Protein AF-A0A239R318-F1 (afdb_monomer)

Secondary structure (DSSP, 8-state):
----SSEEE-TT----STTTTT-SSTTSEEEEEETTEEEEEE-TTT----SHHHHT-TTS-EEE--SHHHHHHHHHTT--EEEEE-THHHHH-TTTHHHHHHHHHHTT---EEEHHHHHHHHHHHHHHHHHHH---SEEP-S-HHHHHHHHHH-GGGGGGB--B--HHHHHHHHHHHTS---SEEEEEES-TTHHHHHT-GGGTT---EEEEHHHHHHHHHHTT---S----SS---GGGGTTSTTHHHHHHHHHH-TTS-EEEEE-TTHHHHHHHHTHHHHHTT-S--SEEEEESSTTGGGG-TTS-GGGGGSSHHHHHHHHHHHHHSBSSSSSTTBSSS-HHHHHHHHHHHTTT--GGGGB------GGGG--PPP-HHHHHHHHHHTT--SHHHHT----TTS-SSHHHHHHHHHTTSS-GGG-HHHHHHHHHHHHHHHHB-TTTSSEEHHHHHHHHHHHHHHSPTT--EEEEEEEETTHHHHHHHH-HHHHHHHHHHHHHHHHHHS-TTSEEEE-SSSEEEEEEES---HHHHHHHHHHHHHHHHH--BTTB----EEEEEEEESS----HHHHHHHHHHHHHHHHHTTSSSEEEEE-------SS-EEEEE-S-HHHHHHHHHHHGGGSEEEEE-SHHHHHHHHHHTTTTEEEEEE-TTS-TTHHHHHHHHHHT-GGGTT-EES-----

Nearest PDB structures (foldseek):
  4wxo-assembly1_A  TM=8.185E-01  e=1.012E-11  Pseudomonas aeruginosa PAO1
  7e6g-assembly1_B  TM=8.290E-01  e=2.439E-10  Pseudomonas aeruginosa
  3tvk-assembly1_A  TM=8.641E-01  e=1.736E-09  Escherichia coli K-12
  4h54-assembly1_A  TM=6.600E-01  e=1.044E-10  Escherichia coli K-12
  4h54-assembly1_B  TM=6.696E-01  e=6.337E-10  Escherichia coli K-12

Foldseek 3Di:
DPLPAQKWFDPLFQQQLQLLQLAPQFLQFFWDADPNGIGTTGDRLRDLQLQRSVVRDPSNGMDGDFCAVVVLVCLQVQAAEEEEEELLQCLLCVPASQFLVQLSVVSHHDAYAYLLALLLVQLLLLVVCCVVPVQAAAEECLASSVQSCCLAPVVLCQVRHAQFAHSRLSRLLCCVPVVVDPGAYAYAFQASSVVVVCPPVQSVNSHPTDHYPQNSVVVCVVVVGTHGGDDHDDDHALSSLLQFQCSSVVLNCLQVNPPAAEATDEEQRRQSVVCVVCVVCSSVVVDSHRYYHYAHHPGGRSNYSRDDVVSVVDCSSVVSSVVVNVVRQDCDPQALRHPPDDSNSNSVRSCVVCVVDDSVSRGHHGHNSRVSSDFDQDDPVLLCVLCVVLVQNDPCSQAVQPCSLSDRGSSSVSSCVRRNRGDSCSDPSSVVVVVVVVVQVVQADPLASAGEQVNLQVVVLVCLVPDDQQWKKKKKKKAKDPLVVVCVPQNVVSSSVLNNVLSVVVPVLDDPPWHWYDNDPRMIMIMDIDDDDPVSVQVSQVVSLVVQQPDDDRNDHRIAIQMQMEMERSQDRHPVLVVLNSVLQSVVCVLVPGRYGGYDYRDNPPPDPAAEEEEAEPDPVVVVLVCVVCPPRHDYHYDDDLSVVSNCCSNCLVRAQEYEYDPPDDDRRPVSVVCSLVVDPSNPNYHYCDDRDD

Radius of gyration: 44.25 Å; Cα contacts (8 Å, |Δi|>4): 1268; chains: 1; bounding box: 94×64×122 Å

Mean predicted aligned error: 12.52 Å

Structure (mmCIF, N/CA/C/O backbone):
data_AF-A0A239R318-F1
#
_entry.id   AF-A0A239R318-F1
#
loop_
_atom_site.group_PDB
_atom_site.id
_atom_site.type_symbol
_atom_site.label_atom_id
_atom_site.label_alt_id
_atom_site.label_comp_id
_atom_site.label_asym_id
_atom_site.label_entity_id
_atom_site.label_seq_id
_atom_site.pdbx_PDB_ins_code
_atom_site.Cartn_x
_atom_site.Cartn_y
_atom_site.Cartn_z
_atom_site.occupancy
_atom_site.B_iso_or_equiv
_atom_site.auth_seq_id
_atom_site.auth_comp_id
_atom_site.auth_asym_id
_atom_site.auth_atom_id
_atom_site.pdbx_PDB_model_num
ATOM 1 N N . MET A 1 1 ? -17.461 8.682 -10.079 1.00 38.81 1 MET A N 1
ATOM 2 C CA . MET A 1 1 ? -16.737 7.454 -9.686 1.00 38.81 1 MET A CA 1
ATOM 3 C C . MET A 1 1 ? -17.611 6.692 -8.708 1.00 38.81 1 MET A C 1
ATOM 5 O O . MET A 1 1 ? -18.191 7.340 -7.844 1.00 38.81 1 MET A O 1
ATOM 9 N N . LYS A 1 2 ? -17.781 5.375 -8.874 1.00 34.03 2 LYS A N 1
ATOM 10 C CA . LYS A 1 2 ? -18.536 4.553 -7.917 1.00 34.03 2 LYS A CA 1
ATOM 11 C C . LYS A 1 2 ? -17.847 4.635 -6.556 1.00 34.03 2 LYS A C 1
ATOM 13 O O . LYS A 1 2 ? -16.715 4.187 -6.410 1.00 34.03 2 LYS A O 1
ATOM 18 N N . LYS A 1 3 ? -18.519 5.272 -5.602 1.00 52.97 3 LYS A N 1
ATOM 19 C CA . LYS A 1 3 ? -18.106 5.459 -4.209 1.00 52.97 3 LYS A CA 1
ATOM 20 C C . LYS A 1 3 ? -18.372 4.175 -3.395 1.00 52.97 3 LYS A C 1
ATOM 22 O O . LYS A 1 3 ? -18.823 4.259 -2.266 1.00 52.97 3 LYS A O 1
ATOM 27 N N . ASP A 1 4 ? -18.126 2.999 -3.972 1.00 62.88 4 ASP A N 1
ATOM 28 C CA . ASP A 1 4 ? -18.568 1.720 -3.389 1.00 62.88 4 ASP A CA 1
ATOM 29 C C . ASP A 1 4 ? -17.587 1.186 -2.318 1.00 62.88 4 ASP A C 1
ATOM 31 O O . ASP A 1 4 ? -17.878 0.197 -1.654 1.00 62.88 4 ASP A O 1
ATOM 35 N N . SER A 1 5 ? -16.429 1.832 -2.118 1.00 82.44 5 SER A N 1
ATOM 36 C CA . SER A 1 5 ? -15.413 1.442 -1.130 1.00 82.44 5 SER A CA 1
ATOM 37 C C . SER A 1 5 ? -15.200 2.512 -0.052 1.00 82.44 5 SER A C 1
ATOM 39 O O . SER A 1 5 ? -15.153 3.708 -0.348 1.00 82.44 5 SER A O 1
ATOM 41 N N . ILE A 1 6 ? -15.010 2.077 1.205 1.00 93.38 6 ILE A N 1
ATOM 42 C CA . ILE A 1 6 ? -14.715 2.967 2.347 1.00 93.38 6 ILE A CA 1
ATOM 43 C C . ILE A 1 6 ? -13.455 3.792 2.076 1.00 93.38 6 ILE A C 1
ATOM 45 O O . ILE A 1 6 ? -13.465 4.996 2.288 1.00 93.38 6 ILE A O 1
ATOM 49 N N . VAL A 1 7 ? -12.390 3.154 1.584 1.00 95.31 7 VAL A N 1
ATOM 50 C CA . VAL A 1 7 ? -11.160 3.814 1.117 1.00 95.31 7 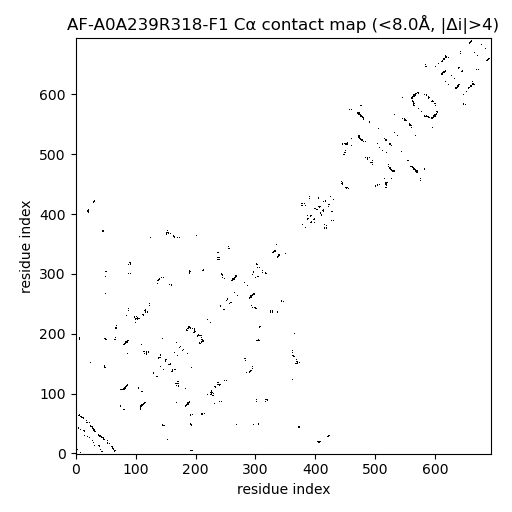VAL A CA 1
ATOM 51 C C . VAL A 1 7 ? -11.163 3.806 -0.406 1.00 95.31 7 VAL A C 1
ATOM 53 O O . VAL A 1 7 ? -11.415 2.759 -1.004 1.00 95.31 7 VAL A O 1
ATOM 56 N N . TYR A 1 8 ? -10.877 4.936 -1.048 1.00 94.94 8 TYR A N 1
ATOM 57 C CA . TYR A 1 8 ? -10.929 5.080 -2.505 1.00 94.94 8 TYR A CA 1
ATOM 58 C C . TYR A 1 8 ? -9.766 5.914 -3.061 1.00 94.94 8 TYR A C 1
ATOM 60 O O . TYR A 1 8 ? -8.950 6.473 -2.325 1.00 94.94 8 TYR A O 1
ATOM 68 N N . THR A 1 9 ? -9.668 5.958 -4.394 1.00 95.31 9 THR A N 1
ATOM 69 C CA . THR A 1 9 ? -8.623 6.690 -5.127 1.00 95.31 9 THR A CA 1
ATOM 70 C C . THR A 1 9 ? -9.187 7.914 -5.835 1.00 95.31 9 THR A C 1
ATOM 72 O O . THR A 1 9 ? -10.030 7.761 -6.723 1.00 95.31 9 THR A O 1
ATOM 75 N N . ASN A 1 10 ? -8.668 9.104 -5.540 1.00 94.06 10 ASN A N 1
ATOM 76 C CA . ASN A 1 10 ? -8.985 10.327 -6.287 1.00 94.06 10 ASN A CA 1
ATOM 77 C C . ASN A 1 10 ? -8.031 10.535 -7.492 1.00 94.06 10 ASN A C 1
ATOM 79 O O . ASN A 1 10 ? -7.139 9.722 -7.760 1.00 94.06 10 ASN A O 1
ATOM 83 N N . ASP A 1 11 ? -8.224 11.630 -8.230 1.00 93.12 11 ASP A N 1
ATOM 84 C CA . ASP A 1 11 ? -7.517 11.918 -9.487 1.00 93.12 11 ASP A CA 1
ATOM 85 C C . ASP A 1 11 ? -6.042 12.311 -9.353 1.00 93.12 11 ASP A C 1
ATOM 87 O O . ASP A 1 11 ? -5.338 12.377 -10.361 1.00 93.12 11 ASP A O 1
ATOM 91 N N . ASN A 1 12 ? -5.534 12.476 -8.130 1.00 95.69 12 ASN A N 1
ATOM 92 C CA . ASN A 1 12 ? -4.119 12.746 -7.877 1.00 95.69 12 ASN A CA 1
ATOM 93 C C . ASN A 1 12 ? -3.239 11.491 -8.012 1.00 95.69 12 ASN A C 1
ATOM 95 O O . ASN A 1 12 ? -2.015 11.563 -7.895 1.00 95.69 12 ASN A O 1
ATOM 99 N N . CYS A 1 13 ? -3.830 10.311 -8.220 1.00 96.50 13 CYS A N 1
ATOM 100 C CA . CYS A 1 13 ? -3.070 9.076 -8.367 1.00 96.50 13 CYS A CA 1
ATOM 101 C C . CYS A 1 13 ? -2.267 9.061 -9.673 1.00 96.50 13 CYS A C 1
ATOM 103 O O . CYS A 1 13 ? -2.826 9.202 -10.757 1.00 96.50 13 CYS A O 1
ATOM 105 N N . ILE A 1 14 ? -0.964 8.797 -9.558 1.00 94.81 14 ILE A N 1
ATOM 106 C CA . ILE A 1 14 ? -0.044 8.685 -10.702 1.00 94.81 14 ILE A CA 1
ATOM 107 C C . ILE A 1 14 ? 0.451 7.251 -10.959 1.00 94.81 14 ILE A C 1
ATOM 109 O O . ILE A 1 14 ? 1.389 7.051 -11.723 1.00 94.81 14 ILE A O 1
ATOM 113 N N . GLY A 1 15 ? -0.117 6.251 -10.275 1.00 95.00 15 GLY A N 1
ATOM 114 C CA . GLY A 1 15 ? 0.243 4.845 -10.495 1.00 95.00 15 GLY A CA 1
ATOM 115 C C . GLY A 1 15 ? 1.631 4.421 -9.988 1.00 95.00 15 GLY A C 1
ATOM 116 O O . GLY A 1 15 ? 2.247 3.546 -10.577 1.00 95.00 15 GLY A O 1
ATOM 117 N N . CYS A 1 16 ? 2.144 5.005 -8.896 1.00 94.81 16 CYS A N 1
ATOM 118 C CA . CYS A 1 16 ? 3.512 4.743 -8.410 1.00 94.81 16 CYS A CA 1
ATOM 119 C C . CYS A 1 16 ? 3.739 3.391 -7.693 1.00 94.81 16 CYS A C 1
ATOM 121 O O . CYS A 1 16 ? 4.818 3.173 -7.151 1.00 94.81 16 CYS A O 1
ATOM 123 N N . ASN A 1 17 ? 2.727 2.522 -7.601 1.00 95.62 17 ASN A N 1
ATOM 124 C CA . ASN A 1 17 ? 2.749 1.207 -6.927 1.00 95.62 17 ASN A CA 1
ATOM 125 C C . ASN A 1 17 ? 3.058 1.181 -5.412 1.00 95.62 17 ASN A C 1
ATOM 127 O O . ASN A 1 17 ? 2.869 0.145 -4.784 1.00 95.62 17 ASN A O 1
ATOM 131 N N . LYS A 1 18 ? 3.430 2.299 -4.772 1.00 95.62 18 LYS A N 1
ATOM 132 C CA . LYS A 1 18 ? 3.775 2.343 -3.331 1.00 95.62 18 LYS A CA 1
ATOM 133 C C . LYS A 1 18 ? 2.653 1.870 -2.394 1.00 95.62 18 LYS A C 1
ATOM 135 O O . LYS A 1 18 ? 2.900 1.350 -1.317 1.00 95.62 18 LYS A O 1
ATOM 140 N N . CYS A 1 19 ? 1.400 2.063 -2.793 1.00 96.31 19 CYS A N 1
ATOM 141 C CA . CYS A 1 19 ? 0.256 1.554 -2.039 1.00 96.31 19 CYS A CA 1
ATOM 142 C C . CYS A 1 19 ? 0.076 0.036 -2.180 1.00 96.31 19 CYS A C 1
ATOM 144 O O . CYS A 1 19 ? -0.404 -0.578 -1.237 1.00 96.31 19 CYS A O 1
ATOM 146 N N . ILE A 1 20 ? 0.473 -0.558 -3.313 1.00 96.81 20 ILE A N 1
ATOM 147 C CA . ILE A 1 20 ? 0.481 -2.015 -3.500 1.00 96.81 20 ILE A CA 1
ATOM 148 C C . ILE A 1 20 ? 1.529 -2.632 -2.563 1.00 96.81 20 ILE A C 1
ATOM 150 O O . ILE A 1 20 ? 1.195 -3.551 -1.829 1.00 96.81 20 ILE A O 1
ATOM 154 N N . SER A 1 21 ? 2.734 -2.047 -2.477 1.00 94.88 21 SER A N 1
ATOM 155 C CA . SER A 1 21 ? 3.847 -2.581 -1.661 1.00 94.88 21 SER A CA 1
ATOM 156 C C . SER A 1 21 ? 3.609 -2.653 -0.156 1.00 94.88 21 SER A C 1
ATOM 158 O O . SER A 1 21 ? 4.381 -3.295 0.550 1.00 94.88 21 SER A O 1
ATOM 160 N N . VAL A 1 22 ? 2.594 -1.958 0.356 1.00 94.75 22 VAL A N 1
ATOM 161 C CA . VAL A 1 22 ? 2.247 -1.973 1.786 1.00 94.75 22 VAL A CA 1
ATOM 162 C C . VAL A 1 22 ? 0.889 -2.605 2.063 1.00 94.75 22 VAL A C 1
ATOM 164 O O . VAL A 1 22 ? 0.446 -2.625 3.206 1.00 94.75 22 VAL A O 1
ATOM 167 N N . CYS A 1 23 ? 0.187 -3.078 1.032 1.00 95.12 23 CYS A N 1
ATOM 168 C CA . CYS A 1 23 ? -1.139 -3.642 1.201 1.00 95.12 23 CYS A CA 1
ATOM 169 C C . CYS A 1 23 ? -1.044 -5.136 1.520 1.00 95.12 23 CYS A C 1
ATOM 171 O O . CYS A 1 23 ? -0.791 -5.948 0.638 1.00 95.12 23 CYS A O 1
ATOM 173 N N . SER A 1 24 ? -1.328 -5.498 2.770 1.00 92.44 24 SER A N 1
ATOM 174 C CA . SER A 1 24 ? -1.369 -6.896 3.235 1.00 92.44 24 SER A CA 1
ATOM 175 C C . SER A 1 24 ? -2.567 -7.692 2.683 1.00 92.44 24 SER A C 1
ATOM 177 O O . SER A 1 24 ? -2.654 -8.904 2.861 1.00 92.44 24 SER A O 1
ATOM 179 N N . ALA A 1 25 ? -3.509 -7.008 2.027 1.00 93.25 25 ALA A N 1
ATOM 180 C CA . ALA A 1 25 ? -4.707 -7.567 1.411 1.00 93.25 25 ALA A CA 1
ATOM 181 C C . ALA A 1 25 ? -4.501 -7.677 -0.109 1.00 93.25 25 ALA A C 1
ATOM 183 O O . ALA A 1 25 ? -4.741 -6.726 -0.860 1.00 93.25 25 ALA A O 1
ATOM 184 N N . ILE A 1 26 ? -4.015 -8.831 -0.570 1.00 90.88 26 ILE A N 1
ATOM 185 C CA . ILE A 1 26 ? -3.696 -9.039 -1.986 1.00 90.88 26 ILE A CA 1
ATOM 186 C C . ILE A 1 26 ? -4.921 -8.809 -2.886 1.00 90.88 26 ILE A C 1
ATOM 188 O O . ILE A 1 26 ? -6.032 -9.278 -2.634 1.00 90.88 26 ILE A O 1
ATOM 192 N N . GLY A 1 27 ? -4.713 -8.025 -3.943 1.00 93.25 27 GLY A N 1
ATOM 193 C CA . GLY A 1 27 ? -5.772 -7.616 -4.865 1.00 93.25 27 GLY A CA 1
ATOM 194 C C . GLY A 1 27 ? -6.663 -6.478 -4.361 1.00 93.25 27 GLY A C 1
ATOM 195 O O . GLY A 1 27 ? -7.501 -6.008 -5.120 1.00 93.25 27 GLY A O 1
ATOM 196 N N . ALA A 1 28 ? -6.486 -5.972 -3.133 1.00 95.69 28 ALA A N 1
ATOM 197 C CA . ALA A 1 28 ? -7.221 -4.787 -2.682 1.00 95.69 28 ALA A CA 1
ATOM 198 C C . ALA A 1 28 ? -6.728 -3.499 -3.359 1.00 95.69 28 ALA A C 1
ATOM 200 O O . ALA A 1 28 ? -7.526 -2.602 -3.610 1.00 95.69 28 ALA A O 1
ATOM 201 N N . CYS A 1 29 ? -5.435 -3.393 -3.676 1.00 96.69 29 CYS A N 1
ATOM 202 C CA . CYS A 1 29 ? -4.894 -2.332 -4.528 1.00 96.69 29 CYS A CA 1
ATOM 203 C C . CYS A 1 29 ? -4.673 -2.882 -5.942 1.00 96.69 29 CYS A C 1
ATOM 205 O O . CYS A 1 29 ? -3.797 -3.721 -6.137 1.00 96.69 29 CYS A O 1
ATOM 207 N N . VAL A 1 30 ? -5.441 -2.395 -6.918 1.00 96.81 30 VAL A N 1
ATOM 208 C CA . VAL A 1 30 ? -5.433 -2.899 -8.302 1.00 96.81 30 VAL A CA 1
ATOM 209 C C . VAL A 1 30 ? -4.835 -1.859 -9.238 1.00 96.81 30 VAL A C 1
ATOM 211 O O . VAL A 1 30 ? -5.278 -0.712 -9.250 1.00 96.81 30 VAL A O 1
ATOM 214 N N . SER A 1 31 ? -3.834 -2.250 -10.025 1.00 96.88 31 SER A N 1
ATOM 215 C CA . SER A 1 31 ? -3.238 -1.404 -11.061 1.00 96.88 31 SER A CA 1
ATOM 216 C C . SER A 1 31 ? -4.035 -1.471 -12.359 1.00 96.88 31 SER A C 1
ATOM 218 O O . SER A 1 31 ? -4.278 -2.549 -12.900 1.00 96.88 31 SER A O 1
ATOM 220 N N . SER A 1 32 ? -4.405 -0.310 -12.891 1.00 94.44 32 SER A N 1
ATOM 221 C CA . SER A 1 32 ? -5.168 -0.168 -14.128 1.00 94.44 32 SER A CA 1
ATOM 222 C C . SER A 1 32 ? -4.698 1.045 -14.944 1.00 94.44 32 SER A C 1
ATOM 224 O O . SER A 1 32 ? -3.809 1.804 -14.541 1.00 94.44 32 SER A O 1
ATOM 226 N N . VAL A 1 33 ? -5.278 1.218 -16.136 1.00 93.69 33 VAL A N 1
ATOM 227 C CA . VAL A 1 33 ? -5.123 2.431 -16.950 1.00 93.69 33 VAL A CA 1
ATOM 228 C C . VAL A 1 33 ? -6.469 3.107 -17.075 1.00 93.69 33 VAL A C 1
ATOM 230 O O . VAL A 1 33 ? -7.394 2.547 -17.658 1.00 93.69 33 VAL A O 1
ATOM 233 N N . GLU A 1 34 ? -6.550 4.341 -16.602 1.00 90.19 34 GLU A N 1
ATOM 234 C CA . GLU A 1 34 ? -7.733 5.179 -16.741 1.00 90.19 34 GLU A CA 1
ATOM 235 C C . GLU A 1 34 ? -7.358 6.430 -17.531 1.00 90.19 34 GLU A C 1
ATOM 237 O O . GLU A 1 34 ? -6.396 7.124 -17.205 1.00 90.19 34 GLU A O 1
ATOM 242 N N . ASN A 1 35 ? -8.091 6.712 -18.613 1.00 88.19 35 ASN A N 1
ATOM 243 C CA . ASN A 1 35 ? -7.833 7.859 -19.495 1.00 88.19 35 ASN A CA 1
ATOM 244 C C . ASN A 1 35 ? -6.371 7.946 -19.987 1.00 88.19 35 ASN A C 1
ATOM 246 O O . ASN A 1 35 ? -5.793 9.028 -20.077 1.00 88.19 35 ASN A O 1
ATOM 250 N N . GLY A 1 36 ? -5.755 6.793 -20.273 1.00 87.88 36 GLY A N 1
ATOM 251 C CA . GLY A 1 36 ? -4.367 6.699 -20.738 1.00 87.88 36 GLY A CA 1
ATOM 252 C C . GLY A 1 36 ? -3.301 6.900 -19.654 1.00 87.88 36 GLY A C 1
ATOM 253 O O . GLY A 1 36 ? -2.117 6.869 -19.979 1.00 87.88 36 GLY A O 1
ATOM 254 N N . LYS A 1 37 ? -3.684 7.077 -18.383 1.00 89.50 37 LYS A N 1
ATOM 255 C CA . LYS A 1 37 ? -2.752 7.234 -17.259 1.00 89.50 37 LYS A CA 1
ATOM 256 C C . LYS A 1 37 ? -2.780 6.011 -16.335 1.00 89.50 37 LYS A C 1
ATOM 258 O O . LYS A 1 37 ? -3.865 5.494 -16.059 1.00 89.50 37 LYS A O 1
ATOM 263 N N . PRO A 1 38 ? -1.619 5.550 -15.836 1.00 92.44 38 PRO A N 1
ATOM 264 C CA . PRO A 1 38 ? -1.566 4.541 -14.784 1.00 92.44 38 PRO A CA 1
ATOM 265 C C . PRO A 1 38 ? -2.290 5.019 -13.522 1.00 92.44 38 PRO A C 1
ATOM 267 O O . PRO A 1 38 ? -2.069 6.141 -13.062 1.00 92.44 38 PRO A O 1
ATOM 270 N N . ARG A 1 39 ? -3.127 4.159 -12.941 1.00 95.44 39 ARG A N 1
ATOM 271 C CA . ARG A 1 39 ? -3.863 4.437 -11.703 1.00 95.44 39 ARG A CA 1
ATOM 272 C C . ARG A 1 39 ? -3.917 3.186 -10.838 1.00 95.44 39 ARG A C 1
ATOM 274 O O . ARG A 1 39 ? -4.009 2.083 -11.361 1.00 95.44 39 ARG A O 1
ATOM 281 N N . ILE A 1 40 ? -3.882 3.360 -9.515 1.00 96.94 40 ILE A N 1
ATOM 282 C CA . ILE A 1 40 ? -4.137 2.267 -8.570 1.00 96.94 40 ILE A CA 1
ATOM 283 C C . ILE A 1 40 ? -5.493 2.477 -7.900 1.00 96.94 40 ILE A C 1
ATOM 285 O O . ILE A 1 40 ? -5.648 3.371 -7.063 1.00 96.94 40 ILE A O 1
ATOM 289 N N . THR A 1 41 ? -6.478 1.651 -8.222 1.00 95.88 41 THR A N 1
ATOM 290 C CA . THR A 1 41 ? -7.804 1.663 -7.591 1.00 95.88 41 THR A CA 1
ATOM 291 C C . THR A 1 41 ? -7.832 0.805 -6.327 1.00 95.88 41 THR A C 1
ATOM 293 O O . THR A 1 41 ? -6.945 -0.022 -6.115 1.00 95.88 41 THR A O 1
ATOM 296 N N . VAL A 1 42 ? -8.819 1.035 -5.459 1.00 96.06 42 VAL A N 1
ATOM 297 C CA . VAL A 1 42 ? -9.074 0.190 -4.283 1.00 96.06 42 VAL A CA 1
ATOM 298 C C . VAL A 1 42 ? -10.300 -0.672 -4.558 1.00 96.06 42 VAL A C 1
ATOM 300 O O . VAL A 1 42 ? -11.355 -0.132 -4.883 1.00 96.06 42 VAL A O 1
ATOM 303 N N . ASP A 1 43 ? -10.176 -1.988 -4.416 1.00 95.06 43 ASP A N 1
ATOM 304 C CA . ASP A 1 43 ? -11.318 -2.901 -4.414 1.00 95.06 43 ASP A CA 1
ATOM 305 C C . ASP A 1 43 ? -11.925 -2.957 -3.003 1.00 95.06 43 ASP A C 1
ATOM 307 O O . ASP A 1 43 ? -11.320 -3.476 -2.061 1.00 95.06 43 ASP A O 1
ATOM 311 N N . GLY A 1 44 ? -13.133 -2.407 -2.848 1.00 91.75 44 GLY A N 1
ATOM 312 C CA . GLY A 1 44 ? -13.859 -2.368 -1.575 1.00 91.75 44 GLY A CA 1
ATOM 313 C C . GLY A 1 44 ? -14.249 -3.743 -1.028 1.00 91.75 44 GLY A C 1
ATOM 314 O O . GLY A 1 44 ? -14.369 -3.894 0.184 1.00 91.75 44 GLY A O 1
ATOM 315 N N . ASN A 1 45 ? -14.378 -4.759 -1.887 1.00 91.25 45 ASN A N 1
ATOM 316 C CA . ASN A 1 45 ? -14.681 -6.128 -1.463 1.00 91.25 45 ASN A CA 1
ATOM 317 C C . ASN A 1 45 ? -13.449 -6.869 -0.937 1.00 91.25 45 ASN A C 1
ATOM 319 O O . ASN A 1 45 ? -13.581 -7.930 -0.335 1.00 91.25 45 ASN A O 1
ATOM 323 N N . ARG A 1 46 ? -12.253 -6.320 -1.141 1.00 95.00 46 ARG A N 1
ATOM 324 C CA . ARG A 1 46 ? -10.986 -6.895 -0.674 1.00 95.00 46 ARG A CA 1
ATOM 325 C C . ARG A 1 46 ? -10.343 -6.047 0.419 1.00 95.00 46 ARG A C 1
ATOM 327 O O . ARG A 1 46 ? -9.652 -6.570 1.290 1.00 95.00 46 ARG A O 1
ATOM 334 N N . CYS A 1 47 ? -10.561 -4.738 0.389 1.00 95.56 47 CYS A N 1
ATOM 335 C CA . CYS A 1 47 ? -9.987 -3.798 1.338 1.00 95.56 47 CYS A CA 1
ATOM 336 C C . CYS A 1 47 ? -10.509 -4.026 2.766 1.00 95.56 47 CYS A C 1
ATOM 338 O O . CYS A 1 47 ? -11.711 -4.042 3.011 1.00 95.56 47 CYS A O 1
ATOM 340 N N . VAL A 1 48 ? -9.587 -4.106 3.728 1.00 95.44 48 VAL A N 1
ATOM 341 C CA . VAL A 1 48 ? -9.888 -4.183 5.174 1.00 95.44 48 VAL A CA 1
ATOM 342 C C . VAL A 1 48 ? -9.837 -2.813 5.860 1.00 95.44 48 VAL A C 1
ATOM 344 O O . VAL A 1 48 ? -9.852 -2.716 7.083 1.00 95.44 48 VAL A O 1
ATOM 347 N N . ALA A 1 49 ? -9.726 -1.742 5.069 1.00 95.62 49 ALA A N 1
ATOM 348 C CA . ALA A 1 49 ? -9.654 -0.354 5.517 1.00 95.62 49 ALA A CA 1
ATOM 349 C C . ALA A 1 49 ? -8.609 -0.103 6.635 1.00 95.62 49 ALA A C 1
ATOM 351 O O . ALA A 1 49 ? -8.820 0.720 7.523 1.00 95.62 49 ALA A O 1
ATOM 352 N N . CYS A 1 50 ? -7.467 -0.803 6.570 1.00 94.69 50 CYS A N 1
ATOM 353 C CA . CYS A 1 50 ? -6.354 -0.702 7.525 1.00 94.69 50 CYS A CA 1
ATOM 354 C C . CYS A 1 50 ? -5.586 0.624 7.464 1.00 94.69 50 CYS A C 1
ATOM 356 O O . CYS A 1 50 ? -4.835 0.929 8.379 1.00 94.69 50 CYS A O 1
ATOM 358 N N . GLY A 1 51 ? -5.739 1.395 6.386 1.00 93.56 51 GLY A N 1
ATOM 359 C CA . GLY A 1 51 ? -5.107 2.706 6.226 1.00 93.56 51 GLY A CA 1
ATOM 360 C C . GLY A 1 51 ? -3.673 2.718 5.700 1.00 93.56 51 GLY A C 1
ATOM 361 O O . GLY A 1 51 ? -3.269 3.759 5.199 1.00 93.56 51 GLY A O 1
ATOM 362 N N . SER A 1 52 ? -2.970 1.583 5.618 1.00 94.12 52 SER A N 1
ATOM 363 C CA . SER A 1 52 ? -1.554 1.536 5.189 1.00 94.12 52 SER A CA 1
ATOM 364 C C . SER A 1 52 ? -1.297 2.226 3.847 1.00 94.12 52 SER A C 1
ATOM 366 O O . SER A 1 52 ? -0.284 2.889 3.638 1.00 94.12 52 SER A O 1
ATOM 368 N N . CYS A 1 53 ? -2.235 2.084 2.903 1.00 95.38 53 CYS A N 1
ATOM 369 C CA . CYS A 1 53 ? -2.124 2.722 1.596 1.00 95.38 53 CYS A CA 1
ATOM 370 C C . CYS A 1 53 ? -2.260 4.254 1.654 1.00 95.38 53 CYS A C 1
ATOM 372 O O . CYS A 1 53 ? -1.703 4.928 0.785 1.00 95.38 53 CYS A O 1
ATOM 374 N N . MET A 1 54 ? -2.991 4.782 2.642 1.00 94.06 54 MET A N 1
ATOM 375 C CA . MET A 1 54 ? -3.154 6.212 2.905 1.00 94.06 54 MET A CA 1
ATOM 376 C C . MET A 1 54 ? -1.856 6.785 3.478 1.00 94.06 54 MET A C 1
ATOM 378 O O . MET A 1 54 ? -1.345 7.759 2.932 1.00 94.06 54 MET A O 1
ATOM 382 N N . ASP A 1 55 ? -1.259 6.105 4.460 1.00 91.62 55 ASP A N 1
ATOM 383 C CA . ASP A 1 55 ? -0.048 6.562 5.160 1.00 91.62 55 ASP A CA 1
ATOM 384 C C . ASP A 1 55 ? 1.154 6.741 4.225 1.00 91.62 55 ASP A C 1
ATOM 386 O O . ASP A 1 55 ? 1.969 7.652 4.378 1.00 91.62 55 ASP A O 1
ATOM 390 N N . VAL A 1 56 ? 1.264 5.894 3.198 1.00 93.62 56 VAL A N 1
ATOM 391 C CA . VAL A 1 56 ? 2.379 5.964 2.246 1.00 93.62 56 VAL A CA 1
ATOM 392 C C . VAL A 1 56 ? 2.148 6.916 1.074 1.00 93.62 56 VAL A C 1
ATOM 394 O O . VAL A 1 56 ? 3.100 7.193 0.328 1.00 93.62 56 VAL A O 1
ATOM 397 N N . CYS A 1 57 ? 0.916 7.386 0.863 1.00 95.31 57 CYS A N 1
ATOM 398 C CA . CYS A 1 57 ? 0.541 8.141 -0.325 1.00 95.31 57 CYS A CA 1
ATOM 399 C C . CYS A 1 57 ? 0.943 9.617 -0.223 1.00 95.31 57 CYS A C 1
ATOM 401 O O . CYS A 1 57 ? 0.201 10.458 0.269 1.00 95.31 57 CYS A O 1
ATOM 403 N N . VAL A 1 58 ? 2.089 9.964 -0.806 1.00 94.44 58 VAL A N 1
ATOM 404 C CA . VAL A 1 58 ? 2.586 11.354 -0.831 1.00 94.44 58 VAL A CA 1
ATOM 405 C C . VAL A 1 58 ? 1.866 12.260 -1.837 1.00 94.44 58 VAL A C 1
ATOM 407 O O . VAL A 1 58 ? 2.082 13.464 -1.846 1.00 94.44 58 VAL A O 1
ATOM 410 N N . HIS A 1 59 ? 1.023 11.687 -2.699 1.00 95.50 59 HIS A N 1
ATOM 411 C CA . HIS A 1 59 ? 0.294 12.424 -3.737 1.00 95.50 59 HIS A CA 1
ATOM 412 C C . HIS A 1 59 ? -1.067 12.943 -3.255 1.00 95.50 59 HIS A C 1
ATOM 414 O O . HIS A 1 59 ? -1.774 13.573 -4.032 1.00 95.50 59 HIS A O 1
ATOM 420 N N . GLY A 1 60 ? -1.479 12.617 -2.021 1.00 94.31 60 GLY A N 1
ATOM 421 C CA . GLY A 1 60 ? -2.841 12.891 -1.555 1.00 94.31 60 GLY A CA 1
ATOM 422 C C . GLY A 1 60 ? -3.889 12.210 -2.437 1.00 94.31 60 GLY A C 1
ATOM 423 O O . GLY A 1 60 ? -4.902 12.814 -2.772 1.00 94.31 60 GLY A O 1
ATOM 424 N N . ALA A 1 61 ? -3.592 10.987 -2.900 1.00 96.06 61 ALA A N 1
ATOM 425 C CA . ALA A 1 61 ? -4.431 10.251 -3.846 1.00 96.06 61 ALA A CA 1
ATOM 426 C C . ALA A 1 61 ? -5.385 9.241 -3.196 1.00 96.06 61 ALA A C 1
ATOM 428 O O . ALA A 1 61 ? -6.222 8.648 -3.881 1.00 96.06 61 ALA A O 1
ATOM 429 N N . ARG A 1 62 ? -5.220 8.996 -1.894 1.00 94.88 62 ARG A N 1
ATOM 430 C CA . ARG A 1 62 ? -6.066 8.110 -1.100 1.00 94.88 62 ARG A CA 1
ATOM 431 C C . ARG A 1 62 ? -6.945 8.948 -0.187 1.00 94.88 62 ARG A C 1
ATOM 433 O O . ARG A 1 62 ? -6.433 9.769 0.563 1.00 94.88 62 ARG A O 1
ATOM 440 N N . GLU A 1 63 ? -8.240 8.689 -0.250 1.00 93.75 63 GLU A N 1
ATOM 441 C CA . GLU A 1 63 ? -9.259 9.312 0.590 1.00 93.75 63 GLU A CA 1
ATOM 442 C C . GLU A 1 63 ? -10.182 8.228 1.148 1.00 93.75 63 GLU A C 1
ATOM 444 O O . GLU A 1 63 ? -10.128 7.064 0.730 1.00 93.75 63 GLU A O 1
ATOM 449 N N . TYR A 1 64 ? -11.040 8.606 2.089 1.00 95.38 64 TYR A N 1
ATOM 450 C CA . TYR A 1 64 ? -12.026 7.706 2.661 1.00 95.38 64 TYR A CA 1
ATOM 451 C C . TYR A 1 64 ? -13.376 8.390 2.852 1.00 95.38 64 TYR A C 1
ATOM 453 O O . TYR A 1 64 ? -13.486 9.613 2.849 1.00 95.38 64 TYR A O 1
ATOM 461 N N . GLN A 1 65 ? -14.415 7.576 3.001 1.00 92.75 65 GLN A N 1
ATOM 462 C CA . GLN A 1 65 ? -15.774 8.029 3.262 1.00 92.75 65 GLN A CA 1
ATOM 463 C C . GLN A 1 65 ? -16.192 7.629 4.664 1.00 92.75 65 GLN A C 1
ATOM 465 O O . GLN A 1 65 ? -16.079 6.468 5.063 1.00 92.75 65 GLN A O 1
ATOM 470 N N . ASP A 1 66 ? -16.745 8.588 5.382 1.00 95.50 66 ASP A N 1
ATOM 471 C CA . ASP A 1 66 ? -17.400 8.387 6.659 1.00 95.50 66 ASP A CA 1
ATOM 472 C C . ASP A 1 66 ? -18.807 9.001 6.608 1.00 95.50 66 ASP A C 1
ATOM 474 O O . ASP A 1 66 ? -19.333 9.269 5.526 1.00 95.50 66 ASP A O 1
ATOM 478 N N . ASP A 1 67 ? -19.456 9.151 7.758 1.00 97.31 67 ASP A N 1
ATOM 479 C CA . ASP A 1 67 ? -20.820 9.666 7.847 1.00 97.31 67 ASP A CA 1
ATOM 480 C C . ASP A 1 67 ? -20.875 11.079 8.448 1.00 97.31 67 ASP A C 1
ATOM 482 O O . ASP A 1 67 ? -21.934 11.475 8.931 1.00 97.31 67 ASP A O 1
ATOM 486 N N . THR A 1 68 ? -19.767 11.835 8.438 1.00 97.50 68 THR A N 1
ATOM 487 C CA . THR A 1 68 ? -19.687 13.163 9.075 1.00 97.50 68 THR A CA 1
ATOM 488 C C . THR A 1 68 ? -20.691 14.152 8.480 1.00 97.50 68 THR A C 1
ATOM 490 O O . THR A 1 68 ? -21.490 14.722 9.222 1.00 97.50 68 THR A O 1
ATOM 493 N N . GLU A 1 69 ? -20.730 14.300 7.153 1.00 96.44 69 GLU A N 1
ATOM 494 C CA . GLU A 1 69 ? -21.696 15.187 6.481 1.00 96.44 69 GLU A CA 1
ATOM 495 C C . GLU A 1 69 ? -23.143 14.771 6.779 1.00 96.44 69 GLU A C 1
ATOM 497 O O . GLU A 1 69 ? -23.947 15.571 7.256 1.00 96.44 69 GLU A O 1
ATOM 502 N N . ARG A 1 70 ? -23.455 13.476 6.617 1.00 97.38 70 ARG A N 1
ATOM 503 C CA . ARG A 1 70 ? -24.793 12.931 6.902 1.00 97.38 70 ARG A CA 1
ATOM 504 C C . ARG A 1 70 ? -25.200 13.148 8.361 1.00 97.38 70 ARG A C 1
ATOM 506 O O . ARG A 1 70 ? -26.365 13.408 8.644 1.00 97.38 70 ARG A O 1
ATOM 513 N N . PHE A 1 71 ? -24.261 13.012 9.296 1.00 98.12 71 PHE A N 1
ATOM 514 C CA . PHE A 1 71 ? -24.497 13.258 10.716 1.00 98.12 71 PHE A CA 1
ATOM 515 C C . PHE A 1 71 ? -24.924 14.708 10.961 1.00 98.12 71 PHE A C 1
ATOM 517 O O . PHE A 1 71 ? -25.919 14.929 11.651 1.00 98.12 71 PHE A O 1
ATOM 524 N N . PHE A 1 72 ? -24.220 15.685 10.383 1.00 98.06 72 PHE A N 1
ATOM 525 C CA . PHE A 1 72 ? -24.567 17.095 10.551 1.00 98.06 72 PHE A CA 1
ATOM 526 C C . PHE A 1 72 ? -25.869 17.472 9.839 1.00 98.06 72 PHE A C 1
ATOM 528 O O . PHE A 1 72 ? -26.674 18.198 10.424 1.00 98.06 72 PHE A O 1
ATOM 535 N N . GLU A 1 73 ? -26.122 16.945 8.639 1.00 97.25 73 GLU A N 1
ATOM 536 C CA . GLU A 1 73 ? -27.397 17.126 7.930 1.00 97.25 73 GLU A CA 1
ATOM 537 C C . GLU A 1 73 ? -28.581 16.610 8.764 1.00 97.25 73 GLU A C 1
ATOM 539 O O . GLU A 1 73 ? -29.555 17.331 8.995 1.00 97.25 73 GLU A O 1
ATOM 544 N N . ASP A 1 74 ? -28.496 15.380 9.275 1.00 97.88 74 ASP A N 1
ATOM 545 C CA . ASP A 1 74 ? -29.557 14.784 10.090 1.00 97.88 74 ASP A CA 1
ATOM 546 C C . ASP A 1 74 ? -29.748 15.519 11.425 1.00 97.88 74 ASP A C 1
ATOM 548 O O . ASP A 1 74 ? -30.883 15.682 11.887 1.00 97.88 74 ASP A O 1
ATOM 552 N N . LEU A 1 75 ? -28.657 15.995 12.034 1.00 96.19 75 LEU A N 1
ATOM 553 C CA . LEU A 1 75 ? -28.703 16.784 13.263 1.00 96.19 75 LEU A CA 1
ATOM 554 C C . LEU A 1 75 ? -29.425 18.122 13.040 1.00 96.19 75 LEU A C 1
ATOM 556 O O . LEU A 1 75 ? -30.321 18.473 13.808 1.00 96.19 75 LEU A O 1
ATOM 560 N N . GLN A 1 76 ? -29.105 18.833 11.954 1.00 95.06 76 GLN A N 1
ATOM 561 C CA . GLN A 1 76 ? -29.772 20.084 11.570 1.00 95.06 76 GLN A CA 1
ATOM 562 C C . GLN A 1 76 ? -31.254 19.877 11.226 1.00 95.06 76 GLN A C 1
ATOM 564 O O . GLN A 1 76 ? -32.086 20.734 11.524 1.00 95.06 76 GLN A O 1
ATOM 569 N N . ASN A 1 77 ? -31.602 18.714 10.670 1.00 95.69 77 ASN A N 1
ATOM 570 C CA . ASN A 1 77 ? -32.985 18.310 10.411 1.00 95.69 77 ASN A CA 1
ATOM 571 C C . ASN A 1 77 ? -33.753 17.884 11.681 1.00 95.69 77 ASN A C 1
ATOM 573 O O . ASN A 1 77 ? -34.919 17.493 11.598 1.00 95.69 77 ASN A O 1
ATOM 577 N N . GLY A 1 78 ? -33.134 17.966 12.864 1.00 94.44 78 GLY A N 1
ATOM 578 C CA . GLY A 1 78 ? -33.776 17.704 14.152 1.00 94.44 78 GLY A CA 1
ATOM 579 C C . GLY A 1 78 ? -33.882 16.222 14.515 1.00 94.44 78 GLY A C 1
ATOM 580 O O . GLY A 1 78 ? -34.665 15.861 15.401 1.00 94.44 78 GLY A O 1
ATOM 581 N N . LYS A 1 79 ? -33.117 15.343 13.855 1.00 96.94 79 LYS A N 1
ATOM 582 C CA . LYS A 1 79 ? -33.038 13.935 14.248 1.00 96.94 79 LYS A CA 1
ATOM 583 C C . LYS A 1 79 ? -32.417 13.835 15.640 1.00 96.94 79 LYS A C 1
ATOM 585 O O . LYS A 1 79 ? -31.391 14.446 15.925 1.00 96.94 79 LYS A O 1
ATOM 590 N N . LYS A 1 80 ? -33.019 13.030 16.519 1.00 97.50 80 LYS A N 1
ATOM 591 C CA . LYS A 1 80 ? -32.460 12.780 17.852 1.00 97.50 80 LYS A CA 1
ATOM 592 C C . LYS A 1 80 ? -31.242 11.873 17.745 1.00 97.50 80 LYS A C 1
ATOM 594 O O . LYS A 1 80 ? -31.378 10.692 17.411 1.00 97.50 80 LYS A O 1
ATOM 599 N N . ILE A 1 81 ? -30.069 12.432 18.034 1.00 98.38 81 ILE A N 1
ATOM 600 C CA . ILE A 1 81 ? -28.793 11.723 17.963 1.00 98.38 81 ILE A CA 1
ATOM 601 C C . ILE A 1 81 ? -28.067 11.819 19.308 1.00 98.38 81 ILE A C 1
ATOM 603 O O . ILE A 1 81 ? -27.915 12.899 19.881 1.00 98.38 81 ILE A O 1
ATOM 607 N N . SER A 1 82 ? -27.600 10.674 19.796 1.00 98.25 82 SER A N 1
ATOM 608 C CA . SER A 1 82 ? -26.726 10.534 20.958 1.00 98.25 82 SER A CA 1
ATOM 609 C C . SER A 1 82 ? -25.327 10.100 20.516 1.00 98.25 82 SER A C 1
ATOM 611 O O . SER A 1 82 ? -25.175 9.274 19.614 1.00 98.25 82 SER A O 1
ATOM 613 N N . LEU A 1 83 ? -24.289 10.658 21.140 1.00 98.00 83 LEU A N 1
ATOM 614 C CA . LEU A 1 83 ? -22.899 10.372 20.792 1.00 98.00 83 LEU A CA 1
ATOM 615 C C . LEU A 1 83 ? -22.337 9.221 21.619 1.00 98.00 83 LEU A C 1
ATOM 617 O O . LEU A 1 83 ? -22.438 9.209 22.846 1.00 98.00 83 LEU A O 1
ATOM 621 N N . LEU A 1 84 ? -21.653 8.318 20.930 1.00 98.19 84 LEU A N 1
ATOM 622 C CA . LEU A 1 84 ? -20.704 7.373 21.496 1.00 98.19 84 LEU A CA 1
ATOM 623 C C . LEU A 1 84 ? -19.306 7.947 21.233 1.00 98.19 84 LEU A C 1
ATOM 625 O O . LEU A 1 84 ? -18.921 8.165 20.087 1.00 98.19 84 LEU A O 1
ATOM 629 N N . LEU A 1 85 ? -18.553 8.258 22.283 1.00 97.12 85 LEU A N 1
ATOM 630 C CA . LEU A 1 85 ? -17.274 8.959 22.178 1.00 97.12 85 LEU A CA 1
ATOM 631 C C . LEU A 1 85 ? -16.103 7.998 22.381 1.00 97.12 85 LEU A C 1
ATOM 633 O O . LEU A 1 85 ? -15.949 7.441 23.471 1.00 97.12 85 LEU A O 1
ATOM 637 N N . ALA A 1 86 ? -15.253 7.825 21.364 1.00 96.19 86 ALA A N 1
ATOM 638 C CA . ALA A 1 86 ? -14.045 7.014 21.494 1.00 96.19 86 ALA A CA 1
ATOM 639 C C . ALA A 1 86 ? -13.090 7.580 22.568 1.00 96.19 86 ALA A C 1
ATOM 641 O O . ALA A 1 86 ? -12.869 8.797 22.605 1.00 96.19 86 ALA A O 1
ATOM 642 N N . PRO A 1 87 ? -12.428 6.732 23.383 1.00 92.31 87 PRO A N 1
ATOM 643 C CA . PRO A 1 87 ? -11.554 7.221 24.455 1.00 92.31 87 PRO A CA 1
ATOM 644 C C . PRO A 1 87 ? -10.359 8.040 23.938 1.00 92.31 87 PRO A C 1
ATOM 646 O O . PRO A 1 87 ? -9.900 8.973 24.598 1.00 92.31 87 PRO A O 1
ATOM 649 N N . ALA A 1 88 ? -9.905 7.747 22.714 1.00 94.81 88 ALA A N 1
ATOM 650 C CA . ALA A 1 88 ? -8.808 8.448 22.051 1.00 94.81 88 ALA A CA 1
ATOM 651 C C . ALA A 1 88 ? -9.100 9.935 21.777 1.00 94.81 88 ALA A C 1
ATOM 653 O O . ALA A 1 88 ? -8.158 10.702 21.588 1.00 94.81 88 ALA A O 1
ATOM 654 N N . PHE A 1 89 ? -10.368 10.367 21.764 1.00 95.56 89 PHE A N 1
ATOM 655 C CA . PHE A 1 89 ? -10.719 11.752 21.433 1.00 95.56 89 PHE A CA 1
ATOM 656 C C . PHE A 1 89 ? -10.174 12.731 22.478 1.00 95.56 89 PHE A C 1
ATOM 658 O O . PHE A 1 89 ? -9.532 13.725 22.147 1.00 95.56 89 PHE A O 1
ATOM 665 N N . LYS A 1 90 ? -10.351 12.412 23.767 1.00 93.19 90 LYS A N 1
ATOM 666 C CA . LYS A 1 90 ? -9.838 13.243 24.866 1.00 93.19 90 LYS A CA 1
ATOM 667 C C . LYS A 1 90 ? -8.308 13.307 24.860 1.00 93.19 90 LYS A C 1
ATOM 669 O O . LYS A 1 90 ? -7.752 14.362 25.146 1.00 93.19 90 LYS A O 1
ATOM 674 N N . ALA A 1 91 ? -7.654 12.202 24.503 1.00 93.88 91 ALA A N 1
ATOM 675 C CA . ALA A 1 91 ? -6.200 12.119 24.407 1.00 93.88 91 ALA A CA 1
ATOM 676 C C . ALA A 1 91 ? -5.638 12.938 23.229 1.00 93.88 91 ALA A C 1
ATOM 678 O O . ALA A 1 91 ? -4.623 13.607 23.380 1.00 93.88 91 ALA A O 1
ATOM 679 N N . ASN A 1 92 ? -6.323 12.943 22.082 1.00 94.94 92 ASN A N 1
ATOM 680 C CA . ASN A 1 92 ? -5.893 13.675 20.885 1.00 94.94 92 ASN A CA 1
ATOM 681 C C . ASN A 1 92 ? -6.211 15.177 20.917 1.00 94.94 92 ASN A C 1
ATOM 683 O O . ASN A 1 92 ? -5.541 15.966 20.242 1.00 94.94 92 ASN A O 1
ATOM 687 N N . TYR A 1 93 ? -7.233 15.591 21.672 1.00 94.94 93 TYR A N 1
ATOM 688 C CA . TYR A 1 93 ? -7.700 16.981 21.717 1.00 94.94 93 TYR A CA 1
ATOM 689 C C . TYR A 1 93 ? -7.841 17.523 23.149 1.00 94.94 93 TYR A C 1
ATOM 691 O O . TYR A 1 93 ? -8.873 18.128 23.456 1.00 94.94 93 TYR A O 1
ATOM 699 N N . PRO A 1 94 ? -6.832 17.387 24.032 1.00 93.19 94 PRO A N 1
ATOM 700 C CA . PRO A 1 94 ? -6.958 17.644 25.475 1.00 93.19 94 PRO A CA 1
ATOM 701 C C . PRO A 1 94 ? -7.424 19.065 25.825 1.00 93.19 94 PRO A C 1
ATOM 703 O O . PRO A 1 94 ? -8.076 19.267 26.848 1.00 93.19 94 PRO A O 1
ATOM 706 N N . HIS A 1 95 ? -7.142 20.050 24.968 1.00 92.69 95 HIS A N 1
ATOM 707 C CA . HIS A 1 95 ? -7.511 21.454 25.180 1.00 92.69 95 HIS A CA 1
ATOM 708 C C . HIS A 1 95 ? -8.781 21.899 24.441 1.00 92.69 95 HIS A C 1
ATOM 710 O O . HIS A 1 95 ? -9.255 23.006 24.679 1.00 92.69 95 HIS A O 1
ATOM 716 N N . LYS A 1 96 ? -9.331 21.067 23.547 1.00 93.19 96 LYS A N 1
ATOM 717 C CA . LYS A 1 96 ? -10.451 21.451 22.669 1.00 93.19 96 LYS A CA 1
ATOM 718 C C . LYS A 1 96 ? -11.681 20.559 22.826 1.00 93.19 96 LYS A C 1
ATOM 720 O O . LYS A 1 96 ? -12.789 21.046 22.624 1.00 93.19 96 LYS A O 1
ATOM 725 N N . TYR A 1 97 ? -11.514 19.292 23.224 1.00 94.00 97 TYR A N 1
ATOM 726 C CA . TYR A 1 97 ? -12.590 18.292 23.211 1.00 94.00 97 TYR A CA 1
ATOM 727 C C . TYR A 1 97 ? -13.879 18.793 23.875 1.00 94.00 97 TYR A C 1
ATOM 729 O O . TYR A 1 97 ? -14.938 18.720 23.267 1.00 94.00 97 TYR A O 1
ATOM 737 N N . GLY A 1 98 ? -13.800 19.378 25.075 1.00 94.38 98 GLY A N 1
ATOM 738 C CA . GLY A 1 98 ? -14.996 19.799 25.804 1.00 94.38 98 GLY A CA 1
ATOM 739 C C . GLY A 1 98 ? -15.746 20.964 25.155 1.00 94.38 98 GLY A C 1
ATOM 740 O O . GLY A 1 98 ? -16.967 21.015 25.254 1.00 94.38 98 GLY A O 1
ATOM 741 N N . SER A 1 99 ? -15.042 21.865 24.460 1.00 96.38 99 SER A N 1
ATOM 742 C CA . SER A 1 99 ? -15.657 22.958 23.688 1.00 96.38 99 SER A CA 1
ATOM 743 C C . SER A 1 99 ? -16.339 22.430 22.422 1.00 96.38 99 SER A C 1
ATOM 745 O O . SER A 1 99 ? -17.440 22.874 22.097 1.00 96.38 99 SER A O 1
ATOM 747 N N . VAL A 1 100 ? -15.747 21.427 21.760 1.00 96.81 100 VAL A N 1
ATOM 748 C CA . VAL A 1 100 ? -16.379 20.735 20.623 1.00 96.81 100 VAL A CA 1
ATOM 749 C C . VAL A 1 100 ? -17.648 20.015 21.070 1.00 96.81 100 VAL A C 1
ATOM 751 O O . VAL A 1 100 ? -18.704 20.214 20.479 1.00 96.81 100 VAL A O 1
ATOM 754 N N . LEU A 1 101 ? -17.573 19.224 22.144 1.00 96.56 101 LEU A N 1
ATOM 755 C CA . LEU A 1 101 ? -18.728 18.505 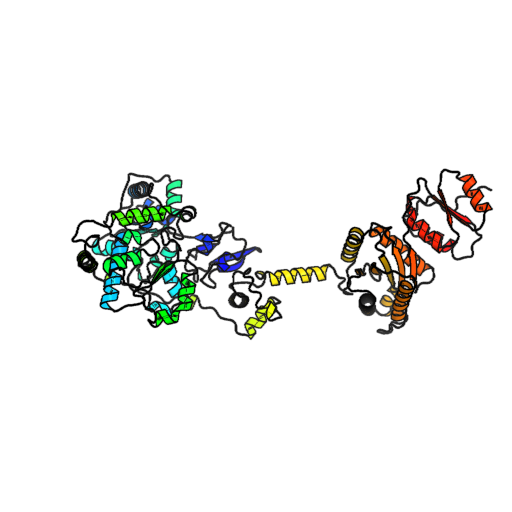22.689 1.00 96.56 101 LEU A CA 1
ATOM 756 C C . LEU A 1 101 ? -19.846 19.463 23.129 1.00 96.56 101 LEU A C 1
ATOM 758 O O . LEU A 1 101 ? -21.018 19.172 22.902 1.00 96.56 101 LEU A O 1
ATOM 762 N N . GLY A 1 102 ? -19.484 20.614 23.701 1.00 96.50 102 GLY A N 1
ATOM 763 C CA . GLY A 1 102 ? -20.416 21.697 24.012 1.00 96.50 102 GLY A CA 1
ATOM 764 C C . GLY A 1 102 ? -21.138 22.241 22.787 1.00 96.50 102 GLY A C 1
ATOM 765 O O . GLY A 1 102 ? -22.360 22.342 22.791 1.00 96.50 102 GLY A O 1
ATOM 766 N N . GLY A 1 103 ? -20.393 22.532 21.719 1.00 96.75 103 GLY A N 1
ATOM 767 C CA . GLY A 1 103 ? -20.979 23.001 20.464 1.00 96.75 103 GLY A CA 1
ATOM 768 C C . GLY A 1 103 ? -21.922 21.964 19.849 1.00 96.75 103 GLY A C 1
ATOM 769 O O . GLY A 1 103 ? -23.026 22.300 19.435 1.00 96.75 103 GLY A O 1
ATOM 770 N N . LEU A 1 104 ? -21.550 20.681 19.877 1.00 96.81 104 LEU A N 1
ATOM 771 C CA . LEU A 1 104 ? -22.418 19.598 19.400 1.00 96.81 104 LEU A CA 1
ATOM 772 C C . LEU A 1 104 ? -23.705 19.462 20.236 1.00 96.81 104 LEU A C 1
ATOM 774 O O . LEU A 1 104 ? -24.771 19.212 19.673 1.00 96.81 104 LEU A O 1
ATOM 778 N N . LYS A 1 105 ? -23.641 19.663 21.562 1.00 95.88 105 LYS A N 1
ATOM 779 C CA . LYS A 1 105 ? -24.840 19.737 22.420 1.00 95.88 105 LYS A CA 1
ATOM 780 C C . LYS A 1 105 ? -25.749 20.897 22.020 1.00 95.88 105 LYS A C 1
ATOM 782 O O . LYS A 1 105 ? -26.952 20.693 21.895 1.00 95.88 105 LYS A O 1
ATOM 787 N N . GLU A 1 106 ? -25.192 22.088 21.796 1.00 95.56 106 GLU A N 1
ATOM 788 C CA . GLU A 1 106 ? -25.964 23.263 21.363 1.00 95.56 106 GLU A CA 1
ATOM 789 C C . GLU A 1 106 ? -26.620 23.060 19.989 1.00 95.56 106 GLU A C 1
ATOM 791 O O . GLU A 1 106 ? -27.703 23.586 19.743 1.00 95.56 106 GLU A O 1
ATOM 796 N N . MET A 1 107 ? -26.018 22.236 19.127 1.00 94.50 107 MET A N 1
ATOM 797 C CA . MET A 1 107 ? -26.583 21.842 17.832 1.00 94.50 107 MET A CA 1
ATOM 798 C C . MET A 1 107 ? -27.683 20.772 17.917 1.00 94.50 107 MET A C 1
ATOM 800 O O . MET A 1 107 ? -28.303 20.475 16.901 1.00 94.50 107 MET A O 1
ATOM 804 N N . GLY A 1 108 ? -27.952 20.201 19.096 1.00 94.44 108 GLY A N 1
ATOM 805 C CA . GLY A 1 108 ? -29.064 19.266 19.305 1.00 94.44 108 GLY A CA 1
ATOM 806 C C . GLY A 1 108 ? -28.669 17.828 19.642 1.00 94.44 108 GLY A C 1
ATOM 807 O O . GLY A 1 108 ? -29.547 16.966 19.710 1.00 94.44 108 GLY A O 1
ATOM 808 N N . VAL A 1 109 ? -27.385 17.537 19.890 1.00 96.94 109 VAL A N 1
ATOM 809 C CA . VAL A 1 109 ? -26.981 16.223 20.417 1.00 96.94 109 VAL A CA 1
ATOM 810 C C . VAL A 1 109 ? -27.625 15.996 21.786 1.00 96.94 109 VAL A C 1
ATOM 812 O O . VAL A 1 109 ? -27.467 16.799 22.706 1.00 96.94 109 VAL A O 1
ATOM 815 N N . ASN A 1 110 ? -28.311 14.865 21.960 1.00 95.19 110 ASN A N 1
ATOM 816 C CA . ASN A 1 110 ? -29.106 14.610 23.160 1.00 95.19 110 ASN A CA 1
ATOM 817 C C . ASN A 1 110 ? -28.264 14.092 24.334 1.00 95.19 110 ASN A C 1
ATOM 819 O O . ASN A 1 110 ? -28.326 14.642 25.434 1.00 95.19 110 ASN A O 1
ATOM 823 N N . ARG A 1 111 ? -27.422 13.072 24.120 1.00 96.25 111 ARG A N 1
ATOM 824 C CA . ARG A 1 111 ? -26.561 12.457 25.154 1.00 96.25 111 ARG A CA 1
ATOM 825 C C . ARG A 1 111 ? -25.135 12.259 24.646 1.00 96.25 111 ARG A C 1
ATOM 827 O O . ARG A 1 111 ? -24.923 12.151 23.441 1.00 96.25 111 ARG A O 1
ATOM 834 N N . ILE A 1 112 ? -24.159 12.230 25.553 1.00 96.56 112 ILE A N 1
ATOM 835 C CA . ILE A 1 112 ? -22.752 11.925 25.236 1.00 96.56 112 ILE A CA 1
ATOM 836 C C . ILE A 1 112 ? -22.254 10.825 26.170 1.00 96.56 112 ILE A C 1
ATOM 838 O O . ILE A 1 112 ? -22.110 11.026 27.376 1.00 96.56 112 ILE A O 1
ATOM 842 N N . ILE A 1 113 ? -21.947 9.666 25.598 1.00 96.50 113 ILE A N 1
ATOM 843 C CA . ILE A 1 113 ? -21.587 8.450 26.323 1.00 96.50 113 ILE A CA 1
ATOM 844 C C . ILE A 1 113 ? -20.159 8.065 25.962 1.00 96.50 113 ILE A C 1
ATOM 846 O O . ILE A 1 113 ? -19.803 7.959 24.790 1.00 96.50 113 ILE A O 1
ATOM 850 N N . SER A 1 114 ? -19.325 7.845 26.974 1.00 95.38 114 SER A N 1
ATOM 851 C CA . SER A 1 114 ? -17.943 7.424 26.762 1.00 95.38 114 SER A CA 1
ATOM 852 C C . SER A 1 114 ? -17.873 5.939 26.417 1.00 95.38 114 SER A C 1
ATOM 854 O O . SER A 1 114 ? -18.328 5.092 27.187 1.00 95.38 114 SER A O 1
ATOM 856 N N . VAL A 1 115 ? -17.223 5.611 25.302 1.00 96.62 115 VAL A N 1
ATOM 857 C CA . VAL A 1 115 ? -16.954 4.221 24.902 1.00 96.62 115 VAL A CA 1
ATOM 858 C C . VAL A 1 115 ? -15.923 3.552 25.819 1.00 96.62 115 VAL A C 1
ATOM 860 O O . VAL A 1 115 ? -15.835 2.328 25.841 1.00 96.62 115 VAL A O 1
ATOM 863 N N . SER A 1 116 ? -15.214 4.308 26.666 1.00 95.69 116 SER A N 1
ATOM 864 C CA . SER A 1 116 ? -14.374 3.737 27.730 1.00 95.69 116 SER A CA 1
ATOM 865 C C . SER A 1 116 ? -15.165 2.799 28.646 1.00 95.69 116 SER A C 1
ATOM 867 O O . SER A 1 116 ? -14.643 1.772 29.059 1.00 95.69 116 SER A O 1
ATOM 869 N N . PHE A 1 117 ? -16.433 3.116 28.928 1.00 95.62 117 PHE A N 1
ATOM 870 C CA . PHE A 1 117 ? -17.300 2.245 29.723 1.00 95.62 117 PHE A CA 1
ATOM 871 C C . PHE A 1 117 ? -17.661 0.959 28.966 1.00 95.62 117 PHE A C 1
ATOM 873 O O . PHE A 1 117 ? -17.667 -0.128 29.535 1.00 95.62 117 PHE A O 1
ATOM 880 N N . GLY A 1 118 ? -17.882 1.060 27.652 1.00 97.06 118 GLY A N 1
ATOM 881 C CA . GLY A 1 118 ? -18.047 -0.110 26.791 1.00 97.06 118 GLY A CA 1
ATOM 882 C C . GLY A 1 118 ? -16.801 -0.994 26.747 1.00 97.06 118 GLY A C 1
ATOM 883 O O . GLY A 1 118 ? -16.932 -2.210 26.736 1.00 97.06 118 GLY A O 1
ATOM 884 N N . ALA A 1 119 ? -15.599 -0.411 26.794 1.00 96.81 119 ALA A N 1
ATOM 885 C CA . ALA A 1 119 ? -14.348 -1.164 26.902 1.00 96.81 119 ALA A CA 1
ATOM 886 C C . ALA A 1 119 ? -14.218 -1.907 28.243 1.00 96.81 119 ALA A C 1
ATOM 888 O O . ALA A 1 119 ? -13.702 -3.027 28.280 1.00 96.81 119 ALA A O 1
ATOM 889 N N . ASP A 1 120 ? -14.732 -1.335 29.335 1.00 96.88 120 ASP A N 1
ATOM 890 C CA . ASP A 1 120 ? -14.850 -2.069 30.594 1.00 96.88 120 ASP A CA 1
ATOM 891 C C . ASP A 1 120 ? -15.806 -3.268 30.414 1.00 96.88 120 ASP A C 1
ATOM 893 O O . ASP A 1 120 ? -15.432 -4.400 30.700 1.00 96.88 120 ASP A O 1
ATOM 897 N N . ILE A 1 121 ? -16.994 -3.082 29.833 1.00 97.50 121 ILE A N 1
ATOM 898 C CA . ILE A 1 121 ? -17.913 -4.208 29.567 1.00 97.50 121 ILE A CA 1
ATOM 899 C C . ILE A 1 121 ? -17.264 -5.271 28.660 1.00 97.50 121 ILE A C 1
ATOM 901 O O . ILE A 1 121 ? -17.385 -6.461 28.937 1.00 97.50 121 ILE A O 1
ATOM 905 N N . THR A 1 122 ? -16.522 -4.875 27.621 1.00 97.81 122 THR A N 1
ATOM 906 C CA . THR A 1 122 ? -15.778 -5.814 26.764 1.00 97.81 122 THR A CA 1
ATOM 9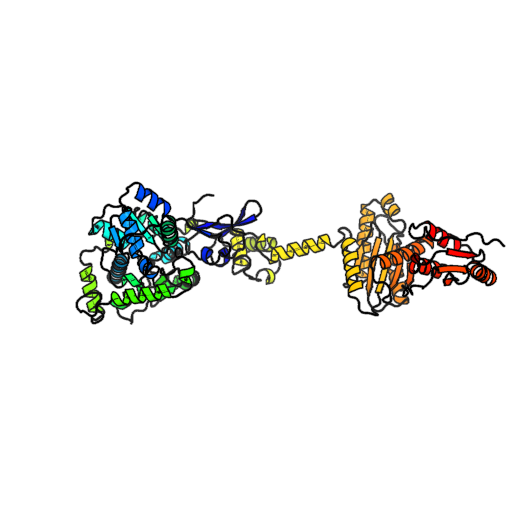07 C C . THR A 1 122 ? -14.748 -6.614 27.565 1.00 97.81 122 THR A C 1
ATOM 909 O O . THR A 1 122 ? -14.697 -7.833 27.422 1.00 97.81 122 THR A O 1
ATOM 912 N N . THR A 1 123 ? -13.969 -5.974 28.447 1.00 97.62 123 THR A N 1
ATOM 913 C CA . THR A 1 123 ? -13.005 -6.685 29.313 1.00 97.62 123 THR A CA 1
ATOM 914 C C . THR A 1 123 ? -13.723 -7.671 30.230 1.00 97.62 123 THR A C 1
ATOM 916 O O . THR A 1 123 ? -13.313 -8.824 30.339 1.00 97.62 123 THR A O 1
ATOM 919 N N . TRP A 1 124 ? -14.812 -7.238 30.872 1.00 97.81 124 TRP A N 1
ATOM 920 C CA . TRP A 1 124 ? -15.649 -8.099 31.707 1.00 97.81 124 TRP A CA 1
ATOM 921 C C . TRP A 1 124 ? -16.172 -9.305 30.920 1.00 97.81 124 TRP A C 1
ATOM 923 O O . TRP A 1 124 ? -16.070 -10.436 31.397 1.00 97.81 124 TRP A O 1
ATOM 933 N N . GLY A 1 125 ? -16.654 -9.083 29.697 1.00 97.75 125 GLY A N 1
ATOM 934 C CA . GLY A 1 125 ? -17.132 -10.144 28.821 1.00 97.75 125 GLY A CA 1
ATOM 935 C C . GLY A 1 125 ? -16.030 -11.128 28.440 1.00 97.75 125 GLY A C 1
ATOM 936 O O . GLY A 1 125 ? -16.248 -12.331 28.518 1.00 97.75 125 GLY A O 1
ATOM 937 N N . TYR A 1 126 ? -14.823 -10.650 28.120 1.00 97.88 126 TYR A N 1
ATOM 938 C CA . TYR A 1 126 ? -13.677 -11.517 27.817 1.00 97.88 126 TYR A CA 1
ATOM 939 C C . TYR A 1 126 ? -13.333 -12.401 29.016 1.00 97.88 126 TYR A C 1
ATOM 941 O O . TYR A 1 126 ? -13.244 -13.617 28.877 1.00 97.88 126 TYR A O 1
ATOM 949 N N . LEU A 1 127 ? -13.175 -11.809 30.204 1.00 97.50 127 LEU A N 1
ATOM 950 C CA . LEU A 1 127 ? -12.789 -12.542 31.412 1.00 97.50 127 LEU A CA 1
ATOM 951 C C . LEU A 1 127 ? -13.819 -13.613 31.795 1.00 97.50 127 LEU A C 1
ATOM 953 O O . LEU A 1 127 ? -13.434 -14.724 32.165 1.00 97.50 127 LEU A O 1
ATOM 957 N N . ASN A 1 128 ? -15.115 -13.305 31.688 1.00 97.38 128 ASN A N 1
ATOM 958 C CA . ASN A 1 128 ? -16.168 -14.279 31.976 1.00 97.38 128 ASN A CA 1
ATOM 959 C C . ASN A 1 128 ? -16.276 -15.340 30.878 1.00 97.38 128 ASN A C 1
ATOM 961 O O . ASN A 1 128 ? -16.349 -16.520 31.204 1.00 97.38 128 ASN A O 1
ATOM 965 N N . TYR A 1 129 ? -16.145 -14.968 29.602 1.00 97.81 129 TYR A N 1
ATOM 966 C CA . TYR A 1 129 ? -16.151 -15.934 28.504 1.00 97.81 129 TYR A CA 1
ATOM 967 C C . TYR A 1 129 ? -14.983 -16.927 28.596 1.00 97.81 129 TYR A C 1
ATOM 969 O O . TYR A 1 129 ? -15.194 -18.132 28.453 1.00 97.81 129 TYR A O 1
ATOM 977 N N . ILE A 1 130 ? -13.768 -16.450 28.906 1.00 96.75 130 ILE A N 1
ATOM 978 C CA . ILE A 1 130 ? -12.590 -17.301 29.163 1.00 96.75 130 ILE A CA 1
ATOM 979 C C . ILE A 1 130 ? -12.887 -18.270 30.305 1.00 96.75 130 ILE A C 1
ATOM 981 O O . ILE A 1 130 ? -12.642 -19.468 30.179 1.00 96.75 130 ILE A O 1
ATOM 985 N N . LYS A 1 131 ? -13.422 -17.762 31.420 1.00 95.81 131 LYS A N 1
ATOM 986 C CA . LYS A 1 131 ? -13.711 -18.562 32.613 1.00 95.81 131 LYS A CA 1
ATOM 987 C C . LYS A 1 131 ? -14.779 -19.629 32.361 1.00 95.81 131 LYS A C 1
ATOM 989 O O . LYS A 1 131 ? -14.651 -20.737 32.874 1.00 95.81 131 LYS A O 1
ATOM 994 N N . GLU A 1 132 ? -15.827 -19.295 31.617 1.00 96.38 132 GLU A N 1
ATOM 995 C CA . GLU A 1 132 ? -16.967 -20.180 31.358 1.00 96.38 132 GLU A CA 1
ATOM 996 C C . GLU A 1 132 ? -16.672 -21.225 30.279 1.00 96.38 132 GLU A C 1
ATOM 998 O O . GLU A 1 132 ? -17.155 -22.351 30.379 1.00 96.38 132 GLU A O 1
ATOM 1003 N N . ASN A 1 133 ? -15.849 -20.882 29.281 1.00 96.50 133 ASN A N 1
ATOM 1004 C CA . ASN A 1 133 ? -15.634 -21.714 28.093 1.00 96.50 133 ASN A CA 1
ATOM 1005 C C . ASN A 1 133 ? -14.204 -22.258 27.959 1.00 96.50 133 ASN A C 1
ATOM 1007 O O . ASN A 1 133 ? -13.920 -22.977 27.004 1.00 96.50 133 ASN A O 1
ATOM 1011 N N . ASN A 1 134 ? -13.296 -21.919 28.881 1.00 94.75 134 ASN A N 1
ATOM 1012 C CA . ASN A 1 134 ? -11.866 -22.229 28.778 1.00 94.75 134 ASN A CA 1
ATOM 1013 C C . ASN A 1 134 ? -11.268 -21.788 27.423 1.00 94.75 134 ASN A C 1
ATOM 1015 O O . ASN A 1 134 ? -10.502 -22.514 26.790 1.00 94.75 134 ASN A O 1
ATOM 1019 N N . PHE A 1 135 ? -11.671 -20.603 26.957 1.00 95.94 135 PHE A N 1
ATOM 1020 C CA . PHE A 1 135 ? -11.274 -20.056 25.660 1.00 95.94 135 PHE A CA 1
ATOM 1021 C C . PHE A 1 135 ? -9.890 -19.401 25.754 1.00 95.94 135 PHE A C 1
ATOM 1023 O O . PHE A 1 135 ? -9.768 -18.259 26.192 1.00 95.94 135 PHE A O 1
ATOM 1030 N N . LEU A 1 136 ? -8.845 -20.144 25.390 1.00 94.62 136 LEU A N 1
ATOM 1031 C CA . LEU A 1 136 ? -7.447 -19.704 25.438 1.00 94.62 136 LEU A CA 1
ATOM 1032 C C . LEU A 1 136 ? -6.934 -19.341 24.039 1.00 94.62 136 LEU A C 1
ATOM 1034 O O . LEU A 1 136 ? -7.529 -19.722 23.032 1.00 94.62 136 LEU A O 1
ATOM 1038 N N . GLY A 1 137 ? -5.848 -18.566 23.976 1.00 95.19 137 GLY A N 1
ATOM 1039 C CA . GLY A 1 137 ? -5.222 -18.166 22.711 1.00 95.19 137 GLY A CA 1
ATOM 1040 C C . GLY A 1 137 ? -6.090 -17.271 21.818 1.00 95.19 137 GLY A C 1
ATOM 1041 O O . GLY A 1 137 ? -5.744 -17.057 20.659 1.00 95.19 137 GLY A O 1
ATOM 1042 N N . GLY A 1 138 ? -7.206 -16.747 22.333 1.00 96.56 138 GLY A N 1
ATOM 1043 C CA . GLY A 1 138 ? -8.157 -15.964 21.549 1.00 96.56 138 GLY A CA 1
ATOM 1044 C C . GLY A 1 138 ? -7.573 -14.643 21.039 1.00 96.56 138 GLY A C 1
ATOM 1045 O O . GLY A 1 138 ? -6.808 -13.981 21.738 1.00 96.56 138 GLY A O 1
ATOM 1046 N N . ILE A 1 139 ? -7.961 -14.232 19.835 1.00 98.12 139 ILE A N 1
ATOM 1047 C CA . ILE A 1 139 ? -7.562 -12.982 19.184 1.00 98.12 139 ILE A CA 1
ATOM 1048 C C . ILE A 1 139 ? -8.563 -11.886 19.545 1.00 98.12 139 ILE A C 1
ATOM 1050 O O . ILE A 1 139 ? -9.776 -12.045 19.366 1.00 98.12 139 ILE A O 1
ATOM 1054 N N . SER A 1 140 ? -8.067 -10.761 20.061 1.00 97.38 140 SER A N 1
ATOM 1055 C CA . SER A 1 140 ? -8.912 -9.619 20.394 1.00 97.38 140 SER A CA 1
ATOM 1056 C C . SER A 1 140 ? -9.562 -9.025 19.137 1.00 97.38 140 SER A C 1
ATOM 1058 O O . SER A 1 140 ? -8.932 -8.832 18.101 1.00 97.38 140 SER A O 1
ATOM 1060 N N . GLN A 1 141 ? -10.861 -8.729 19.227 1.00 94.81 141 GLN A N 1
ATOM 1061 C CA . GLN A 1 141 ? -11.654 -8.161 18.130 1.00 94.81 141 GLN A CA 1
ATOM 1062 C C . GLN A 1 141 ? -11.883 -6.630 18.118 1.00 94.81 141 GLN A C 1
ATOM 1064 O O . GLN A 1 141 ? -12.473 -6.166 17.140 1.00 94.81 141 GLN A O 1
ATOM 1069 N N . PRO A 1 142 ? -11.472 -5.788 19.103 1.00 95.12 142 PRO A N 1
ATOM 1070 C CA . PRO A 1 142 ? -11.847 -4.370 19.087 1.00 95.12 142 PRO A CA 1
ATOM 1071 C C . PRO A 1 142 ? -11.411 -3.598 17.836 1.00 95.12 142 PRO A C 1
ATOM 1073 O O . PRO A 1 142 ? -11.996 -2.548 17.545 1.00 95.12 142 PRO A O 1
ATOM 1076 N N . CYS A 1 143 ? -10.394 -4.090 17.119 1.00 97.31 143 CYS A N 1
ATOM 1077 C CA . CYS A 1 143 ? -9.910 -3.538 15.862 1.00 97.31 143 CYS A CA 1
ATOM 1078 C C . CYS A 1 143 ? -10.658 -4.144 14.652 1.00 97.31 143 CYS A C 1
ATOM 1080 O O . CYS A 1 143 ? -10.384 -5.284 14.271 1.00 97.31 143 CYS A O 1
ATOM 1082 N N . PRO A 1 144 ? -11.543 -3.388 13.970 1.00 97.00 144 PRO A N 1
ATOM 1083 C CA . PRO A 1 144 ? -12.333 -3.921 12.856 1.00 97.00 144 PRO A CA 1
ATOM 1084 C C . PRO A 1 144 ? -11.492 -4.313 11.642 1.00 97.00 144 PRO A C 1
ATOM 1086 O O . PRO A 1 144 ? -11.885 -5.198 10.894 1.00 97.00 144 PRO A O 1
ATOM 1089 N N . ALA A 1 145 ? -10.336 -3.673 11.440 1.00 97.12 145 ALA A N 1
ATOM 1090 C CA . ALA A 1 145 ? -9.415 -4.042 10.368 1.00 97.12 145 ALA A CA 1
ATOM 1091 C C . ALA A 1 145 ? -8.803 -5.435 10.599 1.00 97.12 145 ALA A C 1
ATOM 1093 O O . ALA A 1 145 ? -8.581 -6.167 9.641 1.00 97.12 145 ALA A O 1
ATOM 1094 N N . VAL A 1 146 ? -8.565 -5.829 11.857 1.00 97.75 146 VAL A N 1
ATOM 1095 C CA . VAL A 1 146 ? -8.076 -7.176 12.204 1.00 97.75 146 VAL A CA 1
ATOM 1096 C C . VAL A 1 146 ? -9.171 -8.213 11.984 1.00 97.75 146 VAL A C 1
ATOM 1098 O O . VAL A 1 146 ? -8.934 -9.212 11.313 1.00 97.75 146 VAL A O 1
ATOM 1101 N N . VAL A 1 147 ? -10.387 -7.934 12.465 1.00 97.81 147 VAL A N 1
ATOM 1102 C CA . VAL A 1 147 ? -11.557 -8.802 12.250 1.00 97.81 147 VAL A CA 1
ATOM 1103 C C . VAL A 1 147 ? -11.830 -8.992 10.757 1.00 97.81 147 VAL A C 1
ATOM 1105 O O . VAL A 1 147 ? -11.877 -10.121 10.289 1.00 97.81 147 VAL A O 1
ATOM 1108 N N . SER A 1 148 ? -11.915 -7.898 9.994 1.00 96.56 148 SER A N 1
ATOM 1109 C CA . SER A 1 148 ? -12.167 -7.930 8.545 1.00 96.56 148 SER A CA 1
ATOM 1110 C C . SER A 1 148 ? -11.061 -8.661 7.781 1.00 96.56 148 SER A C 1
ATOM 1112 O O . SER A 1 148 ? -11.335 -9.318 6.781 1.00 96.56 148 SER A O 1
ATOM 1114 N N . TYR A 1 149 ? -9.811 -8.587 8.250 1.00 97.25 149 TYR A N 1
ATOM 1115 C CA . TYR A 1 149 ? -8.719 -9.362 7.669 1.00 97.25 149 TYR A CA 1
ATOM 1116 C C . TYR A 1 149 ? -8.890 -10.862 7.902 1.00 97.25 149 TYR A C 1
ATOM 1118 O O . TYR A 1 149 ? -8.765 -11.631 6.955 1.00 97.25 149 TYR A O 1
ATOM 1126 N N . ILE A 1 150 ? -9.232 -11.275 9.124 1.00 97.69 150 ILE A N 1
ATOM 1127 C CA . ILE A 1 150 ? -9.492 -12.684 9.447 1.00 97.69 150 ILE A CA 1
ATOM 1128 C C . ILE A 1 150 ? -10.684 -13.211 8.642 1.00 97.69 150 ILE A C 1
ATOM 1130 O O . ILE A 1 150 ? -10.563 -14.234 7.981 1.00 97.69 150 ILE A O 1
ATOM 1134 N N . GLU A 1 151 ? -11.791 -12.470 8.586 1.00 97.06 151 GLU A N 1
ATOM 1135 C CA . GLU A 1 151 ? -12.975 -12.851 7.805 1.00 97.06 151 GLU A CA 1
ATOM 1136 C C . GLU A 1 151 ? -12.696 -13.023 6.307 1.00 97.06 151 GLU A C 1
ATOM 1138 O O . GLU A 1 151 ? -13.360 -13.824 5.658 1.00 97.06 151 GLU A O 1
ATOM 1143 N N . ARG A 1 152 ? -11.740 -12.280 5.738 1.00 96.25 152 ARG A N 1
ATOM 1144 C CA . ARG A 1 152 ? -11.474 -12.262 4.289 1.00 96.25 152 ARG A CA 1
ATOM 1145 C C . ARG A 1 152 ? -10.271 -13.094 3.854 1.00 96.25 152 ARG A C 1
ATOM 1147 O O . ARG A 1 152 ? -10.276 -13.614 2.744 1.00 96.25 152 ARG A O 1
ATOM 1154 N N . TYR A 1 153 ? -9.234 -13.181 4.680 1.00 95.81 153 TYR A N 1
ATOM 1155 C CA . TYR A 1 153 ? -7.930 -13.726 4.285 1.00 95.81 153 TYR A CA 1
ATOM 1156 C C . TYR A 1 153 ? -7.419 -14.842 5.196 1.00 95.81 153 TYR A C 1
ATOM 1158 O O . TYR A 1 153 ? -6.543 -15.581 4.764 1.00 95.81 153 TYR A O 1
ATOM 1166 N N . LEU A 1 154 ? -7.954 -14.984 6.414 1.00 96.00 154 LEU A N 1
ATOM 1167 C CA . LEU A 1 154 ? -7.581 -16.041 7.364 1.00 96.00 154 LEU A CA 1
ATOM 1168 C C . LEU A 1 154 ? -8.830 -16.664 8.025 1.00 96.00 154 LEU A C 1
ATOM 1170 O O . LEU A 1 154 ? -8.928 -16.662 9.255 1.00 96.00 154 LEU A O 1
ATOM 1174 N N . PRO A 1 155 ? -9.806 -17.185 7.249 1.00 96.25 155 PRO A N 1
ATOM 1175 C CA . PRO A 1 155 ? -11.084 -17.661 7.793 1.00 96.25 155 PRO A CA 1
ATOM 1176 C C . PRO A 1 155 ? -10.915 -18.808 8.803 1.00 96.25 155 PRO A C 1
ATOM 1178 O O . PRO A 1 155 ? -11.726 -18.978 9.711 1.00 96.25 155 PRO A O 1
ATOM 1181 N N . GLU A 1 156 ? -9.811 -19.547 8.720 1.00 95.56 156 GLU A N 1
ATOM 1182 C CA . GLU A 1 156 ? -9.437 -20.606 9.661 1.00 95.56 156 GLU A CA 1
ATOM 1183 C C . GLU A 1 156 ? -9.239 -20.104 11.104 1.00 95.56 156 GLU A C 1
ATOM 1185 O O . GLU A 1 156 ? -9.382 -20.873 12.056 1.00 95.56 156 GLU A O 1
ATOM 1190 N N . LEU A 1 157 ? -8.961 -18.806 11.286 1.00 97.44 157 LEU A N 1
ATOM 1191 C CA . LEU A 1 157 ? -8.824 -18.163 12.595 1.00 97.44 157 LEU A CA 1
ATOM 1192 C C . LEU A 1 157 ? -10.133 -17.555 13.121 1.00 97.44 157 LEU A C 1
ATOM 1194 O O . LEU A 1 157 ? -10.142 -17.013 14.228 1.00 97.44 157 LEU A O 1
ATOM 1198 N N . LEU A 1 158 ? -11.255 -17.664 12.396 1.00 97.38 158 LEU A N 1
ATOM 1199 C CA . LEU A 1 158 ? -12.555 -17.145 12.853 1.00 97.38 158 LEU A CA 1
ATOM 1200 C C . LEU A 1 158 ? -12.970 -17.731 14.203 1.00 97.38 158 LEU A C 1
ATOM 1202 O O . LEU A 1 158 ? -13.473 -17.014 15.064 1.00 97.38 158 LEU A O 1
ATOM 1206 N N . CYS A 1 159 ? -12.696 -19.018 14.422 1.00 95.31 159 CYS A N 1
ATOM 1207 C CA . CYS A 1 159 ? -12.993 -19.698 15.683 1.00 95.31 159 CYS A CA 1
ATOM 1208 C C . CYS A 1 159 ? -12.138 -19.204 16.863 1.00 95.31 159 CYS A C 1
ATOM 1210 O O . CYS A 1 159 ? -12.456 -19.507 18.012 1.00 95.31 159 CYS A O 1
ATOM 1212 N N . LYS A 1 160 ? -11.061 -18.458 16.592 1.00 97.19 160 LYS A N 1
ATOM 1213 C CA . LYS A 1 160 ? -10.160 -17.887 17.596 1.00 97.19 160 LYS A CA 1
ATOM 1214 C C . LYS A 1 160 ? -10.442 -16.420 17.881 1.00 97.19 160 LYS A C 1
ATOM 1216 O O . LYS A 1 160 ? -9.903 -15.903 18.853 1.00 97.19 160 LYS A O 1
ATOM 1221 N N . LEU A 1 161 ? -11.303 -15.744 17.126 1.00 98.00 161 LEU A N 1
ATOM 1222 C CA . LEU A 1 161 ? -11.756 -14.406 17.499 1.00 98.00 161 LEU A CA 1
ATOM 1223 C C . LEU A 1 161 ? -12.637 -14.456 18.754 1.00 98.00 161 LEU A C 1
ATOM 1225 O O . LEU A 1 161 ? -13.526 -15.297 18.870 1.00 98.00 161 LEU A O 1
ATOM 1229 N N . PHE A 1 162 ? -12.408 -13.536 19.694 1.00 97.81 162 PHE A N 1
ATOM 1230 C CA . PHE A 1 162 ? -13.225 -13.434 20.906 1.00 97.81 162 PHE A CA 1
ATOM 1231 C C . PHE A 1 162 ? -14.694 -13.139 20.579 1.00 97.81 162 PHE A C 1
ATOM 1233 O O . PHE A 1 162 ? -14.976 -12.026 20.140 1.00 97.81 162 PHE A O 1
ATOM 1240 N N . PRO A 1 163 ? -15.656 -14.021 20.907 1.00 96.88 163 PRO A N 1
ATOM 1241 C CA . PRO A 1 163 ? -17.065 -13.855 20.539 1.00 96.88 163 PRO A CA 1
ATOM 1242 C C . PRO A 1 163 ? -17.809 -12.874 21.455 1.00 96.88 163 PRO A C 1
ATOM 1244 O O . PRO A 1 163 ? -18.976 -13.055 21.772 1.00 96.88 163 PRO A O 1
ATOM 1247 N N . VAL A 1 164 ? -17.136 -11.814 21.892 1.00 97.44 164 VAL A N 1
ATOM 1248 C CA . VAL A 1 164 ? -17.678 -10.720 22.702 1.00 97.44 164 VAL A CA 1
ATOM 1249 C C . VAL A 1 164 ? -17.645 -9.457 21.850 1.00 97.44 164 VAL A C 1
ATOM 1251 O O . VAL A 1 164 ? -16.741 -9.282 21.037 1.00 97.44 164 VAL A O 1
ATOM 1254 N N . GLN A 1 165 ? -18.609 -8.563 22.024 1.00 97.25 165 GLN A N 1
ATOM 1255 C CA . GLN A 1 165 ? -18.746 -7.309 21.293 1.00 97.25 165 GLN A CA 1
ATOM 1256 C C . GLN A 1 165 ? -17.598 -6.327 21.567 1.00 97.25 165 GLN A C 1
ATOM 1258 O O . GLN A 1 165 ? -16.936 -6.353 22.611 1.00 97.25 165 GLN A O 1
ATOM 1263 N N . SER A 1 166 ? -17.307 -5.459 20.594 1.00 97.31 166 SER A N 1
ATOM 1264 C CA . SER A 1 166 ? -16.274 -4.426 20.758 1.00 97.31 166 SER A CA 1
ATOM 1265 C C . SER A 1 166 ? -16.706 -3.364 21.771 1.00 97.31 166 SER A C 1
ATOM 1267 O O . SER A 1 166 ? -17.898 -3.248 22.063 1.00 97.31 166 SER A O 1
ATOM 1269 N N . PRO A 1 167 ? -15.781 -2.513 22.252 1.00 97.75 167 PRO A N 1
ATOM 1270 C CA . PRO A 1 167 ? -16.132 -1.410 23.139 1.00 97.75 167 PRO A CA 1
ATOM 1271 C C . PRO A 1 167 ? -17.275 -0.536 22.612 1.00 97.75 167 PRO A C 1
ATOM 1273 O O . PRO A 1 167 ? -18.129 -0.101 23.383 1.00 97.75 167 PRO A O 1
ATOM 1276 N N . LEU A 1 168 ? -17.308 -0.295 21.295 1.00 97.94 168 LEU A N 1
ATOM 1277 C CA . LEU A 1 168 ? -18.364 0.483 20.650 1.00 97.94 168 LEU A CA 1
ATOM 1278 C C . LEU A 1 168 ? -19.719 -0.205 20.821 1.00 97.94 168 LEU A C 1
ATOM 1280 O O . LEU A 1 168 ? -20.665 0.408 21.315 1.00 97.94 168 LEU A O 1
ATOM 1284 N N . MET A 1 169 ? -19.797 -1.474 20.425 1.00 97.94 169 MET A N 1
ATOM 1285 C CA . MET A 1 169 ? -21.051 -2.219 20.441 1.00 97.94 169 MET A CA 1
ATOM 1286 C C . MET A 1 169 ? -21.503 -2.523 21.870 1.00 97.94 169 MET A C 1
ATOM 1288 O O . MET A 1 169 ? -22.684 -2.391 22.163 1.00 97.94 169 MET A O 1
ATOM 1292 N N . CYS A 1 170 ? -20.586 -2.777 22.806 1.00 97.88 170 CYS A N 1
ATOM 1293 C CA . CYS A 1 170 ? -20.910 -2.876 24.228 1.00 97.88 170 CYS A CA 1
ATOM 1294 C C . CYS A 1 170 ? -21.510 -1.577 24.784 1.00 97.88 170 CYS A C 1
ATOM 1296 O O . CYS A 1 170 ? -22.534 -1.619 25.468 1.00 97.88 170 CYS A O 1
ATOM 1298 N N . ALA A 1 171 ? -20.917 -0.418 24.472 1.00 97.69 171 ALA A N 1
ATOM 1299 C CA . ALA A 1 171 ? -21.458 0.874 24.897 1.00 97.69 171 ALA A CA 1
ATOM 1300 C C . ALA A 1 171 ? -22.839 1.143 24.279 1.00 97.69 171 ALA A C 1
ATOM 1302 O O . ALA A 1 171 ? -23.745 1.587 24.982 1.00 97.69 171 ALA A O 1
ATOM 1303 N N . ALA A 1 172 ? -23.017 0.842 22.990 1.00 98.06 172 ALA A N 1
ATOM 1304 C CA . ALA A 1 172 ? -24.285 1.023 22.290 1.00 98.06 172 ALA A CA 1
ATOM 1305 C C . ALA A 1 172 ? -25.383 0.090 22.831 1.00 98.06 172 ALA A C 1
ATOM 1307 O O . ALA A 1 172 ? -26.506 0.535 23.075 1.00 98.06 172 ALA A O 1
ATOM 1308 N N . THR A 1 173 ? -25.059 -1.184 23.074 1.00 97.88 173 THR A N 1
ATOM 1309 C CA . THR A 1 173 ? -25.978 -2.172 23.654 1.00 97.88 173 THR A CA 1
ATOM 1310 C C . THR A 1 173 ? -26.388 -1.763 25.060 1.00 97.88 173 THR A C 1
ATOM 1312 O O . THR A 1 173 ? -27.579 -1.758 25.363 1.00 97.88 173 THR A O 1
ATOM 1315 N N . TYR A 1 174 ? -25.435 -1.347 25.898 1.00 97.31 174 TYR A N 1
ATOM 1316 C CA . TYR A 1 174 ? -25.729 -0.848 27.241 1.00 97.31 174 TYR A CA 1
ATOM 1317 C C . TYR A 1 174 ? -26.613 0.407 27.199 1.00 97.31 174 TYR A C 1
ATOM 1319 O O . TYR A 1 174 ? -27.628 0.481 27.887 1.00 97.31 174 TYR A O 1
ATOM 1327 N N . ALA A 1 175 ? -26.285 1.375 26.340 1.00 97.06 175 ALA A N 1
ATOM 1328 C CA . ALA A 1 175 ? -27.086 2.582 26.162 1.00 97.06 175 ALA A CA 1
ATOM 1329 C C . ALA A 1 175 ? -28.526 2.268 25.719 1.00 97.06 175 ALA A C 1
ATOM 1331 O O . ALA A 1 175 ? -29.476 2.891 26.193 1.00 97.06 175 ALA A O 1
ATOM 1332 N N . ARG A 1 176 ? -28.701 1.280 24.835 1.00 96.75 176 ARG A N 1
ATOM 1333 C CA . ARG A 1 176 ? -30.016 0.861 24.345 1.00 96.75 176 ARG A CA 1
ATOM 1334 C C . ARG A 1 176 ? -30.819 0.099 25.400 1.00 96.75 176 ARG A C 1
ATOM 1336 O O . ARG A 1 176 ? -31.973 0.443 25.633 1.00 96.75 176 ARG A O 1
ATOM 1343 N N . LYS A 1 177 ? -30.232 -0.940 25.999 1.00 95.75 177 LYS A N 1
ATOM 1344 C CA . LYS A 1 177 ? -30.932 -1.885 26.884 1.00 95.75 177 LYS A CA 1
ATOM 1345 C C . LYS A 1 177 ? -31.031 -1.384 28.321 1.00 95.75 177 LYS A C 1
ATOM 1347 O O . LYS A 1 177 ? -32.119 -1.384 28.884 1.00 95.75 177 LYS A O 1
ATOM 1352 N N . GLU A 1 178 ? -29.924 -0.903 28.880 1.00 95.12 178 GLU A N 1
ATOM 1353 C CA . GLU A 1 178 ? -29.825 -0.568 30.306 1.00 95.12 178 GLU A CA 1
ATOM 1354 C C . GLU A 1 178 ? -30.178 0.894 30.589 1.00 95.12 178 GLU A C 1
ATOM 1356 O O . GLU A 1 178 ? -30.793 1.208 31.606 1.00 95.12 178 GLU A O 1
ATOM 1361 N N . MET A 1 179 ? -29.820 1.808 29.681 1.00 94.75 179 MET A N 1
ATOM 1362 C CA . MET A 1 179 ? -30.143 3.235 29.838 1.00 94.75 179 MET A CA 1
ATOM 1363 C C . MET A 1 179 ? -31.460 3.642 29.165 1.00 94.75 179 MET A C 1
ATOM 1365 O O . MET A 1 179 ? -31.908 4.771 29.365 1.00 94.75 179 MET A O 1
ATOM 1369 N N . GLY A 1 180 ? -32.063 2.763 28.356 1.00 95.62 180 GLY A N 1
ATOM 1370 C CA . GLY A 1 180 ? -33.317 3.030 27.648 1.00 95.62 180 GLY A CA 1
ATOM 1371 C C . GLY A 1 180 ? -33.227 4.161 26.618 1.00 95.62 180 GLY A C 1
ATOM 1372 O O . GLY A 1 180 ? -34.205 4.875 26.403 1.00 95.62 180 GLY A O 1
ATOM 1373 N N . ILE A 1 181 ? -32.056 4.383 26.010 1.00 96.50 181 ILE A N 1
ATOM 1374 C CA . ILE A 1 181 ? -31.877 5.454 25.024 1.00 96.50 181 ILE A CA 1
ATOM 1375 C C . ILE A 1 181 ? -32.446 5.009 23.677 1.00 96.50 181 ILE A C 1
ATOM 1377 O O . ILE A 1 181 ? -31.991 4.031 23.084 1.00 96.50 181 ILE A O 1
ATOM 1381 N N . GLU A 1 182 ? -33.432 5.758 23.182 1.00 96.31 182 GLU A N 1
ATOM 1382 C CA . GLU A 1 182 ? -34.124 5.481 21.916 1.00 96.31 182 GLU A CA 1
ATOM 1383 C C . GLU A 1 182 ? -33.508 6.192 20.698 1.00 96.31 182 GLU A C 1
ATOM 1385 O O . GLU A 1 182 ? -33.787 5.811 19.562 1.00 96.31 182 GLU A O 1
ATOM 1390 N N . ASP A 1 183 ? -32.621 7.162 20.919 1.00 97.06 183 ASP A N 1
ATOM 1391 C CA . ASP A 1 183 ? -31.990 7.971 19.870 1.00 97.06 183 ASP A CA 1
ATOM 1392 C C . ASP A 1 183 ? -31.203 7.142 18.843 1.00 97.06 183 ASP A C 1
ATOM 1394 O O . ASP A 1 183 ? -30.812 5.997 19.086 1.00 97.06 183 ASP A O 1
ATOM 1398 N N . SER A 1 184 ? -30.897 7.753 17.698 1.00 97.94 184 SER A N 1
ATOM 1399 C CA . SER A 1 184 ? -29.833 7.240 16.830 1.00 97.94 184 SER A CA 1
ATOM 1400 C C . SER A 1 184 ? -28.466 7.452 17.492 1.00 97.94 184 SER A C 1
ATOM 1402 O O . SER A 1 184 ? -28.251 8.460 18.162 1.00 97.94 184 SER A O 1
ATOM 1404 N N . PHE A 1 185 ? -27.531 6.527 17.301 1.00 98.62 185 PHE A N 1
ATOM 1405 C CA . PHE A 1 185 ? -26.166 6.633 17.799 1.00 98.62 185 PHE A CA 1
ATOM 1406 C C . PHE A 1 185 ? -25.194 7.040 16.695 1.00 98.62 185 PHE A C 1
ATOM 1408 O O . PHE A 1 185 ? -25.129 6.405 15.640 1.00 98.62 185 PHE A O 1
ATOM 1415 N N . ALA A 1 186 ? -24.392 8.064 16.979 1.00 98.50 186 ALA A N 1
ATOM 1416 C CA . ALA A 1 186 ? -23.231 8.436 16.182 1.00 98.50 186 ALA A CA 1
ATOM 1417 C C . ALA A 1 186 ? -21.951 8.153 16.969 1.00 98.50 186 ALA A C 1
ATOM 1419 O O . ALA A 1 186 ? -21.798 8.603 18.106 1.00 98.50 186 ALA A O 1
ATOM 1420 N N . PHE A 1 187 ? -21.033 7.400 16.371 1.00 98.56 187 PHE A N 1
ATOM 1421 C CA . PHE A 1 187 ? -19.737 7.108 16.958 1.00 98.56 187 PHE A CA 1
ATOM 1422 C C . PHE A 1 187 ? -18.696 8.108 16.468 1.00 98.56 187 PHE A C 1
ATOM 1424 O O . PHE A 1 187 ? -18.387 8.147 15.280 1.00 98.56 187 PHE A O 1
ATOM 1431 N N . ILE A 1 188 ? -18.136 8.886 17.394 1.00 98.00 188 ILE A N 1
ATOM 1432 C CA . ILE A 1 188 ? -16.992 9.756 17.120 1.00 98.00 188 ILE A CA 1
ATOM 1433 C C . ILE A 1 188 ? -15.726 8.903 17.226 1.00 98.00 188 ILE A C 1
ATOM 1435 O O . ILE A 1 188 ? -15.375 8.475 18.333 1.00 98.00 188 ILE A O 1
ATOM 1439 N N . SER A 1 189 ? -15.057 8.628 16.101 1.00 95.69 189 SER A N 1
ATOM 1440 C CA . SER A 1 189 ? -14.068 7.548 15.990 1.00 95.69 189 SER A CA 1
ATOM 1441 C C . SER A 1 189 ? -12.707 7.965 15.405 1.00 95.69 189 SER A C 1
ATOM 1443 O O . SER A 1 189 ? -12.633 8.814 14.519 1.00 95.69 189 SER A O 1
ATOM 1445 N N . PRO A 1 190 ? -11.602 7.331 15.839 1.00 96.44 190 PRO A N 1
ATOM 1446 C CA . PRO A 1 190 ? -10.285 7.529 15.235 1.00 96.44 190 PRO A CA 1
ATOM 1447 C C . PRO A 1 190 ? -10.043 6.627 14.010 1.00 96.44 190 PRO A C 1
ATOM 1449 O O . PRO A 1 190 ? -8.907 6.512 13.561 1.00 96.44 190 PRO A O 1
ATOM 1452 N N . CYS A 1 191 ? -11.048 5.897 13.506 1.00 96.50 191 CYS A N 1
ATOM 1453 C CA . CYS A 1 191 ? -10.814 4.763 12.611 1.00 96.50 191 CYS A CA 1
ATOM 1454 C C . CYS A 1 191 ? -11.829 4.684 11.466 1.00 96.50 191 CYS A C 1
ATOM 1456 O O . CYS A 1 191 ? -13.042 4.669 11.681 1.00 96.50 191 CYS A O 1
ATOM 1458 N N . VAL A 1 192 ? -11.322 4.527 10.242 1.00 95.81 192 VAL A N 1
ATOM 1459 C CA . VAL A 1 192 ? -12.157 4.386 9.038 1.00 95.81 192 VAL A CA 1
ATOM 1460 C C . VAL A 1 192 ? -12.810 3.001 8.978 1.00 95.81 192 VAL A C 1
ATOM 1462 O O . VAL A 1 192 ? -13.976 2.872 8.615 1.00 95.81 192 VAL A O 1
ATOM 1465 N N . ALA A 1 193 ? -12.099 1.963 9.437 1.00 96.62 193 ALA A N 1
ATOM 1466 C CA . ALA A 1 193 ? -12.572 0.580 9.446 1.00 96.62 193 ALA A CA 1
ATOM 1467 C C . ALA A 1 193 ? -13.784 0.350 10.363 1.00 96.62 193 ALA A C 1
ATOM 1469 O O . ALA A 1 193 ? -14.482 -0.651 10.211 1.00 96.62 193 ALA A O 1
ATOM 1470 N N . LYS A 1 194 ? -14.080 1.273 11.291 1.00 96.69 194 LYS A N 1
ATOM 1471 C CA . LYS A 1 194 ? -15.262 1.184 12.166 1.00 96.69 194 LYS A CA 1
ATOM 1472 C C . LYS A 1 194 ? -16.576 1.189 11.400 1.00 96.69 194 LYS A C 1
ATOM 1474 O O . LYS A 1 194 ? -17.536 0.596 11.878 1.00 96.69 194 LYS A O 1
ATOM 1479 N N . LYS A 1 195 ? -16.599 1.754 10.192 1.00 95.25 195 LYS A N 1
ATOM 1480 C CA . LYS A 1 195 ? -17.757 1.665 9.304 1.00 95.25 195 LYS A CA 1
ATOM 1481 C C . LYS A 1 195 ? -18.115 0.213 8.957 1.00 95.25 195 LYS A C 1
ATOM 1483 O O . LYS A 1 195 ? -19.282 -0.135 9.048 1.00 95.25 195 LYS A O 1
ATOM 1488 N N . MET A 1 196 ? -17.127 -0.659 8.718 1.00 94.25 196 MET A N 1
ATOM 1489 C CA . MET A 1 196 ? -17.379 -2.090 8.461 1.00 94.25 196 MET A CA 1
ATOM 1490 C C . MET A 1 196 ? -18.018 -2.804 9.656 1.00 94.25 196 MET A C 1
ATOM 1492 O O . MET A 1 196 ? -18.833 -3.695 9.470 1.00 94.25 196 MET A O 1
ATOM 1496 N N . GLU A 1 197 ? -17.645 -2.429 10.882 1.00 96.25 197 GLU A N 1
ATOM 1497 C CA . GLU A 1 197 ? -18.261 -2.992 12.086 1.00 96.25 197 GLU A CA 1
ATOM 1498 C C . GLU A 1 197 ? -19.696 -2.484 12.271 1.00 96.25 197 GLU A C 1
ATOM 1500 O O . GLU A 1 197 ? -20.588 -3.247 12.624 1.00 96.25 197 GLU A O 1
ATOM 1505 N N . ILE A 1 198 ? -19.923 -1.191 12.039 1.00 96.50 198 ILE A N 1
ATOM 1506 C CA . ILE A 1 198 ? -21.241 -0.559 12.166 1.00 96.50 198 ILE A CA 1
ATOM 1507 C C . ILE A 1 198 ? -22.230 -1.125 11.140 1.00 96.50 198 ILE A C 1
ATOM 1509 O O . ILE A 1 198 ? -23.391 -1.354 11.471 1.00 96.50 198 ILE A O 1
ATOM 1513 N N . GLU A 1 199 ? -21.763 -1.367 9.918 1.00 94.19 199 GLU A N 1
ATOM 1514 C CA . GLU A 1 199 ? -22.560 -1.906 8.813 1.00 94.19 199 GLU A CA 1
ATOM 1515 C C . GLU A 1 199 ? -22.677 -3.437 8.842 1.00 94.19 199 GLU A C 1
ATOM 1517 O O . GLU A 1 199 ? -23.357 -4.012 7.992 1.00 94.19 199 GLU A O 1
ATOM 1522 N N . ASP A 1 200 ? -22.052 -4.105 9.818 1.00 94.56 200 ASP A N 1
ATOM 1523 C CA . ASP A 1 200 ? -22.154 -5.552 9.959 1.00 94.56 200 ASP A CA 1
ATOM 1524 C C . ASP A 1 200 ? -23.619 -5.968 10.222 1.00 94.56 200 ASP A C 1
ATOM 1526 O O . ASP A 1 200 ? -24.230 -5.488 11.189 1.00 94.56 200 ASP A O 1
ATOM 1530 N N . PRO A 1 201 ? -24.202 -6.871 9.407 1.00 93.69 201 PRO A N 1
ATOM 1531 C CA . PRO A 1 201 ? -25.583 -7.314 9.577 1.00 93.69 201 PRO A CA 1
ATOM 1532 C C . PRO A 1 201 ? -25.895 -7.883 10.967 1.00 93.69 201 PRO A C 1
ATOM 1534 O O . PRO A 1 201 ? -27.018 -7.711 11.449 1.00 93.69 201 PRO A O 1
ATOM 1537 N N . HIS A 1 202 ? -24.919 -8.502 11.644 1.00 93.25 202 HIS A N 1
ATOM 1538 C CA . HIS A 1 202 ? -25.100 -9.056 12.990 1.00 93.25 202 HIS A CA 1
ATOM 1539 C C . HIS A 1 202 ? -25.336 -7.972 14.055 1.00 93.25 202 HIS A C 1
ATOM 1541 O O . HIS A 1 202 ? -25.899 -8.259 15.109 1.00 93.25 202 HIS A O 1
ATOM 1547 N N . ASN A 1 203 ? -24.975 -6.714 13.779 1.00 93.69 203 ASN A N 1
ATOM 1548 C CA . ASN A 1 203 ? -25.186 -5.591 14.696 1.00 93.69 203 ASN A CA 1
ATOM 1549 C C . ASN A 1 203 ? -26.548 -4.901 14.512 1.00 93.69 203 ASN A C 1
ATOM 1551 O O . ASN A 1 203 ? -26.834 -3.921 15.205 1.00 93.69 203 ASN A O 1
ATOM 1555 N N . ALA A 1 204 ? -27.392 -5.393 13.593 1.00 90.94 204 ALA A N 1
ATOM 1556 C CA . ALA A 1 204 ? -28.773 -4.947 13.375 1.00 90.94 204 ALA A CA 1
ATOM 1557 C C . ALA A 1 204 ? -28.940 -3.418 13.231 1.00 90.94 204 ALA A C 1
ATOM 1559 O O . ALA A 1 204 ? -29.970 -2.854 13.607 1.00 90.94 204 ALA A O 1
ATOM 1560 N N . GLY A 1 205 ? -27.914 -2.734 12.709 1.00 93.81 205 GLY A N 1
ATOM 1561 C CA . GLY A 1 205 ? -27.908 -1.282 12.544 1.00 93.81 205 GLY A CA 1
ATOM 1562 C C . GLY A 1 205 ? -28.033 -0.506 13.857 1.00 93.81 205 GLY A C 1
ATOM 1563 O O . GLY A 1 205 ? -28.640 0.561 13.857 1.00 93.81 205 GLY A O 1
ATOM 1564 N N . LEU A 1 206 ? -27.508 -1.028 14.975 1.00 97.00 206 LEU A N 1
ATOM 1565 C CA . LEU A 1 206 ? -27.591 -0.406 16.305 1.00 97.00 206 LEU A CA 1
ATOM 1566 C C . LEU A 1 206 ? -26.969 1.001 16.352 1.00 97.00 206 LEU A C 1
ATOM 1568 O O . LEU A 1 206 ? -27.516 1.898 16.998 1.00 97.00 206 LEU A O 1
ATOM 1572 N N . VAL A 1 207 ? -25.857 1.195 15.644 1.00 98.25 207 VAL A N 1
ATOM 1573 C CA . VAL A 1 207 ? -25.172 2.481 15.450 1.00 98.25 207 VAL A CA 1
ATOM 1574 C C . VAL A 1 207 ? -25.389 2.928 14.007 1.00 98.25 207 VAL A C 1
ATOM 1576 O O . VAL A 1 207 ? -25.382 2.096 13.108 1.00 98.25 207 VAL A O 1
ATOM 1579 N N . GLN A 1 208 ? -25.613 4.224 13.772 1.00 97.44 208 GLN A N 1
ATOM 1580 C CA . GLN A 1 208 ? -25.967 4.730 12.440 1.00 97.44 208 GLN A CA 1
ATOM 1581 C C . GLN A 1 208 ? -24.886 5.592 11.802 1.00 97.44 208 GLN A C 1
ATOM 1583 O O . GLN A 1 208 ? -24.953 5.794 10.599 1.00 97.44 208 GLN A O 1
ATOM 1588 N N . TYR A 1 209 ? -23.917 6.126 12.547 1.00 98.25 209 TYR A N 1
ATOM 1589 C CA . TYR A 1 209 ? -22.904 7.017 11.970 1.00 98.25 209 TYR A CA 1
ATOM 1590 C C . TYR A 1 209 ? -21.513 6.672 12.480 1.00 98.25 209 TYR A C 1
ATOM 1592 O O . TYR A 1 209 ? -21.309 6.579 13.692 1.00 98.25 209 TYR A O 1
ATOM 1600 N N . ASN A 1 210 ? -20.558 6.550 11.562 1.00 98.00 210 ASN A N 1
ATOM 1601 C CA . ASN A 1 210 ? -19.137 6.665 11.853 1.00 98.00 210 ASN A CA 1
ATOM 1602 C C . ASN A 1 210 ? -18.686 8.093 11.523 1.00 98.00 210 ASN A C 1
ATOM 1604 O O . ASN A 1 210 ? -18.572 8.437 10.352 1.00 98.00 210 ASN A O 1
ATOM 1608 N N . VAL A 1 211 ? -18.448 8.922 12.534 1.00 98.31 211 VAL A N 1
ATOM 1609 C CA . VAL A 1 211 ? -17.980 10.307 12.379 1.00 98.31 211 VAL A CA 1
ATOM 1610 C C . VAL A 1 211 ? -16.507 10.331 12.763 1.00 98.31 211 VAL A C 1
ATOM 1612 O O . VAL A 1 211 ? -16.171 10.144 13.937 1.00 98.31 211 VAL A O 1
ATOM 1615 N N . THR A 1 212 ? -15.607 10.486 11.795 1.00 97.94 212 THR A N 1
ATOM 1616 C CA . THR A 1 212 ? -14.177 10.385 12.084 1.00 97.94 212 THR A CA 1
ATOM 1617 C C . THR A 1 212 ? -13.619 11.661 12.691 1.00 97.94 212 THR A C 1
ATOM 1619 O O . THR A 1 212 ? -14.131 12.759 12.484 1.00 97.94 212 THR A O 1
ATOM 1622 N N . PHE A 1 213 ? -12.541 11.527 13.463 1.00 97.19 213 PHE A N 1
ATOM 1623 C CA . PHE A 1 213 ? -11.894 12.658 14.120 1.00 97.19 213 PHE A CA 1
ATOM 1624 C C . PHE A 1 213 ? -11.455 13.737 13.122 1.00 97.19 213 PHE A C 1
ATOM 1626 O O . PHE A 1 213 ? -11.796 14.900 13.317 1.00 97.19 213 PHE A O 1
ATOM 1633 N N . SER A 1 214 ? -10.752 13.358 12.050 1.00 95.81 214 SER A N 1
ATOM 1634 C CA . SER A 1 214 ? -10.257 14.312 11.051 1.00 95.81 214 SER A CA 1
ATOM 1635 C C . SER A 1 214 ? -11.394 15.110 10.405 1.00 95.81 214 SER A C 1
ATOM 1637 O O . SER A 1 214 ? -11.366 16.338 10.462 1.00 95.81 214 SER A O 1
ATOM 1639 N N . HIS A 1 215 ? -12.420 14.440 9.861 1.00 97.12 215 HIS A N 1
ATOM 1640 C CA . HIS A 1 215 ? -13.545 15.125 9.211 1.00 97.12 215 HIS A CA 1
ATOM 1641 C C . HIS A 1 215 ? -14.382 15.932 10.212 1.00 97.12 215 HIS A C 1
ATOM 1643 O O . HIS A 1 215 ? -14.803 17.046 9.908 1.00 97.12 215 HIS A O 1
ATOM 1649 N N . LEU A 1 216 ? -14.579 15.435 11.441 1.00 97.75 216 LEU A N 1
ATOM 1650 C CA . LEU A 1 216 ? -15.265 16.193 12.490 1.00 97.75 216 LEU A CA 1
ATOM 1651 C C . LEU A 1 216 ? -14.542 17.503 12.803 1.00 97.75 216 LEU A C 1
ATOM 1653 O O . LEU A 1 216 ? -15.178 18.548 12.924 1.00 97.75 216 LEU A O 1
ATOM 1657 N N . ILE A 1 217 ? -13.224 17.455 13.000 1.00 96.81 217 ILE A N 1
ATOM 1658 C CA . ILE A 1 217 ? -12.446 18.637 13.375 1.00 96.81 217 ILE A CA 1
ATOM 1659 C C . ILE A 1 217 ? -12.378 19.637 12.225 1.00 96.81 217 ILE A C 1
ATOM 1661 O O . ILE A 1 217 ? -12.474 20.839 12.485 1.00 96.81 217 ILE A O 1
ATOM 1665 N N . GLU A 1 218 ? -12.260 19.162 10.987 1.00 96.69 218 GLU A N 1
ATOM 1666 C CA . GLU A 1 218 ? -12.369 19.980 9.779 1.00 96.69 218 GLU A CA 1
ATOM 1667 C C . GLU A 1 218 ? -13.716 20.711 9.738 1.00 96.69 218 GLU A C 1
ATOM 1669 O O . GLU A 1 218 ? -13.738 21.943 9.809 1.00 96.69 218 GLU A O 1
ATOM 1674 N N . TYR A 1 219 ? -14.829 19.976 9.815 1.00 97.50 219 TYR A N 1
ATOM 1675 C CA . TYR A 1 219 ? -16.175 20.550 9.818 1.00 97.50 219 TYR A CA 1
ATOM 1676 C C . TYR A 1 219 ? -16.375 21.563 10.956 1.00 97.50 219 TYR A C 1
ATOM 1678 O O . TYR A 1 219 ? -16.883 22.668 10.748 1.00 97.50 219 TYR A O 1
ATOM 1686 N N . VAL A 1 220 ? -15.937 21.222 12.174 1.00 96.75 220 VAL A N 1
ATOM 1687 C CA . VAL A 1 220 ? -16.009 22.092 13.360 1.00 96.75 220 VAL A CA 1
ATOM 1688 C C . VAL A 1 220 ? -15.238 23.395 13.156 1.00 96.75 220 VAL A C 1
ATOM 1690 O O . VAL A 1 220 ? -15.701 24.451 13.591 1.00 96.75 220 VAL A O 1
ATOM 1693 N N . ASN A 1 221 ? -14.068 23.342 12.517 1.00 96.25 221 ASN A N 1
ATOM 1694 C CA . ASN A 1 221 ? -13.263 24.528 12.236 1.00 96.25 221 ASN A CA 1
ATOM 1695 C C . ASN A 1 221 ? -13.913 25.410 11.167 1.00 96.25 221 ASN A C 1
ATOM 1697 O O . ASN A 1 221 ? -14.013 26.623 11.366 1.00 96.25 221 ASN A O 1
ATOM 1701 N N . GLU A 1 222 ? -14.376 24.812 10.070 1.00 97.50 222 GLU A N 1
ATOM 1702 C CA . GLU A 1 222 ? -15.022 25.519 8.960 1.00 97.50 222 GLU A CA 1
ATOM 1703 C C . GLU A 1 222 ? -16.302 26.235 9.404 1.00 97.50 222 GLU A C 1
ATOM 1705 O O . GLU A 1 222 ? -16.501 27.416 9.108 1.00 97.50 222 GLU A O 1
ATOM 1710 N N . HIS A 1 223 ? -17.125 25.555 10.205 1.00 96.38 223 HIS A N 1
ATOM 1711 C CA . HIS A 1 223 ? -18.409 26.063 10.690 1.00 96.38 223 HIS A CA 1
ATOM 1712 C C . HIS A 1 223 ? -18.304 26.811 12.026 1.00 96.38 223 HIS A C 1
ATOM 1714 O O . HIS A 1 223 ? -19.310 27.293 12.546 1.00 96.38 223 HIS A O 1
ATOM 1720 N N . LYS A 1 224 ? -17.091 26.946 12.581 1.00 96.25 224 LYS A N 1
ATOM 1721 C CA . LYS A 1 224 ? -16.804 27.635 13.854 1.00 96.25 224 LYS A CA 1
ATOM 1722 C C . LYS A 1 224 ? -17.653 27.120 15.024 1.00 96.25 224 LYS A C 1
ATOM 1724 O O . LYS A 1 224 ? -18.107 27.901 15.861 1.00 96.25 224 LYS A O 1
ATOM 1729 N N . ILE A 1 225 ? -17.849 25.805 15.091 1.00 95.12 225 ILE A N 1
ATOM 1730 C CA . ILE A 1 225 ? -18.641 25.157 16.140 1.00 95.12 225 ILE A CA 1
ATOM 1731 C C . ILE A 1 225 ? -17.850 25.168 17.450 1.00 95.12 225 ILE A C 1
ATOM 1733 O O . ILE A 1 225 ? -16.723 24.678 17.533 1.00 95.12 225 ILE A O 1
ATOM 1737 N N . SER A 1 226 ? -18.442 25.735 18.494 1.00 95.94 226 SER A N 1
ATOM 1738 C CA . SER A 1 226 ? -17.877 25.779 19.841 1.00 95.94 226 SER A CA 1
ATOM 1739 C C . SER A 1 226 ? -18.992 26.080 20.829 1.00 95.94 226 SER A C 1
ATOM 1741 O O . SER A 1 226 ? -19.860 26.891 20.525 1.00 95.94 226 SER A O 1
ATOM 1743 N N . GLY A 1 227 ? -18.935 25.472 22.010 1.00 94.81 227 GLY A N 1
ATOM 1744 C CA . GLY A 1 227 ? -19.886 25.723 23.087 1.00 94.81 227 GLY A CA 1
ATOM 1745 C C . GLY A 1 227 ? -19.255 25.569 24.475 1.00 94.81 227 GLY A C 1
ATOM 1746 O O . GLY A 1 227 ? -18.031 25.416 24.600 1.00 94.81 227 GLY A O 1
ATOM 1747 N N . PRO A 1 228 ? -20.069 25.618 25.543 1.00 93.94 228 PRO A N 1
ATOM 1748 C CA . PRO A 1 228 ? -19.605 25.465 26.914 1.00 93.94 228 PRO A CA 1
ATOM 1749 C C . PRO A 1 228 ? -19.005 24.077 27.143 1.00 93.94 228 PRO A C 1
ATOM 1751 O O . PRO A 1 228 ? -19.487 23.071 26.625 1.00 93.94 228 PRO A O 1
ATOM 1754 N N . PHE A 1 229 ? -17.955 24.015 27.962 1.00 94.50 229 PHE A N 1
ATOM 1755 C CA . PHE A 1 229 ? -17.260 22.765 28.249 1.00 94.50 229 PHE A CA 1
ATOM 1756 C C . PHE A 1 229 ? -18.231 21.676 28.730 1.00 94.50 229 PHE A C 1
ATOM 1758 O O . PHE A 1 229 ? -18.917 21.847 29.736 1.00 94.50 229 PHE A O 1
ATOM 1765 N N . THR A 1 230 ? -18.256 20.555 28.011 1.00 90.88 230 THR A N 1
ATOM 1766 C CA . THR A 1 230 ? -19.116 19.401 28.296 1.00 90.88 230 THR A CA 1
ATOM 1767 C C . THR A 1 230 ? -18.281 18.119 28.350 1.00 90.88 230 THR A C 1
ATOM 1769 O O . THR A 1 230 ? -17.389 17.926 27.523 1.00 90.88 230 THR A O 1
ATOM 1772 N N . GLU A 1 231 ? -18.576 17.230 29.303 1.00 86.75 231 GLU A N 1
ATOM 1773 C CA . GLU A 1 231 ? -17.980 15.887 29.402 1.00 86.75 231 GLU A CA 1
ATOM 1774 C C . GLU A 1 231 ? -19.011 14.779 29.146 1.00 86.75 231 GLU A C 1
ATOM 1776 O O . GLU A 1 231 ? -20.213 15.022 29.041 1.00 86.75 231 GLU A O 1
ATOM 1781 N N . SER A 1 232 ? -18.520 13.545 29.027 1.00 82.69 232 SER A N 1
ATOM 1782 C CA . SER A 1 232 ? -19.354 12.348 28.939 1.00 82.69 232 SE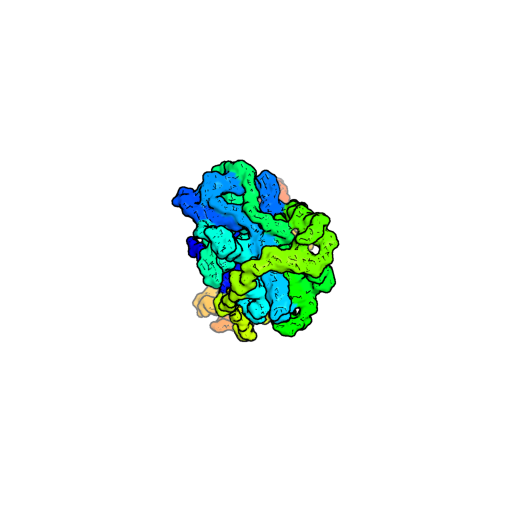R A CA 1
ATOM 1783 C C . SER A 1 232 ? -20.103 12.066 30.240 1.00 82.69 232 SER A C 1
ATOM 1785 O O . SER A 1 232 ? -19.615 12.354 31.329 1.00 82.69 232 SER A O 1
ATOM 1787 N N . GLU A 1 233 ? -21.248 11.407 30.121 1.00 84.31 233 GLU A N 1
ATOM 1788 C CA . GLU A 1 233 ? -22.231 11.278 31.201 1.00 84.31 233 GLU A CA 1
ATOM 1789 C C . GLU A 1 233 ? -22.034 10.043 32.103 1.00 84.31 233 GLU A C 1
ATOM 1791 O O . GLU A 1 233 ? -22.742 9.905 33.098 1.00 84.31 233 GLU A O 1
ATOM 1796 N N . ILE A 1 234 ? -21.097 9.142 31.773 1.00 83.94 234 ILE A N 1
ATOM 1797 C CA . ILE A 1 234 ? -20.870 7.874 32.490 1.00 83.94 234 ILE A CA 1
ATOM 1798 C C . ILE A 1 234 ? -19.420 7.783 32.977 1.00 83.94 234 ILE A C 1
ATOM 1800 O O . ILE A 1 234 ? -18.490 8.051 32.211 1.00 83.94 234 ILE A O 1
ATOM 1804 N N . GLU A 1 235 ? -19.237 7.376 34.239 1.00 76.56 235 GLU A N 1
ATOM 1805 C CA . GLU A 1 235 ? -17.925 7.032 34.799 1.00 76.56 235 GLU A CA 1
ATOM 1806 C C . GLU A 1 235 ? -17.392 5.717 34.217 1.00 76.56 235 GLU A C 1
ATOM 1808 O O . GLU A 1 235 ? -18.130 4.761 33.999 1.00 76.56 235 GLU A O 1
ATOM 1813 N N . TYR A 1 236 ? -16.082 5.646 34.019 1.00 83.88 236 TYR A N 1
ATOM 1814 C CA . TYR A 1 236 ? -15.393 4.486 33.460 1.00 83.88 236 TYR A CA 1
ATOM 1815 C C . TYR A 1 236 ? -14.066 4.246 34.182 1.00 83.88 236 TYR A C 1
ATOM 1817 O O . TYR A 1 236 ? -13.546 5.128 34.871 1.00 83.88 236 TYR A O 1
ATOM 1825 N N . GLY A 1 237 ? -13.521 3.044 34.021 1.00 86.88 237 GLY A N 1
ATOM 1826 C CA . GLY A 1 237 ? -12.271 2.609 34.622 1.00 86.88 237 GLY A CA 1
ATOM 1827 C C . GLY A 1 237 ? -11.100 2.613 33.649 1.00 86.88 237 GLY A C 1
ATOM 1828 O O . GLY A 1 237 ? -10.783 3.624 33.013 1.00 86.88 237 GLY A O 1
ATOM 1829 N N . LEU A 1 238 ? -10.410 1.474 33.578 1.00 88.00 238 LEU A N 1
ATOM 1830 C CA . LEU A 1 238 ? -9.217 1.298 32.745 1.00 88.00 238 LEU A CA 1
ATOM 1831 C C . LEU A 1 238 ? -9.524 1.196 31.250 1.00 88.00 238 LEU A C 1
ATOM 1833 O O . LEU A 1 238 ? -8.622 1.442 30.449 1.00 88.00 238 LEU A O 1
ATOM 1837 N N . GLY A 1 239 ? -10.785 0.978 30.864 1.00 89.75 239 GLY A N 1
ATOM 1838 C CA . GLY A 1 239 ? -11.242 1.035 29.478 1.00 89.75 239 GLY A CA 1
ATOM 1839 C C . GLY A 1 239 ? -10.880 2.336 28.750 1.00 89.75 239 GLY A C 1
ATOM 1840 O O . GLY A 1 239 ? -10.783 2.360 27.527 1.00 89.75 239 GLY A O 1
ATOM 1841 N N . SER A 1 240 ? -10.569 3.419 29.471 1.00 91.31 240 SER A N 1
ATOM 1842 C CA . SER A 1 240 ? -10.042 4.649 28.867 1.00 91.31 240 SER A CA 1
ATOM 1843 C C . SER A 1 240 ? -8.670 4.505 28.203 1.00 91.31 240 SER A C 1
ATOM 1845 O O . SER A 1 240 ? -8.310 5.343 27.380 1.00 91.31 240 SER A O 1
ATOM 1847 N N . PHE A 1 241 ? -7.894 3.486 28.579 1.00 94.00 241 PHE A N 1
ATOM 1848 C CA . PHE A 1 241 ? -6.552 3.230 28.052 1.00 94.00 241 PHE A CA 1
ATOM 1849 C C . PHE A 1 241 ? -6.532 2.192 26.919 1.00 94.00 241 PHE A C 1
ATOM 1851 O O . PHE A 1 241 ? -5.501 2.023 26.280 1.00 94.00 241 PHE A O 1
ATOM 1858 N N . TYR A 1 242 ? -7.674 1.570 26.593 1.00 94.06 242 TYR A N 1
ATOM 1859 C CA . TYR A 1 242 ? -7.817 0.656 25.449 1.00 94.06 242 TYR A CA 1
ATOM 1860 C C . TYR A 1 242 ? -7.231 1.160 24.122 1.00 94.06 242 TYR A C 1
ATOM 1862 O O . TYR A 1 242 ? -6.720 0.338 23.370 1.00 94.06 242 TYR A O 1
ATOM 1870 N N . PRO A 1 243 ? -7.309 2.464 23.776 1.00 94.12 243 PRO A N 1
ATOM 1871 C CA . PRO A 1 243 ? -6.747 2.930 22.515 1.00 94.12 243 PRO A CA 1
ATOM 1872 C C . PRO A 1 243 ? -5.228 2.812 22.403 1.00 94.12 243 PRO A C 1
ATOM 1874 O O . PRO A 1 243 ? -4.727 2.890 21.286 1.00 94.12 243 PRO A O 1
ATOM 1877 N N . ALA A 1 244 ? -4.503 2.710 23.517 1.00 94.88 244 ALA A N 1
ATOM 1878 C CA . ALA A 1 244 ? -3.050 2.621 23.506 1.00 94.88 244 ALA A CA 1
ATOM 1879 C C . ALA A 1 244 ? -2.584 1.184 23.193 1.00 94.88 244 ALA A C 1
ATOM 1881 O O . ALA A 1 244 ? -3.298 0.233 23.523 1.00 94.88 244 ALA A O 1
ATOM 1882 N N . PRO A 1 245 ? -1.379 1.008 22.619 1.00 93.44 245 PRO A N 1
ATOM 1883 C CA . PRO A 1 245 ? -0.743 -0.303 22.485 1.00 93.44 245 PRO A CA 1
ATOM 1884 C C . PRO A 1 245 ? -0.735 -1.063 23.819 1.00 93.44 245 PRO A C 1
ATOM 1886 O O . PRO A 1 245 ? -0.309 -0.524 24.845 1.00 93.44 245 PRO A O 1
ATOM 1889 N N . GLY A 1 246 ? -1.240 -2.298 23.819 1.00 92.94 246 GLY A N 1
ATOM 1890 C CA . GLY A 1 246 ? -1.356 -3.126 25.025 1.00 92.94 246 GLY A CA 1
ATOM 1891 C C . GLY A 1 246 ? -2.410 -2.667 26.041 1.00 92.94 246 GLY A C 1
ATOM 1892 O O . GLY A 1 246 ? -2.390 -3.125 27.185 1.00 92.94 246 GLY A O 1
ATOM 1893 N N . GLY A 1 247 ? -3.321 -1.756 25.680 1.00 94.56 247 GLY A N 1
ATOM 1894 C CA . GLY A 1 247 ? -4.345 -1.234 26.589 1.00 94.56 247 GLY A CA 1
ATOM 1895 C C . GLY A 1 247 ? -5.326 -2.300 27.097 1.00 94.56 247 GLY A C 1
ATOM 1896 O O . GLY A 1 247 ? -5.692 -2.300 28.280 1.00 94.56 247 GLY A O 1
ATOM 1897 N N . LEU A 1 248 ? -5.717 -3.247 26.236 1.00 95.69 248 LEU A N 1
ATOM 1898 C CA . LEU A 1 248 ? -6.506 -4.417 26.638 1.00 95.69 248 LEU A CA 1
ATOM 1899 C C . LEU A 1 248 ? -5.659 -5.346 27.516 1.00 95.69 248 LEU A C 1
ATOM 1901 O O . LEU A 1 248 ? -6.119 -5.755 28.582 1.00 95.69 248 LEU A O 1
ATOM 1905 N N . ALA A 1 249 ? -4.414 -5.628 27.123 1.00 95.81 249 ALA A N 1
ATOM 1906 C CA . ALA A 1 249 ? -3.507 -6.449 27.922 1.00 95.81 249 ALA A CA 1
ATOM 1907 C C . ALA A 1 249 ? -3.296 -5.890 29.345 1.00 95.81 249 ALA A C 1
ATOM 1909 O O . ALA A 1 249 ? -3.328 -6.653 30.311 1.00 95.81 249 ALA A O 1
ATOM 1910 N N . GLU A 1 250 ? -3.132 -4.570 29.505 1.00 94.88 250 GLU A N 1
ATOM 1911 C CA . GLU A 1 250 ? -3.049 -3.920 30.824 1.00 94.88 250 GLU A CA 1
ATOM 1912 C C . GLU A 1 250 ? -4.351 -4.110 31.619 1.00 94.88 250 GLU A C 1
ATOM 1914 O O . GLU A 1 250 ? -4.302 -4.424 32.809 1.00 94.88 250 GLU A O 1
ATOM 1919 N N . SER A 1 251 ? -5.511 -3.978 30.970 1.00 94.81 251 SER A N 1
ATOM 1920 C CA . SER A 1 251 ? -6.816 -4.168 31.618 1.00 94.81 251 SER A CA 1
ATOM 1921 C C . SER A 1 251 ? -7.008 -5.605 32.113 1.00 94.81 251 SER A C 1
ATOM 1923 O O . SER A 1 251 ? -7.525 -5.820 33.204 1.00 94.81 251 SER A O 1
ATOM 1925 N N . VAL A 1 252 ? -6.539 -6.599 31.359 1.00 96.56 252 VAL A N 1
ATOM 1926 C CA . VAL A 1 252 ? -6.618 -8.016 31.748 1.00 96.56 252 VAL A CA 1
ATOM 1927 C C . VAL A 1 252 ? -5.646 -8.332 32.888 1.00 96.56 252 VAL A C 1
ATOM 1929 O O . VAL A 1 252 ? -6.060 -8.910 33.894 1.00 96.56 252 VAL A O 1
ATOM 1932 N N . ARG A 1 253 ? -4.385 -7.883 32.798 1.00 96.31 253 ARG A N 1
ATOM 1933 C CA . ARG A 1 253 ? -3.394 -8.028 33.886 1.00 96.31 253 ARG A CA 1
ATOM 1934 C C . ARG A 1 253 ? -3.842 -7.346 35.175 1.00 96.31 253 ARG A C 1
ATOM 1936 O O . ARG A 1 253 ? -3.582 -7.843 36.266 1.00 96.31 253 ARG A O 1
ATOM 1943 N N . TRP A 1 254 ? -4.583 -6.243 35.072 1.00 95.56 254 TRP A N 1
ATOM 1944 C CA . TRP A 1 254 ? -5.145 -5.572 36.241 1.00 95.56 254 TRP A CA 1
ATOM 1945 C C . TRP A 1 254 ? -6.059 -6.477 37.077 1.00 95.56 254 TRP A C 1
ATOM 1947 O O . TRP A 1 254 ? -6.085 -6.338 38.301 1.00 95.56 254 TRP A O 1
ATOM 1957 N N . PHE A 1 255 ? -6.786 -7.398 36.443 1.00 96.19 255 PHE A N 1
ATOM 1958 C CA . PHE A 1 255 ? -7.720 -8.295 37.124 1.00 96.19 255 PHE A CA 1
ATOM 1959 C C . PHE A 1 255 ? -7.164 -9.697 37.373 1.00 96.19 255 PHE A C 1
ATOM 1961 O O . PHE A 1 255 ? -7.593 -10.338 38.327 1.00 96.19 255 PHE A O 1
ATOM 1968 N N . LEU A 1 256 ? -6.219 -10.171 36.556 1.00 96.12 256 LEU A N 1
ATOM 1969 C CA . LEU A 1 256 ? -5.666 -11.528 36.665 1.00 96.12 256 LEU A CA 1
ATOM 1970 C C . LEU A 1 256 ? -4.232 -11.590 37.218 1.00 96.12 256 LEU A C 1
ATOM 1972 O O . LEU A 1 256 ? -3.742 -12.676 37.509 1.00 96.12 256 LEU A O 1
ATOM 1976 N N . GLY A 1 257 ? -3.564 -10.446 37.390 1.00 94.31 257 GLY A N 1
ATOM 1977 C CA . GLY A 1 257 ? -2.155 -10.361 37.783 1.00 94.31 257 GLY A CA 1
ATOM 1978 C C . GLY A 1 257 ? -1.197 -10.298 36.589 1.00 94.31 257 GLY A C 1
ATOM 1979 O O . GLY A 1 257 ? -1.588 -10.530 35.448 1.00 94.31 257 GLY A O 1
ATOM 1980 N N . ASP A 1 258 ? 0.069 -9.965 36.849 1.00 91.94 258 ASP A N 1
ATOM 1981 C CA . ASP A 1 258 ? 1.079 -9.735 35.801 1.00 91.94 258 ASP A CA 1
ATOM 1982 C C . ASP A 1 258 ? 1.677 -11.027 35.212 1.00 91.94 258 ASP A C 1
ATOM 1984 O O . ASP A 1 258 ? 2.285 -10.985 34.143 1.00 91.94 258 ASP A O 1
ATOM 1988 N N . ASP A 1 259 ? 1.460 -12.175 35.861 1.00 93.00 259 ASP A N 1
ATOM 1989 C CA . ASP A 1 259 ? 1.979 -13.479 35.424 1.00 93.00 259 ASP A CA 1
ATOM 1990 C C . ASP A 1 259 ? 1.228 -14.057 34.209 1.00 93.00 259 ASP A C 1
ATOM 1992 O O . ASP A 1 259 ? 1.678 -15.030 33.599 1.00 93.00 259 ASP A O 1
ATOM 1996 N N . VAL A 1 260 ? 0.081 -13.476 33.828 1.00 94.81 260 VAL A N 1
ATOM 1997 C CA . VAL A 1 260 ? -0.673 -13.936 32.654 1.00 94.81 260 VAL A CA 1
ATOM 1998 C C . VAL A 1 260 ? 0.062 -13.605 31.359 1.00 94.81 260 VAL A C 1
ATOM 2000 O O . VAL A 1 260 ? 0.453 -12.462 31.090 1.00 94.81 260 VAL A O 1
ATOM 2003 N N . PHE A 1 261 ? 0.212 -14.616 30.505 1.00 95.50 261 PHE A N 1
ATOM 2004 C CA . PHE A 1 261 ? 0.921 -14.453 29.247 1.00 95.50 261 PHE A CA 1
ATOM 2005 C C . PHE A 1 261 ? -0.025 -13.958 28.151 1.00 95.50 261 PHE A C 1
ATOM 2007 O O . PHE A 1 261 ? -0.892 -14.687 27.678 1.00 95.50 261 PHE A O 1
ATOM 2014 N N . ILE A 1 262 ? 0.134 -12.694 27.759 1.00 97.12 262 ILE A N 1
ATOM 2015 C CA . ILE A 1 262 ? -0.664 -12.042 26.715 1.00 97.12 262 ILE A CA 1
ATOM 2016 C C . ILE A 1 262 ? 0.262 -11.657 25.572 1.00 97.12 262 ILE A C 1
ATOM 2018 O O . ILE A 1 262 ? 1.256 -10.953 25.786 1.00 97.12 262 ILE A O 1
ATOM 2022 N N . ARG A 1 263 ? -0.073 -12.088 24.355 1.00 96.88 263 ARG A N 1
ATOM 2023 C CA . ARG A 1 263 ? 0.660 -11.686 23.158 1.00 96.88 263 ARG A CA 1
ATOM 2024 C C . ARG A 1 263 ? 0.166 -10.326 22.693 1.00 96.88 263 ARG A C 1
ATOM 2026 O O . ARG A 1 263 ? -0.873 -10.239 22.062 1.00 96.88 263 ARG A O 1
ATOM 2033 N N . GLN A 1 264 ? 0.932 -9.285 22.977 1.00 96.50 264 GLN A N 1
ATOM 2034 C CA . GLN A 1 264 ? 0.711 -7.960 22.408 1.00 96.50 264 GLN A CA 1
ATOM 2035 C C . GLN A 1 264 ? 1.379 -7.867 21.030 1.00 96.50 264 GLN A C 1
ATOM 2037 O O . GLN A 1 264 ? 2.557 -8.227 20.892 1.00 96.50 264 GLN A O 1
ATOM 2042 N N . ILE A 1 265 ? 0.627 -7.435 20.018 1.00 95.94 265 ILE A N 1
ATOM 2043 C CA . ILE A 1 265 ? 1.144 -7.243 18.666 1.00 95.94 265 ILE A CA 1
ATOM 2044 C C . ILE A 1 265 ? 0.368 -6.165 17.897 1.00 95.94 265 ILE A C 1
ATOM 2046 O O . ILE A 1 265 ? -0.853 -6.213 17.756 1.00 95.94 265 ILE A O 1
ATOM 2050 N N . GLU A 1 266 ? 1.120 -5.211 17.357 1.00 94.38 266 GLU A N 1
ATOM 2051 C CA . GLU A 1 266 ? 0.604 -4.076 16.603 1.00 94.38 266 GLU A CA 1
ATOM 2052 C C . GLU A 1 266 ? 1.285 -3.913 15.237 1.00 94.38 266 GLU A C 1
ATOM 2054 O O . GLU A 1 266 ? 2.426 -4.355 15.041 1.00 94.38 266 GLU A O 1
ATOM 2059 N N . GLY A 1 267 ? 0.593 -3.235 14.317 1.00 92.88 267 GLY A N 1
ATOM 2060 C CA . GLY A 1 267 ? 1.139 -2.729 13.054 1.00 92.88 267 GLY A CA 1
ATOM 2061 C C . GLY A 1 267 ? 0.552 -3.388 11.807 1.00 92.88 267 GLY A C 1
ATOM 2062 O O . GLY A 1 267 ? 0.310 -4.594 11.772 1.00 92.88 267 GLY A O 1
ATOM 2063 N N . GLU A 1 268 ? 0.377 -2.602 10.744 1.00 87.81 268 GLU A N 1
ATOM 2064 C CA . GLU A 1 268 ? -0.443 -2.952 9.577 1.00 87.81 268 GLU A CA 1
ATOM 2065 C C . GLU A 1 268 ? 0.181 -4.029 8.684 1.00 87.81 268 GLU A C 1
ATOM 2067 O O . GLU A 1 268 ? -0.448 -4.540 7.758 1.00 87.81 268 GLU A O 1
ATOM 2072 N N . ARG A 1 269 ? 1.449 -4.349 8.927 1.00 88.94 269 ARG A N 1
ATOM 2073 C CA . ARG A 1 269 ? 2.193 -5.389 8.220 1.00 88.94 269 ARG A CA 1
ATOM 2074 C C . ARG A 1 269 ? 2.577 -6.510 9.173 1.00 88.94 269 ARG A C 1
ATOM 2076 O O . ARG A 1 269 ? 2.153 -7.647 8.994 1.00 88.94 269 ARG A O 1
ATOM 2083 N N . ARG A 1 270 ? 3.306 -6.153 10.234 1.00 94.12 270 ARG A N 1
ATOM 2084 C CA . ARG A 1 270 ? 3.833 -7.089 11.233 1.00 94.12 270 ARG A CA 1
ATOM 2085 C C . ARG A 1 270 ? 2.751 -7.988 11.828 1.00 94.12 270 ARG A C 1
ATOM 2087 O O . ARG A 1 270 ? 3.006 -9.171 12.029 1.00 94.12 270 ARG A O 1
ATOM 2094 N N . LEU A 1 271 ? 1.577 -7.436 12.142 1.00 95.62 271 LEU A N 1
ATOM 2095 C CA . LEU A 1 271 ? 0.479 -8.205 12.720 1.00 95.62 271 LEU A CA 1
ATOM 2096 C C . LEU A 1 271 ? -0.032 -9.277 11.754 1.00 95.62 271 LEU A C 1
ATOM 2098 O O . LEU A 1 271 ? -0.170 -10.432 12.148 1.00 95.62 271 LEU A O 1
ATOM 2102 N N . TYR A 1 272 ? -0.315 -8.897 10.508 1.00 95.62 272 TYR A N 1
ATOM 2103 C CA . TYR A 1 272 ? -0.896 -9.804 9.521 1.00 95.62 272 TYR A CA 1
ATOM 2104 C C . TYR A 1 272 ? 0.089 -10.893 9.093 1.00 95.62 272 TYR A C 1
ATOM 2106 O O . TYR A 1 272 ? -0.287 -12.061 9.109 1.00 95.62 272 TYR A O 1
ATOM 2114 N N . GLU A 1 273 ? 1.351 -10.538 8.827 1.00 94.38 273 GLU A N 1
ATOM 2115 C CA . GLU A 1 273 ? 2.416 -11.513 8.539 1.00 94.38 273 GLU A CA 1
ATOM 2116 C C . GLU A 1 273 ? 2.581 -12.501 9.702 1.00 94.38 273 GLU A C 1
ATOM 2118 O O . GLU A 1 273 ? 2.586 -13.711 9.505 1.00 94.38 273 GLU A O 1
ATOM 2123 N N . TRP A 1 274 ? 2.613 -12.008 10.947 1.00 96.44 274 TRP A N 1
ATOM 2124 C CA . TRP A 1 274 ? 2.729 -12.881 12.115 1.00 96.44 274 TRP A CA 1
ATOM 2125 C C . TRP A 1 274 ? 1.534 -13.830 12.273 1.00 96.44 274 TRP A C 1
ATOM 2127 O O . TRP A 1 274 ? 1.735 -14.976 12.677 1.00 96.44 274 TRP A O 1
ATOM 2137 N N . MET A 1 275 ? 0.308 -13.380 11.978 1.00 96.19 275 MET A N 1
ATOM 2138 C CA . MET A 1 275 ? -0.877 -14.245 12.020 1.00 96.19 275 MET A CA 1
ATOM 2139 C C . MET A 1 275 ? -0.840 -15.317 10.929 1.00 96.19 275 MET A C 1
ATOM 2141 O O . MET A 1 275 ? -1.167 -16.458 11.233 1.00 96.19 275 MET A O 1
ATOM 2145 N N . GLN A 1 276 ? -0.405 -14.980 9.711 1.00 94.69 276 GLN A N 1
ATOM 2146 C CA . GLN A 1 276 ? -0.213 -15.950 8.626 1.00 94.69 276 GLN A CA 1
ATOM 2147 C C . GLN A 1 276 ? 0.848 -16.996 9.002 1.00 94.69 276 GLN A C 1
ATOM 2149 O O . GLN A 1 276 ? 0.583 -18.194 8.967 1.00 94.69 276 GLN A O 1
ATOM 2154 N N . ASP A 1 277 ? 2.015 -16.554 9.476 1.00 95.75 277 ASP A N 1
ATOM 2155 C CA . ASP A 1 277 ? 3.129 -17.436 9.851 1.00 95.75 277 ASP A CA 1
ATOM 2156 C C . ASP A 1 277 ? 2.821 -18.346 11.054 1.00 95.75 277 ASP A C 1
ATOM 2158 O O . ASP A 1 277 ? 3.518 -19.335 11.293 1.00 95.75 277 ASP A O 1
ATOM 2162 N N . ASN A 1 278 ? 1.825 -17.992 11.873 1.00 96.25 278 ASN A N 1
ATOM 2163 C CA . ASN A 1 278 ? 1.459 -18.729 13.085 1.00 96.25 278 ASN A CA 1
ATOM 2164 C C . ASN A 1 278 ? 0.025 -19.274 13.040 1.00 96.25 278 ASN A C 1
ATOM 2166 O O . ASN A 1 278 ? -0.479 -19.674 14.090 1.00 96.25 278 ASN A O 1
ATOM 2170 N N . GLU A 1 279 ? -0.612 -19.320 11.867 1.00 96.38 279 GLU A N 1
ATOM 2171 C CA . GLU A 1 279 ? -2.017 -19.716 11.704 1.00 96.38 279 GLU A CA 1
ATOM 2172 C C . GLU A 1 279 ? -2.312 -21.060 12.385 1.00 96.38 279 GLU A C 1
ATOM 2174 O O . GLU A 1 279 ? -3.126 -21.118 13.310 1.00 96.38 279 GLU A O 1
ATOM 2179 N N . ASP A 1 280 ? -1.575 -22.112 12.015 1.00 95.88 280 ASP A N 1
ATOM 2180 C CA . ASP A 1 280 ? -1.736 -23.454 12.586 1.00 95.88 280 ASP A CA 1
ATOM 2181 C C . ASP A 1 280 ? -1.537 -23.453 14.107 1.00 95.88 280 ASP A C 1
ATOM 2183 O O . ASP A 1 280 ? -2.335 -24.015 14.859 1.00 95.88 280 ASP A O 1
ATOM 2187 N N . ARG A 1 281 ? -0.506 -22.755 14.593 1.00 95.81 281 ARG A N 1
ATOM 2188 C CA . ARG A 1 281 ? -0.178 -22.713 16.026 1.00 95.81 281 ARG A CA 1
ATOM 2189 C C . ARG A 1 281 ? -1.279 -22.043 16.841 1.00 95.81 281 ARG A C 1
ATOM 2191 O O . ARG A 1 281 ? -1.557 -22.467 17.961 1.00 95.81 281 ARG A O 1
ATOM 2198 N N . ILE A 1 282 ? -1.884 -20.985 16.299 1.00 95.50 282 ILE A N 1
ATOM 2199 C CA . ILE A 1 282 ? -3.004 -20.277 16.927 1.00 95.50 282 ILE A CA 1
ATOM 2200 C C . ILE A 1 282 ? -4.251 -21.163 16.887 1.00 95.50 282 ILE A C 1
ATOM 2202 O O . ILE A 1 282 ? -4.902 -21.353 17.914 1.00 95.50 282 ILE A O 1
ATOM 2206 N N . LYS A 1 283 ? -4.563 -21.746 15.726 1.00 94.62 283 LYS A N 1
ATOM 2207 C CA . LYS A 1 283 ? -5.737 -22.597 15.508 1.00 94.62 283 LYS A CA 1
ATOM 2208 C C . LYS A 1 283 ? -5.759 -23.822 16.422 1.00 94.62 283 LYS A C 1
ATOM 2210 O O . LYS A 1 283 ? -6.807 -24.127 16.990 1.00 94.62 283 LYS A O 1
ATOM 2215 N N . PHE A 1 284 ? -4.620 -24.491 16.594 1.00 93.12 284 PHE A N 1
ATOM 2216 C CA . PHE A 1 284 ? -4.496 -25.731 17.368 1.00 93.12 284 PHE A CA 1
ATOM 2217 C C . PHE A 1 284 ? -4.085 -25.530 18.838 1.00 93.12 284 PHE A C 1
ATOM 2219 O O . PHE A 1 284 ? -3.716 -26.498 19.498 1.00 93.12 284 PHE A O 1
ATOM 2226 N N . ASP A 1 285 ? -4.170 -24.304 19.372 1.00 89.69 285 ASP A N 1
ATOM 2227 C CA . ASP A 1 285 ? -3.842 -23.993 20.777 1.00 89.69 285 ASP A CA 1
ATOM 2228 C C . ASP A 1 285 ? -2.405 -24.363 21.190 1.00 89.69 285 ASP A C 1
ATOM 2230 O O . ASP A 1 285 ? -2.111 -24.641 22.351 1.00 89.69 285 ASP A O 1
ATOM 2234 N N . GLU A 1 286 ? -1.464 -24.309 20.248 1.00 93.06 286 GLU A N 1
ATOM 2235 C CA . GLU A 1 286 ? -0.043 -24.586 20.496 1.00 93.06 286 GLU A CA 1
ATOM 2236 C C . GLU A 1 286 ? 0.723 -23.347 20.988 1.00 93.06 286 GLU A C 1
ATOM 2238 O O . GLU A 1 286 ? 1.957 -23.335 21.083 1.00 93.06 286 GLU A O 1
ATOM 2243 N N . THR A 1 287 ? -0.002 -22.267 21.282 1.00 90.81 287 THR A N 1
ATOM 2244 C CA . THR A 1 287 ? 0.563 -21.050 21.856 1.00 90.81 287 THR A CA 1
ATOM 2245 C C . THR A 1 287 ? 0.323 -20.998 23.366 1.00 90.81 287 THR A C 1
ATOM 2247 O O . THR A 1 287 ? -0.744 -21.372 23.843 1.00 90.81 287 THR A O 1
ATOM 2250 N N . PRO A 1 288 ? 1.284 -20.491 24.154 1.00 93.38 288 PRO A N 1
ATOM 2251 C CA . PRO A 1 288 ? 1.146 -20.397 25.610 1.00 93.38 288 PRO A CA 1
ATOM 2252 C C . PRO A 1 288 ? 0.292 -19.198 26.069 1.00 93.38 288 PRO A C 1
ATOM 2254 O O . PRO A 1 288 ? 0.345 -18.822 27.239 1.00 93.38 288 PRO A O 1
ATOM 2257 N N . PHE A 1 289 ? -0.409 -18.519 25.158 1.00 95.81 289 PHE A N 1
ATOM 2258 C CA . PHE A 1 289 ? -1.063 -17.246 25.448 1.00 95.81 289 PHE A CA 1
ATOM 2259 C C . PHE A 1 289 ? -2.455 -17.454 26.052 1.00 95.81 289 PHE A C 1
ATOM 2261 O O . PHE A 1 289 ? -3.246 -18.257 25.565 1.00 95.81 289 PHE A O 1
ATOM 2268 N N . LEU A 1 290 ? -2.797 -16.645 27.056 1.00 96.62 290 LEU A N 1
ATOM 2269 C CA . LEU A 1 290 ? -4.183 -16.475 27.489 1.00 96.62 290 LEU A CA 1
ATOM 2270 C C . LEU A 1 290 ? -5.015 -15.855 26.358 1.00 96.62 290 LEU A C 1
ATOM 2272 O O . LEU A 1 290 ? -6.099 -16.337 26.047 1.00 96.62 290 LEU A O 1
ATOM 2276 N N . LEU A 1 291 ? -4.483 -14.794 25.745 1.00 96.81 291 LEU A N 1
ATOM 2277 C CA . LEU A 1 291 ? -5.053 -14.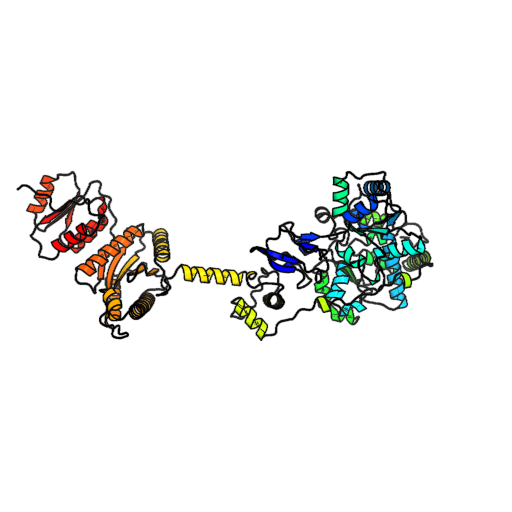119 24.582 1.00 96.81 291 LEU A CA 1
ATOM 2278 C C . LEU A 1 291 ? -3.987 -13.355 23.790 1.00 96.81 291 LEU A C 1
ATOM 2280 O O . LEU A 1 291 ? -2.881 -13.097 24.278 1.00 96.81 291 LEU A O 1
ATOM 2284 N N . ILE A 1 292 ? -4.362 -12.962 22.579 1.00 97.69 292 ILE A N 1
ATOM 2285 C CA . ILE A 1 292 ? -3.598 -12.135 21.653 1.00 97.69 292 ILE A CA 1
ATOM 2286 C C . ILE A 1 292 ? -4.275 -10.758 21.583 1.00 97.69 292 ILE A C 1
ATOM 2288 O O . ILE A 1 292 ? -5.402 -10.635 21.110 1.00 97.69 292 ILE A O 1
ATOM 2292 N N . ASP A 1 293 ? -3.592 -9.728 22.081 1.00 97.50 293 ASP A N 1
ATOM 2293 C CA . ASP A 1 293 ? -4.002 -8.327 21.975 1.00 97.50 293 ASP A CA 1
ATOM 2294 C C . ASP A 1 293 ? -3.484 -7.759 20.646 1.00 97.50 293 ASP A C 1
ATOM 2296 O O . ASP A 1 293 ? -2.302 -7.423 20.523 1.00 97.50 293 ASP A O 1
ATOM 2300 N N . ALA A 1 294 ? -4.361 -7.747 19.640 1.00 96.88 294 ALA A N 1
ATOM 2301 C CA . ALA A 1 294 ? -4.052 -7.423 18.255 1.00 96.88 294 ALA A CA 1
ATOM 2302 C C . ALA A 1 294 ? -4.631 -6.061 17.842 1.00 96.88 294 ALA A C 1
ATOM 2304 O O . ALA A 1 294 ? -5.847 -5.848 17.861 1.00 96.88 294 ALA A O 1
ATOM 2305 N N . LEU A 1 295 ? -3.766 -5.147 17.393 1.00 96.19 295 LEU A N 1
ATOM 2306 C CA . LEU A 1 295 ? -4.175 -3.851 16.842 1.00 96.19 295 LEU A CA 1
ATOM 2307 C C . LEU A 1 295 ? -3.539 -3.612 15.474 1.00 96.19 295 LEU A C 1
ATOM 2309 O O . LEU A 1 295 ? -2.338 -3.763 15.292 1.00 96.19 295 LEU A O 1
ATOM 2313 N N . ASN A 1 296 ? -4.343 -3.170 14.508 1.00 95.75 296 ASN A N 1
ATOM 2314 C CA . ASN A 1 296 ? -3.837 -2.843 13.177 1.00 95.75 296 ASN A CA 1
ATOM 2315 C C . ASN A 1 296 ? -2.818 -1.692 13.195 1.00 95.75 296 ASN A C 1
ATOM 2317 O O . ASN A 1 296 ? -1.792 -1.792 12.548 1.00 95.75 296 ASN A O 1
ATOM 2321 N N . CYS A 1 297 ? -3.091 -0.607 13.919 1.00 94.44 297 CYS A N 1
ATOM 2322 C CA . CYS A 1 297 ? -2.221 0.572 13.914 1.00 94.44 297 CYS A CA 1
ATOM 2323 C C . CYS A 1 297 ? -1.097 0.431 14.947 1.00 94.44 297 CYS A C 1
ATOM 2325 O O . CYS A 1 297 ? -1.369 0.041 16.084 1.00 94.44 297 CYS A O 1
ATOM 2327 N N . GLU A 1 298 ? 0.136 0.800 14.584 1.00 90.94 298 GLU A N 1
ATOM 2328 C CA . GLU A 1 298 ? 1.330 0.653 15.442 1.00 90.94 298 GLU A CA 1
ATOM 2329 C C . GLU A 1 298 ? 1.188 1.356 16.802 1.00 90.94 298 GLU A C 1
ATOM 2331 O O . GLU A 1 298 ? 1.499 0.782 17.844 1.00 90.94 298 GLU A O 1
ATOM 2336 N N . ASN A 1 299 ? 0.633 2.572 16.810 1.00 89.94 299 ASN A N 1
ATOM 2337 C CA . ASN A 1 299 ? 0.372 3.355 18.025 1.00 89.94 299 ASN A CA 1
ATOM 2338 C C . ASN A 1 299 ? -1.053 3.142 18.574 1.00 89.94 299 ASN A C 1
ATOM 2340 O O . ASN A 1 299 ? -1.605 3.995 19.279 1.00 89.94 299 ASN A O 1
ATOM 2344 N N . GLY A 1 300 ? -1.682 2.019 18.223 1.00 92.50 300 GLY A N 1
ATOM 2345 C CA . GLY A 1 300 ? -3.065 1.713 18.560 1.00 92.50 300 GLY A CA 1
ATOM 2346 C C . GLY A 1 300 ? -4.065 2.716 17.974 1.00 92.50 300 GLY A C 1
ATOM 2347 O O . GLY A 1 300 ? -3.795 3.442 17.019 1.00 92.50 300 GLY A O 1
ATOM 2348 N N . CYS A 1 301 ? -5.256 2.785 18.564 1.00 94.25 301 CYS A N 1
ATOM 2349 C CA . CYS A 1 301 ? -6.306 3.711 18.132 1.00 94.25 301 CYS A CA 1
ATOM 2350 C C . CYS A 1 301 ? -6.014 5.182 18.496 1.00 94.25 301 CYS A C 1
ATOM 2352 O O . CYS A 1 301 ? -6.789 6.053 18.101 1.00 94.25 301 CYS A O 1
ATOM 2354 N N . LEU A 1 302 ? -4.947 5.478 19.254 1.00 93.88 302 LEU A N 1
ATOM 2355 C CA . LEU A 1 302 ? -4.527 6.860 19.527 1.00 93.88 302 LEU A CA 1
ATOM 2356 C C . LEU A 1 302 ? -4.125 7.589 18.244 1.00 93.88 302 LEU A C 1
ATOM 2358 O O . LEU A 1 302 ? -4.495 8.747 18.084 1.00 93.88 302 LEU A O 1
ATOM 2362 N N . CYS A 1 303 ? -3.452 6.891 17.331 1.00 88.56 303 CYS A N 1
ATOM 2363 C CA . CYS A 1 303 ? -3.087 7.386 16.003 1.00 88.56 303 CYS A CA 1
ATOM 2364 C C . CYS A 1 303 ? -3.803 6.564 14.927 1.00 88.56 303 CYS A C 1
ATOM 2366 O O . CYS A 1 303 ? -3.185 6.085 13.981 1.00 88.56 303 CYS A O 1
ATOM 2368 N N . GLY A 1 304 ? -5.101 6.315 15.125 1.00 91.06 304 GLY A N 1
ATOM 2369 C CA . GLY A 1 304 ? -5.883 5.542 14.169 1.00 91.06 304 GLY A CA 1
ATOM 2370 C C . GLY A 1 304 ? -5.945 6.213 12.794 1.00 91.06 304 GLY A C 1
ATOM 2371 O O . GLY A 1 304 ? -5.715 7.410 12.643 1.00 91.06 304 GLY A O 1
ATOM 2372 N N . THR A 1 305 ? -6.331 5.435 11.790 1.00 93.31 305 THR A N 1
ATOM 2373 C CA . THR A 1 305 ? -6.358 5.814 10.365 1.00 93.31 305 THR A CA 1
ATOM 2374 C C . THR A 1 305 ? -7.178 7.063 10.015 1.00 93.31 305 THR A C 1
ATOM 2376 O O . THR A 1 305 ? -7.161 7.495 8.869 1.00 93.31 305 THR A O 1
ATOM 2379 N N . ALA A 1 306 ? -8.006 7.561 10.935 1.00 95.06 306 ALA A N 1
ATOM 2380 C CA . ALA A 1 306 ? -8.876 8.717 10.730 1.00 95.06 306 ALA A CA 1
ATOM 2381 C C . ALA A 1 306 ? -8.549 9.885 11.679 1.00 95.06 306 ALA A C 1
ATOM 2383 O O . ALA A 1 306 ? -9.394 10.743 11.943 1.00 95.06 306 ALA A O 1
ATOM 2384 N N . VAL A 1 307 ? -7.330 9.883 12.217 1.00 94.50 307 VAL A N 1
ATOM 2385 C CA . VAL A 1 307 ? -6.718 10.969 12.988 1.00 94.50 307 VAL A CA 1
ATOM 2386 C C . VAL A 1 307 ? -5.813 11.778 12.054 1.00 94.50 307 VAL A C 1
ATOM 2388 O O . VAL A 1 307 ? -5.243 11.227 11.114 1.00 94.50 307 VAL A O 1
ATOM 2391 N N . GLU A 1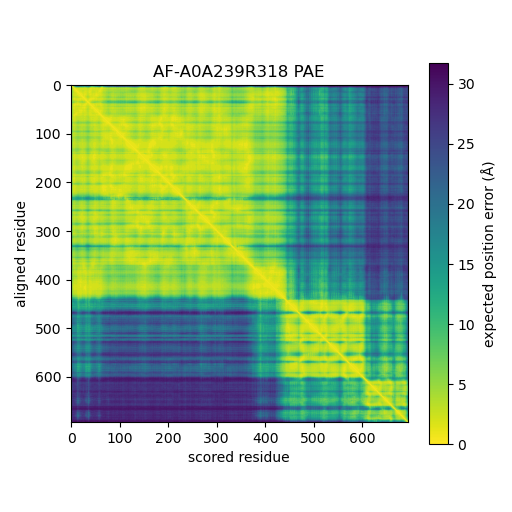 308 ? -5.676 13.086 12.282 1.00 91.94 308 GLU A N 1
ATOM 2392 C CA . GLU A 1 308 ? -4.811 13.928 11.455 1.00 91.94 308 GLU A CA 1
ATOM 2393 C C . GLU A 1 308 ? -3.350 13.422 11.504 1.00 91.94 308 GLU A C 1
ATOM 2395 O O . GLU A 1 308 ? -2.819 13.233 12.606 1.00 91.94 308 GLU A O 1
ATOM 2400 N N . PRO A 1 309 ? -2.657 13.261 10.355 1.00 87.44 309 PRO A N 1
ATOM 2401 C CA . PRO A 1 309 ? -1.321 12.655 10.304 1.00 87.44 309 PRO A CA 1
ATOM 2402 C C . PRO A 1 309 ? -0.271 13.326 11.199 1.00 87.44 309 PRO A C 1
ATOM 2404 O O . PRO A 1 309 ? 0.659 12.674 11.668 1.00 87.44 309 PRO A O 1
ATOM 2407 N N . ASP A 1 310 ? -0.407 14.627 11.469 1.00 88.19 310 ASP A N 1
ATOM 2408 C CA . ASP A 1 310 ? 0.517 15.360 12.339 1.00 88.19 310 ASP A CA 1
ATOM 2409 C C . ASP A 1 310 ? 0.477 14.890 13.797 1.00 88.19 310 ASP A C 1
ATOM 2411 O O . ASP A 1 310 ? 1.495 14.962 14.484 1.00 88.19 310 ASP A O 1
ATOM 2415 N N . LYS A 1 311 ? -0.658 14.365 14.270 1.00 88.88 311 LYS A N 1
ATOM 2416 C CA . LYS A 1 311 ? -0.776 13.839 15.638 1.00 88.88 311 LYS A CA 1
ATOM 2417 C C . LYS A 1 311 ? -0.033 12.524 15.821 1.00 88.88 311 LYS A C 1
ATOM 2419 O O . LYS A 1 311 ? 0.415 12.244 16.923 1.00 88.88 311 LYS A O 1
ATOM 2424 N N . ALA A 1 312 ? 0.141 11.757 14.745 1.00 84.50 312 ALA A N 1
ATOM 2425 C CA . ALA A 1 312 ? 0.919 10.523 14.760 1.00 84.50 312 ALA A CA 1
ATOM 2426 C C . ALA A 1 312 ? 2.439 10.766 14.817 1.00 84.50 312 ALA A C 1
ATOM 2428 O O . ALA A 1 312 ? 3.202 9.824 15.014 1.00 84.50 312 ALA A O 1
ATOM 2429 N N . LYS A 1 313 ? 2.898 12.018 14.647 1.00 87.31 313 LYS A N 1
ATOM 2430 C CA . LYS A 1 313 ? 4.327 12.378 14.677 1.00 87.31 313 LYS A CA 1
ATOM 2431 C C . LYS A 1 313 ? 4.885 12.565 16.091 1.00 87.31 313 LYS A C 1
ATOM 2433 O O . LYS A 1 313 ? 6.101 12.685 16.232 1.00 87.31 313 LYS A O 1
ATOM 2438 N N . THR A 1 314 ? 4.035 12.647 17.116 1.00 90.69 314 THR A N 1
ATOM 2439 C CA . THR A 1 314 ? 4.444 12.848 18.515 1.00 90.69 314 THR A CA 1
ATOM 2440 C C . THR A 1 314 ? 3.748 11.855 19.444 1.00 90.69 314 THR A C 1
ATOM 2442 O O . THR A 1 314 ? 2.711 11.289 19.113 1.00 90.69 314 THR A O 1
ATOM 2445 N N . ASP A 1 315 ? 4.291 11.691 20.650 1.00 92.69 315 ASP A N 1
ATOM 2446 C CA . ASP A 1 315 ? 3.709 10.835 21.693 1.00 92.69 315 ASP A CA 1
ATOM 2447 C C . ASP A 1 315 ? 2.710 11.580 22.597 1.00 92.69 315 ASP A C 1
ATOM 2449 O O . ASP A 1 315 ? 2.317 11.080 23.652 1.00 92.69 315 ASP A O 1
ATOM 2453 N N . ASP A 1 316 ? 2.272 12.784 22.218 1.00 93.81 316 ASP A N 1
ATOM 2454 C CA . ASP A 1 316 ? 1.435 13.627 23.083 1.00 93.81 316 ASP A CA 1
ATOM 2455 C C . ASP A 1 316 ? 0.104 12.950 23.430 1.00 93.81 316 ASP A C 1
ATOM 2457 O O . ASP A 1 316 ? -0.323 12.955 24.589 1.00 93.81 316 ASP A O 1
ATOM 2461 N N . ALA A 1 317 ? -0.520 12.290 22.448 1.00 93.62 317 ALA A N 1
ATOM 2462 C CA . ALA A 1 317 ? -1.736 11.515 22.672 1.00 93.62 317 ALA A CA 1
ATOM 2463 C C . ALA A 1 317 ? -1.495 10.351 23.651 1.00 93.62 317 ALA A C 1
ATOM 2465 O O . ALA A 1 317 ? -2.344 10.071 24.501 1.00 93.62 317 ALA A O 1
ATOM 2466 N N . LEU A 1 318 ? -0.327 9.704 23.594 1.00 94.62 318 LEU A N 1
ATOM 2467 C CA . LEU A 1 318 ? 0.047 8.651 24.538 1.00 94.62 318 LEU A CA 1
ATOM 2468 C C . LEU A 1 318 ? 0.274 9.218 25.945 1.00 94.62 318 LEU A C 1
ATOM 2470 O O . LEU A 1 318 ? -0.227 8.653 26.920 1.00 94.62 318 LEU A O 1
ATOM 2474 N N . TYR A 1 319 ? 0.958 10.357 26.078 1.00 94.81 319 TYR A N 1
ATOM 2475 C CA . TYR A 1 319 ? 1.149 11.026 27.367 1.00 94.81 319 TYR A CA 1
ATOM 2476 C C . TYR A 1 319 ? -0.182 11.403 28.020 1.00 94.81 319 TYR A C 1
ATOM 2478 O O . TYR A 1 319 ? -0.370 11.179 29.221 1.00 94.81 319 TYR A O 1
ATOM 2486 N N . GLU A 1 320 ? -1.132 11.929 27.248 1.00 94.69 320 GLU A N 1
ATOM 2487 C CA . GLU A 1 320 ? -2.474 12.224 27.750 1.00 94.69 320 GLU A CA 1
ATOM 2488 C C . GLU A 1 320 ? -3.252 10.952 28.105 1.00 94.69 320 GLU A C 1
ATOM 2490 O O . GLU A 1 320 ? -3.871 10.895 29.172 1.00 94.69 320 GLU A O 1
ATOM 2495 N N . ALA A 1 321 ? -3.164 9.894 27.296 1.00 93.69 321 ALA A N 1
ATOM 2496 C CA . ALA A 1 321 ? -3.774 8.603 27.614 1.00 93.69 321 ALA A CA 1
ATOM 2497 C C . ALA A 1 321 ? -3.237 8.021 28.936 1.00 93.69 321 ALA A C 1
ATOM 2499 O O . ALA A 1 321 ? -4.020 7.570 29.775 1.00 93.69 321 ALA A O 1
ATOM 2500 N N . LEU A 1 322 ? -1.925 8.108 29.186 1.00 93.94 322 LEU A N 1
ATOM 2501 C CA . LEU A 1 322 ? -1.299 7.687 30.446 1.00 93.94 322 LEU A CA 1
ATOM 2502 C C . LEU A 1 322 ? -1.784 8.521 31.642 1.00 93.94 322 LEU A C 1
ATOM 2504 O O . LEU A 1 322 ? -2.027 7.974 32.724 1.00 93.94 322 LEU A O 1
ATOM 2508 N N . LYS A 1 323 ? -1.964 9.839 31.466 1.00 93.81 323 LYS A N 1
ATOM 2509 C CA . LYS A 1 323 ? -2.542 10.717 32.500 1.00 93.81 323 LYS A CA 1
ATOM 2510 C C . LYS A 1 323 ? -3.987 10.332 32.811 1.00 93.81 323 LYS A C 1
ATOM 2512 O O . LYS A 1 323 ? -4.346 10.265 33.986 1.00 93.81 323 LYS A O 1
ATOM 2517 N N . ILE A 1 324 ? -4.804 10.074 31.788 1.00 91.06 324 ILE A N 1
ATOM 2518 C CA . ILE A 1 324 ? -6.201 9.639 31.945 1.00 91.06 324 ILE A CA 1
ATOM 2519 C C . ILE A 1 324 ? -6.243 8.298 32.684 1.00 91.06 324 ILE A C 1
ATOM 2521 O O . ILE A 1 324 ? -6.903 8.191 33.714 1.00 91.06 324 ILE A O 1
ATOM 2525 N N . ARG A 1 325 ? -5.447 7.321 32.243 1.00 92.44 325 ARG A N 1
ATOM 2526 C CA . ARG A 1 325 ? -5.317 6.005 32.880 1.00 92.44 325 ARG A CA 1
ATOM 2527 C C . ARG A 1 325 ? -4.962 6.099 34.363 1.00 92.44 325 ARG A C 1
ATOM 2529 O O . ARG A 1 325 ? -5.573 5.434 35.195 1.00 92.44 325 ARG A O 1
ATOM 2536 N N . ASN A 1 326 ? -3.973 6.921 34.715 1.00 91.00 326 ASN A N 1
ATOM 2537 C CA . ASN A 1 326 ? -3.550 7.074 36.108 1.00 91.00 326 ASN A CA 1
ATOM 2538 C C . ASN A 1 326 ? -4.645 7.708 36.982 1.00 91.00 326 ASN A C 1
ATOM 2540 O O . ASN A 1 326 ? -4.707 7.402 38.169 1.00 91.00 326 ASN A O 1
ATOM 2544 N N . LYS A 1 327 ? -5.515 8.555 36.411 1.00 89.31 327 LYS A N 1
ATOM 2545 C CA . LYS A 1 327 ? -6.684 9.109 37.115 1.00 89.31 327 LYS A CA 1
ATOM 2546 C C . LYS A 1 327 ? -7.790 8.073 37.329 1.00 89.31 327 LYS A C 1
ATOM 2548 O O . LYS A 1 327 ? -8.506 8.178 38.320 1.00 89.31 327 LYS A O 1
ATOM 2553 N N . SER A 1 328 ? -7.915 7.081 36.445 1.00 88.50 328 SER A N 1
ATOM 2554 C CA . SER A 1 328 ? -8.887 5.990 36.599 1.00 88.50 328 SER A CA 1
ATOM 2555 C C . SER A 1 328 ? -8.538 5.040 37.754 1.00 88.50 328 SER A C 1
ATOM 2557 O O . SER A 1 328 ? -9.435 4.446 38.349 1.00 88.50 328 SER A O 1
ATOM 2559 N N . LYS A 1 329 ? -7.250 4.908 38.112 1.00 88.81 329 LYS A N 1
ATOM 2560 C CA . LYS A 1 329 ? -6.793 4.091 39.252 1.00 88.81 329 LYS A CA 1
ATOM 2561 C C . LYS A 1 329 ? -7.092 4.814 40.574 1.00 88.81 329 LYS A C 1
ATOM 2563 O O . LYS A 1 329 ? -6.590 5.910 40.826 1.00 88.81 329 LYS A O 1
ATOM 2568 N N . LYS A 1 330 ? -7.890 4.192 41.446 1.00 86.75 330 LYS A N 1
ATOM 2569 C CA . LYS A 1 330 ? -8.313 4.757 42.738 1.00 86.75 330 LYS A CA 1
ATOM 2570 C C . LYS A 1 330 ? -7.448 4.197 43.869 1.00 86.75 330 LYS A C 1
ATOM 2572 O O . LYS A 1 330 ? -7.207 3.002 43.944 1.00 86.75 330 LYS A O 1
ATOM 2577 N N . ARG A 1 331 ? -7.008 5.050 44.801 1.00 85.00 331 ARG A N 1
ATOM 2578 C CA . ARG A 1 331 ? -6.259 4.611 46.004 1.00 85.00 331 ARG A CA 1
ATOM 2579 C C . ARG A 1 331 ? -7.149 4.015 47.099 1.00 85.00 331 ARG A C 1
ATOM 2581 O O . ARG A 1 331 ? -6.650 3.548 48.113 1.00 85.00 331 ARG A O 1
ATOM 2588 N N . THR A 1 332 ? -8.462 4.096 46.925 1.00 83.81 332 THR A N 1
ATOM 2589 C CA . THR A 1 332 ? -9.459 3.571 47.855 1.00 83.81 332 THR A CA 1
ATOM 2590 C C . THR A 1 332 ? -9.713 2.092 47.579 1.00 83.81 332 THR A C 1
ATOM 2592 O O . THR A 1 332 ? -9.824 1.697 46.418 1.00 83.81 332 THR A O 1
ATOM 2595 N N . SER A 1 333 ? -9.837 1.287 48.633 1.00 86.00 333 SER A N 1
ATOM 2596 C CA . SER A 1 333 ? -10.206 -0.136 48.561 1.00 86.00 333 SER A CA 1
ATOM 2597 C C . SER A 1 333 ? -11.696 -0.337 48.238 1.00 86.00 333 SER A C 1
ATOM 2599 O O . SER A 1 333 ? -12.488 0.608 48.323 1.00 86.00 333 SER A O 1
ATOM 2601 N N . GLY A 1 334 ? -12.086 -1.552 47.847 1.00 85.06 334 GLY A N 1
ATOM 2602 C CA . GLY A 1 334 ? -13.484 -1.977 47.723 1.00 85.06 334 GLY A CA 1
ATOM 2603 C C . GLY A 1 334 ? -14.142 -1.635 46.386 1.00 85.06 334 GLY A C 1
ATOM 2604 O O . GLY A 1 334 ? -15.365 -1.545 46.306 1.00 85.06 334 GLY A O 1
ATOM 2605 N N . ASN A 1 335 ? -13.349 -1.403 45.339 1.00 89.69 335 ASN A N 1
ATOM 2606 C CA . ASN A 1 335 ? -13.843 -1.148 43.985 1.00 89.69 335 ASN A CA 1
ATOM 2607 C C . ASN A 1 335 ? -12.920 -1.787 42.937 1.00 89.69 335 ASN A C 1
ATOM 2609 O O . ASN A 1 335 ? -11.749 -2.042 43.210 1.00 89.69 335 ASN A O 1
ATOM 2613 N N . ALA A 1 336 ? -13.440 -2.009 41.726 1.00 90.56 336 ALA A N 1
ATOM 2614 C CA . ALA A 1 336 ? -12.715 -2.663 40.630 1.00 90.56 336 ALA A CA 1
ATOM 2615 C C . ALA A 1 336 ? -11.410 -1.945 40.226 1.00 90.56 336 ALA A C 1
ATOM 2617 O O . ALA A 1 336 ? -10.488 -2.551 39.682 1.00 90.56 336 ALA A O 1
ATOM 2618 N N . TRP A 1 337 ? -11.309 -0.652 40.529 1.00 92.38 337 TRP A N 1
ATOM 2619 C CA . TRP A 1 337 ? -10.217 0.227 40.115 1.00 92.38 337 TRP A CA 1
ATOM 2620 C C . TRP A 1 337 ? -9.230 0.521 41.245 1.00 92.38 337 TRP A C 1
ATOM 2622 O O . TRP A 1 337 ? -8.389 1.413 41.111 1.00 92.38 337 TRP A O 1
ATOM 2632 N N . SER A 1 338 ? -9.325 -0.208 42.361 1.00 92.00 338 SER A N 1
ATOM 2633 C CA . SER A 1 338 ? -8.453 -0.019 43.512 1.00 92.00 338 SER A CA 1
ATOM 2634 C C . SER A 1 338 ? -7.015 -0.443 43.216 1.00 92.00 338 SER A C 1
ATOM 2636 O O . SER A 1 338 ? -6.753 -1.598 42.892 1.00 92.00 338 SER A O 1
ATOM 2638 N N . SER A 1 339 ? -6.062 0.473 43.385 1.00 89.75 339 SER A N 1
ATOM 2639 C CA . SER A 1 339 ? -4.631 0.176 43.274 1.00 89.75 339 SER A CA 1
ATOM 2640 C C . SER A 1 339 ? -4.048 -0.516 44.508 1.00 89.75 339 SER A C 1
ATOM 2642 O O . SER A 1 339 ? -2.868 -0.855 44.499 1.00 89.75 339 SER A O 1
ATOM 2644 N N . THR A 1 340 ? -4.821 -0.643 45.590 1.00 92.00 340 THR A N 1
ATOM 2645 C CA . THR A 1 340 ? -4.386 -1.276 46.846 1.00 92.00 340 THR A CA 1
ATOM 2646 C C . THR A 1 340 ? -4.895 -2.703 46.997 1.00 92.00 340 THR A C 1
ATOM 2648 O O . THR A 1 340 ? -4.287 -3.474 47.731 1.00 92.00 340 THR A O 1
ATOM 2651 N N . ASP A 1 341 ? -5.993 -3.044 46.320 1.00 93.50 341 ASP A N 1
ATOM 2652 C CA . ASP A 1 341 ? -6.616 -4.366 46.398 1.00 93.50 341 ASP A CA 1
ATOM 2653 C C . ASP A 1 341 ? -5.834 -5.393 45.560 1.00 93.50 341 ASP A C 1
ATOM 2655 O O . ASP A 1 341 ? -5.187 -5.061 44.557 1.00 93.50 341 ASP A O 1
ATOM 2659 N N . SER A 1 342 ? -5.906 -6.667 45.940 1.00 94.88 342 SER A N 1
ATOM 2660 C CA . SER A 1 342 ? -5.359 -7.776 45.146 1.00 94.88 342 SER A CA 1
ATOM 2661 C C . SER A 1 342 ? -6.110 -7.950 43.809 1.00 94.88 342 SER A C 1
ATOM 2663 O O . SER A 1 342 ? -7.244 -7.475 43.681 1.00 94.88 342 SER A O 1
ATOM 2665 N N . PRO A 1 343 ? -5.517 -8.610 42.792 1.00 95.81 343 PRO A N 1
ATOM 2666 C CA . PRO A 1 343 ? -6.216 -8.906 41.536 1.00 95.81 343 PRO A CA 1
ATOM 2667 C C . PRO A 1 343 ? -7.558 -9.632 41.745 1.00 95.81 343 PRO A C 1
ATOM 2669 O O . PRO A 1 343 ? -8.570 -9.217 41.183 1.00 95.81 343 PRO A O 1
ATOM 2672 N N . ASP A 1 344 ? -7.607 -10.615 42.650 1.00 94.56 344 ASP A N 1
ATOM 2673 C CA . ASP A 1 344 ? -8.832 -11.362 42.973 1.00 94.56 344 ASP A CA 1
ATOM 2674 C C . ASP A 1 344 ? -9.936 -10.472 43.566 1.00 94.56 344 ASP A C 1
ATOM 2676 O O . ASP A 1 344 ? -11.111 -10.575 43.196 1.00 94.56 344 ASP A O 1
ATOM 2680 N N . GLU A 1 345 ? -9.577 -9.561 44.475 1.00 95.56 345 GLU A N 1
ATOM 2681 C CA . GLU A 1 345 ? -10.518 -8.597 45.055 1.00 95.56 345 GLU A CA 1
ATOM 2682 C C . GLU A 1 345 ? -11.038 -7.617 43.999 1.00 95.56 345 GLU A C 1
ATOM 2684 O O . GLU A 1 345 ? -12.243 -7.346 43.947 1.00 95.56 345 GLU A O 1
ATOM 2689 N N . ARG A 1 346 ? -10.154 -7.127 43.117 1.00 96.38 346 ARG A N 1
ATOM 2690 C CA . ARG A 1 346 ? -10.532 -6.270 41.985 1.00 96.38 346 ARG A CA 1
ATOM 2691 C C . ARG A 1 346 ? -11.507 -6.988 41.061 1.00 96.38 346 ARG A C 1
ATOM 2693 O O . ARG A 1 346 ? -12.555 -6.423 40.760 1.00 96.38 346 ARG A O 1
ATOM 2700 N N . LEU A 1 347 ? -11.215 -8.229 40.671 1.00 96.25 347 LEU A N 1
ATOM 2701 C CA . LEU A 1 347 ? -12.070 -9.029 39.792 1.00 96.25 347 LEU A CA 1
ATOM 2702 C C . LEU A 1 347 ? -13.437 -9.320 40.427 1.00 96.25 347 LEU A C 1
ATOM 2704 O O . LEU A 1 347 ? -14.470 -9.224 39.764 1.00 96.25 347 LEU A O 1
ATOM 2708 N N . LYS A 1 348 ? -13.477 -9.618 41.730 1.00 96.12 348 LYS A N 1
ATOM 2709 C CA . LYS A 1 348 ? -14.739 -9.790 42.463 1.00 96.12 348 LYS A CA 1
ATOM 2710 C C . LYS A 1 348 ? -15.583 -8.515 42.445 1.00 96.12 348 LYS A C 1
ATOM 2712 O O . LYS A 1 348 ? -16.779 -8.577 42.162 1.00 96.12 348 LYS A O 1
ATOM 2717 N N . ASN A 1 349 ? -14.973 -7.365 42.732 1.00 94.75 349 ASN A N 1
ATOM 2718 C CA . ASN A 1 349 ? -15.660 -6.072 42.697 1.00 94.75 349 ASN A CA 1
ATOM 2719 C C . ASN A 1 349 ? -16.098 -5.694 41.276 1.00 94.75 349 ASN A C 1
ATOM 2721 O O . ASN A 1 349 ? -17.142 -5.071 41.102 1.00 94.75 349 ASN A O 1
ATOM 2725 N N . TYR A 1 350 ? -15.332 -6.106 40.269 1.00 95.06 350 TYR A N 1
ATOM 2726 C CA . TYR A 1 350 ? -15.640 -5.883 38.865 1.00 95.06 350 TYR A CA 1
ATOM 2727 C C . TYR A 1 350 ? -16.857 -6.677 38.393 1.00 95.06 350 TYR A C 1
ATOM 2729 O O . TYR A 1 350 ? -17.780 -6.109 37.819 1.00 95.06 350 TYR A O 1
ATOM 2737 N N . ASN A 1 351 ? -16.925 -7.965 38.734 1.00 95.94 351 ASN A N 1
ATOM 2738 C CA . ASN A 1 351 ? -18.109 -8.778 38.457 1.00 95.94 351 ASN A CA 1
ATOM 2739 C C . ASN A 1 351 ? -19.343 -8.271 39.209 1.00 95.94 351 ASN A C 1
ATOM 2741 O O . ASN A 1 351 ? -20.438 -8.295 38.662 1.00 95.94 351 ASN A O 1
ATOM 2745 N N . LYS A 1 352 ? -19.168 -7.749 40.430 1.00 95.44 352 LYS A N 1
ATOM 2746 C CA . LYS A 1 352 ? -20.257 -7.100 41.169 1.00 95.44 352 LYS A CA 1
ATOM 2747 C C . LYS A 1 352 ? -20.758 -5.829 40.473 1.00 95.44 352 LYS A C 1
ATOM 2749 O O . LYS A 1 352 ? -21.956 -5.582 40.450 1.00 95.44 352 LYS A O 1
ATOM 2754 N N . GLN A 1 353 ? -19.864 -5.022 39.896 1.00 92.44 353 GLN A N 1
ATOM 2755 C CA . GLN A 1 353 ? -20.241 -3.806 39.163 1.00 92.44 353 GLN A CA 1
ATOM 2756 C C . GLN A 1 353 ? -21.171 -4.108 37.975 1.00 92.44 353 GLN A C 1
ATOM 2758 O O . GLN A 1 353 ? -22.047 -3.301 37.670 1.00 92.44 353 GLN A O 1
ATOM 2763 N N . PHE A 1 354 ? -20.999 -5.265 37.335 1.00 94.75 354 PHE A N 1
ATOM 2764 C CA . PHE A 1 354 ? -21.768 -5.694 36.167 1.00 94.75 354 PHE A CA 1
ATOM 2765 C C . PHE A 1 354 ? -22.719 -6.863 36.456 1.00 94.75 354 PHE A C 1
ATOM 2767 O O . PHE A 1 354 ? -23.142 -7.546 35.533 1.00 94.75 354 PHE A O 1
ATOM 2774 N N . GLU A 1 355 ? -23.101 -7.084 37.718 1.00 94.00 355 GLU A N 1
ATOM 2775 C CA . GLU A 1 355 ? -23.890 -8.260 38.129 1.00 94.00 355 GLU A CA 1
ATOM 2776 C C . GLU A 1 355 ? -25.278 -8.353 37.474 1.00 94.00 355 GLU A C 1
ATOM 2778 O O . GLU A 1 355 ? -25.853 -9.434 37.392 1.00 94.00 355 GLU A O 1
ATOM 2783 N N . ASN A 1 356 ? -25.807 -7.222 36.999 1.00 93.38 356 ASN A N 1
ATOM 2784 C CA . ASN A 1 356 ? -27.098 -7.152 36.315 1.00 93.38 356 ASN A CA 1
ATOM 2785 C C . ASN A 1 356 ? -26.988 -7.343 34.794 1.00 93.38 356 ASN A C 1
ATOM 2787 O O . ASN A 1 356 ? -28.016 -7.465 34.130 1.00 93.38 356 ASN A O 1
ATOM 2791 N N . LEU A 1 357 ? -25.771 -7.355 34.239 1.00 96.31 357 LEU A N 1
ATOM 2792 C CA . LEU A 1 357 ? -25.554 -7.577 32.815 1.00 96.31 357 LEU A CA 1
ATOM 2793 C C . LEU A 1 357 ? -25.613 -9.069 32.496 1.00 96.31 357 LEU A C 1
ATOM 2795 O O . LEU A 1 357 ? -25.110 -9.906 33.244 1.00 96.31 357 LEU A O 1
ATOM 2799 N N . LYS A 1 358 ? -26.193 -9.393 31.344 1.00 95.56 358 LYS A N 1
ATOM 2800 C CA . LYS A 1 358 ? -26.214 -10.749 30.794 1.00 95.56 358 LYS A CA 1
ATOM 2801 C C . LYS A 1 358 ? -25.154 -10.858 29.717 1.00 95.56 358 LYS A C 1
ATOM 2803 O O . LYS A 1 358 ? -25.183 -10.077 28.769 1.00 95.56 358 LYS A O 1
ATOM 2808 N N . LEU A 1 359 ? -24.218 -11.794 29.858 1.00 95.88 359 LEU A N 1
ATOM 2809 C CA . LEU A 1 359 ? -23.097 -11.926 28.925 1.00 95.88 359 LEU A CA 1
ATOM 2810 C C . LEU A 1 359 ? -23.584 -12.147 27.485 1.00 95.88 359 LEU A C 1
ATOM 2812 O O . LEU A 1 359 ? -23.012 -11.586 26.556 1.00 95.88 359 LEU A O 1
ATOM 2816 N N . GLU A 1 360 ? -24.687 -12.878 27.314 1.00 96.00 360 GLU A N 1
ATOM 2817 C CA . GLU A 1 360 ? -25.297 -13.216 26.025 1.00 96.00 360 GLU A CA 1
ATOM 2818 C C . GLU A 1 360 ? -25.698 -11.979 25.215 1.00 96.00 360 GLU A C 1
ATOM 2820 O O . GLU A 1 360 ? -25.625 -11.991 23.988 1.00 96.00 360 GLU A O 1
ATOM 2825 N N . ASP A 1 361 ? -26.070 -10.885 25.888 1.00 96.12 361 ASP A N 1
ATOM 2826 C CA . ASP A 1 361 ? -26.432 -9.626 25.233 1.00 96.12 361 ASP A CA 1
ATOM 2827 C C . ASP A 1 361 ? -25.227 -8.919 24.593 1.00 96.12 361 ASP A C 1
ATOM 2829 O O . ASP A 1 361 ? -25.408 -8.020 23.767 1.00 96.12 361 ASP A O 1
ATOM 2833 N N . TYR A 1 362 ? -24.015 -9.323 24.974 1.00 97.38 362 TYR A N 1
ATOM 2834 C CA . TYR A 1 362 ? -22.744 -8.757 24.537 1.00 97.38 362 TYR A CA 1
ATOM 2835 C C . TYR A 1 362 ? -21.907 -9.752 23.737 1.00 97.38 362 TYR A C 1
ATOM 2837 O O . TYR A 1 362 ? -20.734 -9.478 23.491 1.00 97.38 362 TYR A O 1
ATOM 2845 N N . LEU A 1 363 ? -22.469 -10.889 23.323 1.00 96.88 363 LEU A N 1
ATOM 2846 C CA . LEU A 1 363 ? -21.787 -11.804 22.414 1.00 96.88 363 LEU A CA 1
ATOM 2847 C C . LEU A 1 363 ? -21.940 -11.354 20.958 1.00 96.88 363 LEU A C 1
ATOM 2849 O O . LEU A 1 363 ? -22.839 -10.583 20.610 1.00 96.88 363 LEU A O 1
ATOM 2853 N N . ARG A 1 364 ? -21.030 -11.818 20.101 1.00 95.38 364 ARG A N 1
ATOM 2854 C CA . ARG A 1 364 ? -21.072 -11.562 18.659 1.00 95.38 364 ARG A CA 1
ATOM 2855 C C . ARG A 1 364 ? -20.722 -12.797 17.852 1.00 95.38 364 ARG A C 1
ATOM 2857 O O . ARG A 1 364 ? -19.978 -13.662 18.307 1.00 95.38 364 ARG A O 1
ATOM 2864 N N . GLU A 1 365 ? -21.204 -12.792 16.622 1.00 95.56 365 GLU A N 1
ATOM 2865 C CA . GLU A 1 365 ? -20.845 -13.751 15.586 1.00 95.56 365 GLU A CA 1
ATOM 2866 C C . GLU A 1 365 ? -19.960 -13.072 14.530 1.00 95.56 365 GLU A C 1
ATOM 2868 O O . GLU A 1 365 ? -19.811 -11.841 14.507 1.00 95.56 365 GLU A O 1
ATOM 2873 N N . TYR A 1 366 ? -19.350 -13.894 13.681 1.00 96.81 366 TYR A N 1
ATOM 2874 C CA . TYR A 1 366 ? -18.484 -13.471 12.585 1.00 96.81 366 TYR A CA 1
ATOM 2875 C C . TYR A 1 366 ? -18.934 -14.120 11.288 1.00 96.81 366 TYR A C 1
ATOM 2877 O O . TYR A 1 366 ? -19.461 -15.233 11.295 1.00 96.81 366 TYR A O 1
ATOM 2885 N N . THR A 1 367 ? -18.693 -13.437 10.172 1.00 95.75 367 THR A N 1
ATOM 2886 C CA . THR A 1 367 ? -19.042 -13.947 8.847 1.00 95.75 367 THR A CA 1
ATOM 2887 C C . THR A 1 367 ? -17.774 -14.323 8.094 1.00 95.75 367 THR A C 1
ATOM 2889 O O . THR A 1 367 ? -16.900 -13.481 7.913 1.00 95.75 367 THR A O 1
ATOM 2892 N N . ASP A 1 368 ? -17.689 -15.550 7.583 1.00 97.00 368 ASP A N 1
ATOM 2893 C CA . ASP A 1 368 ? -16.669 -15.888 6.590 1.00 97.00 368 ASP A CA 1
ATOM 2894 C C . ASP A 1 368 ? -16.949 -15.121 5.286 1.00 97.00 368 ASP A C 1
ATOM 2896 O O . ASP A 1 368 ? -18.010 -15.254 4.674 1.00 97.00 368 ASP A O 1
ATOM 2900 N N . ARG A 1 369 ? -16.005 -14.265 4.897 1.00 95.56 369 ARG A N 1
ATOM 2901 C CA . ARG A 1 369 ? -16.043 -13.400 3.709 1.00 95.56 369 ARG A CA 1
ATOM 2902 C C . ARG A 1 369 ? -14.919 -13.758 2.727 1.00 95.56 369 ARG A C 1
ATOM 2904 O O . ARG A 1 369 ? -14.649 -12.987 1.801 1.00 95.56 369 ARG A O 1
ATOM 2911 N N . SER A 1 370 ? -14.263 -14.902 2.917 1.00 95.44 370 SER A N 1
ATOM 2912 C CA . SER A 1 370 ? -13.081 -15.307 2.155 1.00 95.44 370 SER A CA 1
ATOM 2913 C C . SER A 1 370 ? -13.382 -15.641 0.697 1.00 95.44 370 SER A C 1
ATOM 2915 O O . SER A 1 370 ? -12.563 -15.343 -0.171 1.00 95.44 370 SER A O 1
ATOM 2917 N N . GLU A 1 371 ? -14.586 -16.142 0.394 1.00 93.81 371 GLU A N 1
ATOM 2918 C CA . GLU A 1 371 ? -15.023 -16.478 -0.971 1.00 93.81 371 GLU A CA 1
ATOM 2919 C C . GLU A 1 371 ? -14.851 -15.296 -1.944 1.00 93.81 371 GLU A C 1
ATOM 2921 O O . GLU A 1 371 ? -14.328 -15.456 -3.046 1.00 93.81 371 GLU A O 1
ATOM 2926 N N . GLY A 1 372 ? -15.198 -14.075 -1.514 1.00 87.94 372 GLY A N 1
ATOM 2927 C CA . GLY A 1 372 ? -15.046 -12.859 -2.325 1.00 87.94 372 GLY A CA 1
ATOM 2928 C C . GLY A 1 372 ? -13.598 -12.378 -2.493 1.00 87.94 372 GLY A C 1
ATOM 2929 O O . GLY A 1 372 ? -13.326 -11.516 -3.332 1.00 87.94 372 GLY A O 1
ATOM 2930 N N . CYS A 1 373 ? -12.666 -12.923 -1.709 1.00 93.00 373 CYS A N 1
ATOM 2931 C CA . CYS A 1 373 ? -11.255 -12.538 -1.683 1.00 93.00 373 CYS A CA 1
ATOM 2932 C C . CYS A 1 373 ? -10.323 -13.614 -2.254 1.00 93.00 373 CYS A C 1
ATOM 2934 O O . CYS A 1 373 ? -9.128 -13.349 -2.423 1.00 93.00 373 CYS A O 1
ATOM 2936 N N . MET A 1 374 ? -10.851 -14.785 -2.624 1.00 91.69 374 MET A N 1
ATOM 2937 C CA . MET A 1 374 ? -10.082 -15.840 -3.277 1.00 91.69 374 MET A CA 1
ATOM 2938 C C . MET A 1 374 ? -9.376 -15.320 -4.536 1.00 91.69 374 MET A C 1
ATOM 2940 O O . MET A 1 374 ? -9.875 -14.457 -5.267 1.00 91.69 374 MET A O 1
ATOM 2944 N N . TYR A 1 375 ? -8.179 -15.840 -4.772 1.00 93.75 375 TYR A N 1
ATOM 2945 C CA . TYR A 1 375 ? -7.380 -15.588 -5.963 1.00 93.75 375 TYR A CA 1
ATOM 2946 C C . TYR A 1 375 ? -6.617 -16.866 -6.313 1.00 93.75 375 TYR A C 1
ATOM 2948 O O . TYR A 1 375 ? -6.447 -17.751 -5.474 1.00 93.75 375 TYR A O 1
ATOM 2956 N N . GLN A 1 376 ? -6.204 -16.987 -7.567 1.00 95.06 376 GLN A N 1
ATOM 2957 C CA . GLN A 1 376 ? -5.553 -18.187 -8.077 1.00 95.06 376 GLN A CA 1
ATOM 2958 C C . GLN A 1 376 ? -4.039 -18.015 -8.058 1.00 95.06 376 GLN A C 1
ATOM 2960 O O . GLN A 1 376 ? -3.519 -17.027 -8.577 1.00 95.06 376 GLN A O 1
ATOM 2965 N N . ILE A 1 377 ? -3.332 -18.981 -7.483 1.00 96.38 377 ILE A N 1
ATOM 2966 C CA . ILE A 1 377 ? -1.885 -19.092 -7.660 1.00 96.38 377 ILE A CA 1
ATOM 2967 C C . ILE A 1 377 ? -1.670 -19.768 -9.021 1.00 96.38 377 ILE A C 1
ATOM 2969 O O . ILE A 1 377 ? -2.184 -20.874 -9.197 1.00 96.38 377 ILE A O 1
ATOM 2973 N N . PRO A 1 378 ? -0.984 -19.117 -9.980 1.00 97.12 378 PRO A N 1
ATOM 2974 C CA . PRO A 1 378 ? -0.768 -19.695 -11.299 1.00 97.12 378 PRO A CA 1
ATOM 2975 C C . PRO A 1 378 ? 0.062 -20.975 -11.188 1.00 97.12 378 PRO A C 1
ATOM 2977 O O . PRO A 1 378 ? 1.018 -21.033 -10.406 1.00 97.12 378 PRO A O 1
ATOM 2980 N N . ASP A 1 379 ? -0.283 -21.983 -11.986 1.00 97.44 379 ASP A N 1
ATOM 2981 C CA . ASP A 1 379 ? 0.547 -23.182 -12.106 1.00 97.44 379 ASP A CA 1
ATOM 2982 C C . ASP A 1 379 ? 1.879 -22.888 -12.832 1.00 97.44 379 ASP A C 1
ATOM 2984 O O . ASP A 1 379 ? 2.131 -21.774 -13.303 1.00 97.44 379 ASP A O 1
ATOM 2988 N N . GLU A 1 380 ? 2.775 -23.877 -12.922 1.00 96.00 380 GLU A N 1
ATOM 2989 C CA . GLU A 1 380 ? 4.088 -23.689 -13.559 1.00 96.00 380 GLU A CA 1
ATOM 2990 C C . GLU A 1 380 ? 3.994 -23.217 -15.021 1.00 96.00 380 GLU A C 1
ATOM 2992 O O . GLU A 1 380 ? 4.829 -22.427 -15.468 1.00 96.00 380 GLU A O 1
ATOM 2997 N N . TYR A 1 381 ? 2.988 -23.674 -15.773 1.00 96.69 381 TYR A N 1
ATOM 2998 C CA . TYR A 1 381 ? 2.808 -23.313 -17.178 1.00 96.69 3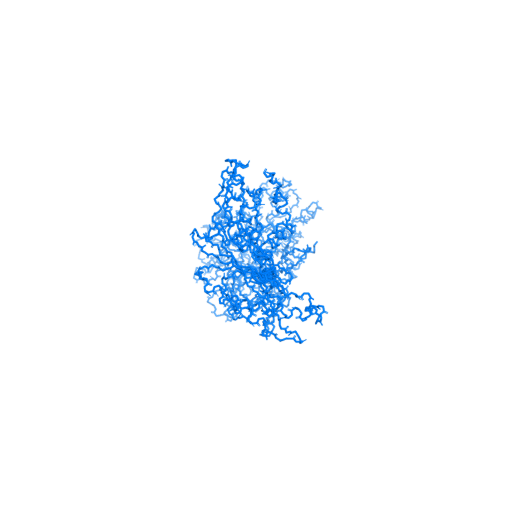81 TYR A CA 1
ATOM 2999 C C . TYR A 1 381 ? 2.264 -21.888 -17.319 1.00 96.69 381 TYR A C 1
ATOM 3001 O O . TYR A 1 381 ? 2.764 -21.103 -18.131 1.00 96.69 381 TYR A O 1
ATOM 3009 N N . GLU A 1 382 ? 1.272 -21.534 -16.504 1.00 97.81 382 GLU A N 1
ATOM 3010 C CA . GLU A 1 382 ? 0.703 -20.188 -16.438 1.00 97.81 382 GLU A CA 1
ATOM 3011 C C . GLU A 1 382 ? 1.758 -19.165 -15.996 1.00 97.81 382 GLU A C 1
ATOM 3013 O O . GLU A 1 382 ? 1.934 -18.124 -16.641 1.00 97.81 382 GLU A O 1
ATOM 3018 N N . ALA A 1 383 ? 2.534 -19.488 -14.959 1.00 97.50 383 ALA A N 1
ATOM 3019 C CA . ALA A 1 383 ? 3.632 -18.654 -14.490 1.00 97.50 383 ALA A CA 1
ATOM 3020 C C . ALA A 1 383 ? 4.718 -18.487 -15.569 1.00 97.50 383 ALA A C 1
ATOM 3022 O O . ALA A 1 383 ? 5.167 -17.363 -15.813 1.00 97.50 383 ALA A O 1
ATOM 3023 N N . ASP A 1 384 ? 5.110 -19.560 -16.272 1.00 97.25 384 ASP A N 1
ATOM 3024 C CA . ASP A 1 384 ? 6.082 -19.498 -17.376 1.00 97.25 384 ASP A CA 1
ATOM 3025 C C . ASP A 1 384 ? 5.603 -18.578 -18.508 1.00 97.25 384 ASP A C 1
ATOM 3027 O O . ASP A 1 384 ? 6.367 -17.734 -18.992 1.00 97.25 384 ASP A O 1
ATOM 3031 N N . ALA A 1 385 ? 4.329 -18.678 -18.898 1.00 97.75 385 ALA A N 1
ATOM 3032 C CA . ALA A 1 385 ? 3.730 -17.806 -19.903 1.00 97.75 385 ALA A CA 1
ATOM 3033 C C . ALA A 1 385 ? 3.773 -16.326 -19.480 1.00 97.75 385 ALA A C 1
ATOM 3035 O O . ALA A 1 385 ? 4.163 -15.461 -20.275 1.00 97.75 385 ALA A O 1
ATOM 3036 N N . ILE A 1 386 ? 3.446 -16.028 -18.219 1.00 98.00 386 ILE A N 1
ATOM 3037 C CA . ILE A 1 386 ? 3.494 -14.668 -17.671 1.00 98.00 386 ILE A CA 1
ATOM 3038 C C . ILE A 1 386 ? 4.938 -14.151 -17.623 1.00 98.00 386 ILE A C 1
ATOM 3040 O O . ILE A 1 386 ? 5.203 -13.041 -18.097 1.00 98.00 386 ILE A O 1
ATOM 3044 N N . PHE A 1 387 ? 5.901 -14.950 -17.155 1.00 98.31 387 PHE A N 1
ATOM 3045 C CA . PHE A 1 387 ? 7.317 -14.571 -17.142 1.00 98.31 387 PHE A CA 1
ATOM 3046 C C . PHE A 1 387 ? 7.864 -14.294 -18.542 1.00 98.31 387 PHE A C 1
ATOM 3048 O O . PHE A 1 387 ? 8.538 -13.280 -18.745 1.00 98.31 387 PHE A O 1
ATOM 3055 N N . ARG A 1 388 ? 7.524 -15.124 -19.536 1.00 96.31 388 ARG A N 1
ATOM 3056 C CA . ARG A 1 388 ? 7.872 -14.861 -20.942 1.00 96.31 388 ARG A CA 1
ATOM 3057 C C . ARG A 1 388 ? 7.269 -13.555 -21.440 1.00 96.31 388 ARG A C 1
ATOM 3059 O O . ARG A 1 388 ? 7.960 -12.799 -22.120 1.00 96.31 388 ARG A O 1
ATOM 3066 N N . SER A 1 389 ? 6.023 -13.254 -21.069 1.00 96.31 389 SER A N 1
ATOM 3067 C CA . SER A 1 389 ? 5.374 -11.984 -21.425 1.00 96.31 389 SER A CA 1
ATOM 3068 C C . SER A 1 389 ? 6.079 -10.759 -20.820 1.00 96.31 389 SER A C 1
ATOM 3070 O O . SER A 1 389 ? 6.012 -9.675 -21.396 1.00 96.31 389 SER A O 1
ATOM 3072 N N . MET A 1 390 ? 6.798 -10.946 -19.706 1.00 96.31 390 MET A N 1
ATOM 3073 C CA . MET A 1 390 ? 7.652 -9.946 -19.054 1.00 96.31 390 MET A CA 1
ATOM 3074 C C . MET A 1 390 ? 9.119 -9.978 -19.528 1.00 96.31 390 MET A C 1
ATOM 3076 O O . MET A 1 390 ? 9.944 -9.268 -18.966 1.00 96.31 390 MET A O 1
ATOM 3080 N N . ASN A 1 391 ? 9.463 -10.783 -20.543 1.00 94.19 391 ASN A N 1
ATOM 3081 C CA . ASN A 1 391 ? 10.837 -11.045 -21.011 1.00 94.19 391 ASN A CA 1
ATOM 3082 C C . ASN A 1 391 ? 11.788 -11.683 -19.977 1.00 94.19 391 ASN A C 1
ATOM 3084 O O . ASN A 1 391 ? 13.002 -11.680 -20.164 1.00 94.19 391 ASN A O 1
ATOM 3088 N N . LYS A 1 392 ? 11.265 -12.324 -18.927 1.00 95.75 392 LYS A N 1
ATOM 3089 C CA . LYS A 1 392 ? 12.061 -13.048 -17.921 1.00 95.75 392 LYS A CA 1
ATOM 3090 C C . LYS A 1 392 ? 12.301 -14.498 -18.357 1.00 95.75 392 LYS A C 1
ATOM 3092 O O . LYS A 1 392 ? 11.620 -15.433 -17.930 1.00 95.75 392 LYS A O 1
ATOM 3097 N N . LEU A 1 393 ? 13.246 -14.674 -19.280 1.00 93.88 393 LEU A N 1
ATOM 3098 C CA . LEU A 1 393 ? 13.508 -15.959 -19.947 1.00 93.88 393 LEU A CA 1
ATOM 3099 C C . LEU A 1 393 ? 14.460 -16.894 -19.184 1.00 93.88 393 LEU A C 1
ATOM 3101 O O . LEU A 1 393 ? 14.512 -18.077 -19.508 1.00 93.88 393 LEU A O 1
ATOM 3105 N N . THR A 1 394 ? 15.203 -16.380 -18.205 1.00 95.50 394 THR A N 1
ATOM 3106 C CA . THR A 1 394 ? 16.152 -17.145 -17.382 1.00 95.50 394 THR A CA 1
ATOM 3107 C C . THR A 1 394 ? 15.670 -17.239 -15.940 1.00 95.50 394 THR A C 1
ATOM 3109 O O . THR A 1 394 ? 14.850 -16.428 -15.511 1.00 95.50 394 THR A O 1
ATOM 3112 N N . GLU A 1 395 ? 16.211 -18.198 -15.188 1.00 95.12 395 GLU A N 1
ATOM 3113 C CA . GLU A 1 395 ? 15.899 -18.356 -13.764 1.00 95.12 395 GLU A CA 1
ATOM 3114 C C . GLU A 1 395 ? 16.303 -17.111 -12.963 1.00 95.12 395 GLU A C 1
ATOM 3116 O O . GLU A 1 395 ? 15.470 -16.531 -12.277 1.00 95.12 395 GLU A O 1
ATOM 3121 N N . ASP A 1 396 ? 17.517 -16.592 -13.164 1.00 95.94 396 ASP A N 1
ATOM 3122 C CA . ASP A 1 396 ? 17.972 -15.357 -12.506 1.00 95.94 396 ASP A CA 1
ATOM 3123 C C . ASP A 1 396 ? 17.031 -14.172 -12.777 1.00 95.94 396 ASP A C 1
ATOM 3125 O O . ASP A 1 396 ? 16.713 -13.391 -11.882 1.00 95.94 396 ASP A O 1
ATOM 3129 N N . ALA A 1 397 ? 16.516 -14.052 -14.008 1.00 95.31 397 ALA A N 1
ATOM 3130 C CA . ALA A 1 397 ? 15.569 -12.996 -14.348 1.00 95.31 397 ALA A CA 1
ATOM 3131 C C . ALA A 1 397 ? 14.224 -13.165 -13.621 1.00 95.31 397 ALA A C 1
ATOM 3133 O O . ALA A 1 397 ? 13.541 -12.167 -13.366 1.00 95.31 397 ALA A O 1
ATOM 3134 N N . ARG A 1 398 ? 13.830 -14.397 -13.285 1.00 97.31 398 ARG A N 1
ATOM 3135 C CA . ARG A 1 398 ? 12.603 -14.725 -12.543 1.00 97.31 398 ARG A CA 1
ATOM 3136 C C . ARG A 1 398 ? 12.727 -14.525 -11.033 1.00 97.31 398 ARG A C 1
ATOM 3138 O O . ARG A 1 398 ? 11.687 -14.517 -10.397 1.00 97.31 398 ARG A O 1
ATOM 3145 N N . HIS A 1 399 ? 13.924 -14.265 -10.501 1.00 97.25 399 HIS A N 1
ATOM 3146 C CA . HIS A 1 399 ? 14.184 -14.051 -9.062 1.00 97.25 399 HIS A CA 1
ATOM 3147 C C . HIS A 1 399 ? 14.913 -12.731 -8.769 1.00 97.25 399 HIS A C 1
ATOM 3149 O O . HIS A 1 399 ? 15.682 -12.611 -7.821 1.00 97.25 399 HIS A O 1
ATOM 3155 N N . ILE A 1 400 ? 14.703 -11.714 -9.611 1.00 96.75 400 ILE A N 1
ATOM 3156 C CA . ILE A 1 400 ? 15.298 -10.381 -9.400 1.00 96.75 400 ILE A CA 1
ATOM 3157 C C . ILE A 1 400 ? 14.741 -9.702 -8.139 1.00 96.75 400 ILE A C 1
ATOM 3159 O O . ILE A 1 400 ? 15.456 -8.961 -7.472 1.00 96.75 400 ILE A O 1
ATOM 3163 N N . ASP A 1 401 ? 13.447 -9.890 -7.877 1.00 97.00 401 ASP A N 1
ATOM 3164 C CA . ASP A 1 401 ? 12.751 -9.499 -6.642 1.00 97.00 401 ASP A CA 1
ATOM 3165 C C . ASP A 1 401 ? 13.006 -8.055 -6.171 1.00 97.00 401 ASP A C 1
ATOM 3167 O O . ASP A 1 401 ? 13.063 -7.739 -4.987 1.00 97.00 401 ASP A O 1
ATOM 3171 N N . CYS A 1 402 ? 13.114 -7.119 -7.122 1.00 95.81 402 CYS A N 1
ATOM 3172 C CA . CYS A 1 402 ? 13.464 -5.723 -6.842 1.00 95.81 402 CYS A CA 1
ATOM 3173 C C . CYS A 1 402 ? 12.343 -4.897 -6.183 1.00 95.81 402 CYS A C 1
ATOM 3175 O O . CYS A 1 402 ? 12.548 -3.727 -5.867 1.00 95.81 402 CYS A O 1
ATOM 3177 N N . THR A 1 403 ? 11.140 -5.458 -6.021 1.00 96.19 403 THR A N 1
ATOM 3178 C CA . THR A 1 403 ? 9.942 -4.854 -5.399 1.00 96.19 403 THR A CA 1
ATOM 3179 C C . THR A 1 403 ? 9.305 -3.623 -6.070 1.00 96.19 403 THR A C 1
ATOM 3181 O O . THR A 1 403 ? 8.232 -3.186 -5.659 1.00 96.19 403 THR A O 1
ATOM 3184 N N . CYS A 1 404 ? 9.867 -3.086 -7.162 1.00 95.75 404 CYS A N 1
ATOM 3185 C CA . CYS A 1 404 ? 9.363 -1.858 -7.813 1.00 95.75 404 CYS A CA 1
ATOM 3186 C C . CYS A 1 404 ? 7.909 -1.938 -8.323 1.00 95.75 404 CYS A C 1
ATOM 3188 O O . CYS A 1 404 ? 7.238 -0.917 -8.467 1.00 95.75 404 CYS A O 1
ATOM 3190 N N . CYS A 1 405 ? 7.419 -3.145 -8.613 1.00 95.62 405 CYS A N 1
ATOM 3191 C CA . CYS A 1 405 ? 6.041 -3.375 -9.054 1.00 95.62 405 CYS A CA 1
ATOM 3192 C C . CYS A 1 405 ? 5.020 -3.398 -7.903 1.00 95.62 405 CYS A C 1
ATOM 3194 O O . CYS A 1 405 ? 3.819 -3.446 -8.168 1.00 95.62 405 CYS A O 1
ATOM 3196 N N . GLY A 1 406 ? 5.485 -3.358 -6.650 1.00 95.62 406 GLY A N 1
ATOM 3197 C CA . GLY A 1 406 ? 4.658 -3.433 -5.450 1.00 95.62 406 GLY A CA 1
ATOM 3198 C C . GLY A 1 406 ? 4.576 -4.815 -4.794 1.00 95.62 406 GLY A C 1
ATOM 3199 O O . GLY A 1 406 ? 3.916 -4.930 -3.776 1.00 95.62 406 GLY A O 1
ATOM 3200 N N . TYR A 1 407 ? 5.231 -5.841 -5.335 1.00 96.06 407 TYR A N 1
ATOM 3201 C CA . TYR A 1 407 ? 5.219 -7.208 -4.792 1.00 96.06 407 TYR A CA 1
ATOM 3202 C C . TYR A 1 407 ? 6.619 -7.642 -4.349 1.00 96.06 407 TYR A C 1
ATOM 3204 O O . TYR A 1 407 ? 7.603 -7.157 -4.912 1.00 96.06 407 TYR A O 1
ATOM 3212 N N . HIS A 1 408 ? 6.725 -8.525 -3.353 1.00 93.62 408 HIS A N 1
ATOM 3213 C CA . HIS A 1 408 ? 8.005 -8.924 -2.758 1.00 93.62 408 HIS A CA 1
ATOM 3214 C C . HIS A 1 408 ? 8.823 -9.814 -3.677 1.00 93.62 408 HIS A C 1
ATOM 3216 O O . HIS A 1 408 ? 10.035 -9.641 -3.772 1.00 93.62 408 HIS A O 1
ATOM 3222 N N . THR A 1 409 ? 8.151 -10.709 -4.393 1.00 97.00 409 THR A N 1
ATOM 3223 C CA . THR A 1 409 ? 8.790 -11.610 -5.349 1.00 97.00 409 THR A CA 1
ATOM 3224 C C . THR A 1 409 ? 8.238 -11.406 -6.754 1.00 97.00 409 THR A C 1
ATOM 3226 O O . THR A 1 409 ? 7.108 -10.959 -6.976 1.00 97.00 409 THR A O 1
ATOM 3229 N N . CYS A 1 410 ? 9.033 -11.765 -7.755 1.00 97.69 410 CYS A N 1
ATOM 3230 C CA . CYS A 1 410 ? 8.596 -11.796 -9.142 1.00 97.69 410 CYS A CA 1
ATOM 3231 C C . CYS A 1 410 ? 7.483 -12.835 -9.355 1.00 97.69 410 CYS A C 1
ATOM 3233 O O . CYS A 1 410 ? 6.666 -12.659 -10.260 1.00 97.69 410 CYS A O 1
ATOM 3235 N N . PHE A 1 411 ? 7.417 -13.879 -8.520 1.00 97.81 411 PHE A N 1
ATOM 3236 C CA . PHE A 1 411 ? 6.322 -14.847 -8.524 1.00 97.81 411 PHE A CA 1
ATOM 3237 C C . PHE A 1 411 ? 5.014 -14.255 -7.977 1.00 97.81 411 PHE A C 1
ATOM 3239 O O . PHE A 1 411 ? 3.959 -14.449 -8.580 1.00 97.81 411 PHE A O 1
ATOM 3246 N N . GLU A 1 412 ? 5.062 -13.453 -6.910 1.00 96.88 412 GLU A N 1
ATOM 3247 C CA . GLU A 1 412 ? 3.895 -12.689 -6.443 1.00 96.88 412 GLU A CA 1
ATOM 3248 C C . GLU A 1 412 ? 3.410 -11.697 -7.503 1.00 96.88 412 GLU A C 1
ATOM 3250 O O . GLU A 1 412 ? 2.211 -11.581 -7.743 1.00 96.88 412 GLU A O 1
ATOM 3255 N N . MET A 1 413 ? 4.333 -11.024 -8.198 1.00 97.44 413 MET A N 1
ATOM 3256 C CA . MET A 1 413 ? 3.984 -10.169 -9.334 1.00 97.44 413 MET A CA 1
ATOM 3257 C C . MET A 1 413 ? 3.299 -10.963 -10.454 1.00 97.44 413 MET A C 1
ATOM 3259 O O . MET A 1 413 ? 2.292 -10.514 -11.000 1.00 97.44 413 MET A O 1
ATOM 3263 N N . ALA A 1 414 ? 3.815 -12.146 -10.800 1.00 97.94 414 ALA A N 1
ATOM 3264 C CA . ALA A 1 414 ? 3.189 -13.016 -11.793 1.00 97.94 414 ALA A CA 1
ATOM 3265 C C . ALA A 1 414 ? 1.787 -13.460 -11.344 1.00 97.94 414 ALA A C 1
ATOM 3267 O O . ALA A 1 414 ? 0.839 -13.366 -12.120 1.00 97.94 414 ALA A O 1
ATOM 3268 N N . THR A 1 415 ? 1.633 -13.827 -10.071 1.00 98.12 415 THR A N 1
ATOM 3269 C CA . THR A 1 415 ? 0.340 -14.142 -9.443 1.00 98.12 415 THR A CA 1
ATOM 3270 C C . THR A 1 415 ? -0.619 -12.952 -9.516 1.00 98.12 415 THR A C 1
ATOM 3272 O O . THR A 1 415 ? -1.790 -13.102 -9.858 1.00 98.12 415 THR A O 1
ATOM 3275 N N . ALA A 1 416 ? -0.136 -11.736 -9.272 1.00 97.94 416 ALA A N 1
ATOM 3276 C CA . ALA A 1 416 ? -0.941 -10.529 -9.381 1.00 97.94 416 ALA A CA 1
ATOM 3277 C C . ALA A 1 416 ? -1.379 -10.235 -10.823 1.00 97.94 416 ALA A C 1
ATOM 3279 O O . ALA A 1 416 ? -2.518 -9.824 -11.037 1.00 97.94 416 ALA A O 1
ATOM 3280 N N . ILE A 1 417 ? -0.508 -10.461 -11.814 1.00 97.94 417 ILE A N 1
ATOM 3281 C CA . ILE A 1 417 ? -0.857 -10.341 -13.238 1.00 97.94 417 ILE A CA 1
ATOM 3282 C C . ILE A 1 417 ? -1.905 -11.389 -13.624 1.00 97.94 417 ILE A C 1
ATOM 3284 O O . ILE A 1 417 ? -2.879 -11.040 -14.288 1.00 97.94 417 ILE A O 1
ATOM 3288 N N . HIS A 1 418 ? -1.735 -12.638 -13.179 1.00 98.06 418 HIS A N 1
ATOM 3289 C CA . HIS A 1 418 ? -2.671 -13.742 -13.433 1.00 98.06 418 HIS A CA 1
ATOM 3290 C C . HIS A 1 418 ? -4.100 -13.390 -13.010 1.00 98.06 418 HIS A C 1
ATOM 3292 O O . HIS A 1 418 ? -5.052 -13.608 -13.752 1.00 98.06 418 HIS A O 1
ATOM 3298 N N . ASN A 1 419 ? -4.237 -12.757 -11.845 1.00 97.25 419 ASN A N 1
ATOM 3299 C CA . ASN A 1 419 ? -5.529 -12.357 -11.287 1.00 97.25 419 ASN A CA 1
ATOM 3300 C C . ASN A 1 419 ? -6.002 -10.960 -11.735 1.00 97.25 419 ASN A C 1
ATOM 3302 O O . ASN A 1 419 ? -7.035 -10.483 -11.268 1.00 97.25 419 ASN A O 1
ATOM 3306 N N . GLY A 1 420 ? -5.259 -10.272 -12.609 1.00 96.56 420 GLY A N 1
ATOM 3307 C CA . GLY A 1 420 ? -5.603 -8.923 -13.073 1.00 96.56 420 GLY A CA 1
ATOM 3308 C C . GLY A 1 420 ? -5.441 -7.818 -12.020 1.00 96.56 420 GLY A C 1
ATOM 3309 O O . GLY A 1 420 ? -5.952 -6.716 -12.203 1.00 96.56 420 GLY A O 1
ATOM 3310 N N . PHE A 1 421 ? -4.730 -8.082 -10.922 1.00 97.38 421 PHE A N 1
ATOM 3311 C CA . PHE A 1 421 ? -4.416 -7.087 -9.890 1.00 97.38 421 PHE A CA 1
ATOM 3312 C C . PHE A 1 421 ? -3.273 -6.165 -10.308 1.00 97.38 421 PHE A C 1
ATOM 3314 O O . PHE A 1 421 ? -3.187 -5.023 -9.854 1.00 97.38 421 PHE A O 1
ATOM 3321 N N . ASN A 1 422 ? -2.381 -6.660 -11.165 1.00 97.12 422 ASN A N 1
ATOM 3322 C CA . ASN A 1 422 ? -1.260 -5.897 -11.683 1.00 97.12 422 ASN A CA 1
ATOM 3323 C C . ASN A 1 422 ? -1.040 -6.160 -13.173 1.00 97.12 422 ASN A C 1
ATOM 3325 O O . ASN A 1 422 ? -1.725 -6.961 -13.805 1.00 97.12 422 ASN A O 1
ATOM 3329 N N . ARG A 1 423 ? -0.066 -5.460 -13.746 1.00 96.06 423 ARG A N 1
ATOM 3330 C CA . ARG A 1 423 ? 0.218 -5.471 -15.176 1.00 96.06 423 ARG A CA 1
ATOM 3331 C C . ARG A 1 423 ? 1.711 -5.538 -15.445 1.00 96.06 423 ARG A C 1
ATOM 3333 O O . ARG A 1 423 ? 2.500 -4.954 -14.708 1.00 96.06 423 ARG A O 1
ATOM 3340 N N . ARG A 1 424 ? 2.109 -6.207 -16.526 1.00 95.81 424 ARG A N 1
ATOM 3341 C CA . ARG A 1 424 ? 3.528 -6.376 -16.890 1.00 95.81 424 ARG A CA 1
ATOM 3342 C C . ARG A 1 424 ? 4.277 -5.051 -17.048 1.00 95.81 424 ARG A C 1
ATOM 3344 O O . ARG A 1 424 ? 5.449 -4.990 -16.703 1.00 95.81 424 ARG A O 1
ATOM 3351 N N . GLU A 1 425 ? 3.590 -3.992 -17.484 1.00 94.94 425 GLU A N 1
ATOM 3352 C CA . GLU A 1 425 ? 4.177 -2.657 -17.663 1.00 94.94 425 GLU A CA 1
ATOM 3353 C C . GLU A 1 425 ? 4.608 -2.015 -16.328 1.00 94.94 425 GLU A C 1
ATOM 3355 O O . GLU A 1 425 ? 5.388 -1.072 -16.306 1.00 94.94 425 GLU A O 1
ATOM 3360 N N . ASN A 1 426 ? 4.159 -2.551 -15.186 1.00 95.69 426 ASN A N 1
ATOM 3361 C CA . ASN A 1 426 ? 4.646 -2.137 -13.868 1.00 95.69 426 ASN A CA 1
ATOM 3362 C C . ASN A 1 426 ? 5.978 -2.805 -13.476 1.00 95.69 426 ASN A C 1
ATOM 3364 O O . ASN A 1 426 ? 6.555 -2.471 -12.438 1.00 95.69 426 ASN A O 1
ATOM 3368 N N . CYS A 1 427 ? 6.486 -3.754 -14.267 1.00 96.88 427 CYS A N 1
ATOM 3369 C CA . CYS A 1 427 ? 7.807 -4.331 -14.057 1.00 96.88 427 CYS A CA 1
ATOM 3370 C C . CYS A 1 427 ? 8.882 -3.421 -14.670 1.00 96.88 427 CYS A C 1
ATOM 3372 O O . CYS A 1 427 ? 9.022 -3.334 -15.886 1.00 96.88 427 CYS A O 1
ATOM 3374 N N . ILE A 1 428 ? 9.712 -2.803 -13.824 1.00 96.06 428 ILE A N 1
ATOM 3375 C CA . ILE A 1 428 ? 10.793 -1.912 -14.278 1.00 96.06 428 ILE A CA 1
ATOM 3376 C C . ILE A 1 428 ? 11.798 -2.602 -15.215 1.00 96.06 428 ILE A C 1
ATOM 3378 O O . ILE A 1 428 ? 12.344 -1.965 -16.109 1.00 96.06 428 ILE A O 1
ATOM 3382 N N . HIS A 1 429 ? 12.037 -3.904 -15.039 1.00 96.00 429 HIS A N 1
ATOM 3383 C CA . HIS A 1 429 ? 12.928 -4.665 -15.917 1.00 96.00 429 HIS A CA 1
ATOM 3384 C C . HIS A 1 429 ? 12.306 -4.901 -17.294 1.00 96.00 429 HIS A C 1
ATOM 3386 O O . HIS A 1 429 ? 12.999 -4.772 -18.294 1.00 96.00 429 HIS A O 1
ATOM 3392 N N . TYR A 1 430 ? 10.996 -5.152 -17.352 1.00 96.06 430 TYR A N 1
ATOM 3393 C CA . TYR A 1 430 ? 10.281 -5.245 -18.622 1.00 96.06 430 TYR A CA 1
ATOM 3394 C C . TYR A 1 430 ? 10.350 -3.919 -19.393 1.00 96.06 430 TYR A C 1
ATOM 3396 O O . TYR A 1 430 ? 10.690 -3.924 -20.574 1.00 96.06 430 TYR A O 1
ATOM 3404 N N . GLU A 1 431 ? 10.097 -2.789 -18.726 1.00 94.75 431 GLU A N 1
ATOM 3405 C CA . GLU A 1 431 ? 10.176 -1.464 -19.356 1.00 94.75 431 GLU A CA 1
ATOM 3406 C C . GLU A 1 431 ? 11.599 -1.141 -19.840 1.00 94.75 431 GLU A C 1
ATOM 3408 O O . GLU A 1 431 ? 11.774 -0.684 -20.969 1.00 94.75 431 GLU A O 1
ATOM 3413 N N . LYS A 1 432 ? 12.633 -1.454 -19.044 1.00 93.50 432 LYS A N 1
ATOM 3414 C CA . LYS A 1 432 ? 14.040 -1.303 -19.460 1.00 93.50 432 LYS A CA 1
ATOM 3415 C C . LYS A 1 432 ? 14.371 -2.137 -20.698 1.00 93.50 432 LYS A C 1
ATOM 3417 O O . LYS A 1 432 ? 14.946 -1.607 -21.645 1.00 93.50 432 LYS A O 1
ATOM 3422 N N . ASP A 1 433 ? 13.957 -3.403 -20.726 1.00 90.50 433 ASP A N 1
ATOM 3423 C CA . ASP A 1 433 ? 14.160 -4.276 -21.885 1.00 90.50 433 ASP A CA 1
ATOM 3424 C C . ASP A 1 433 ? 13.433 -3.742 -23.130 1.00 90.50 433 ASP A C 1
ATOM 3426 O O . ASP A 1 433 ? 13.914 -3.905 -24.254 1.00 90.50 433 ASP A O 1
ATOM 3430 N N . MET A 1 434 ? 12.259 -3.120 -22.961 1.00 90.75 434 MET A N 1
ATOM 3431 C CA . MET A 1 434 ? 11.526 -2.495 -24.068 1.00 90.75 434 MET A CA 1
ATOM 3432 C C . MET A 1 434 ? 12.262 -1.277 -24.612 1.00 90.75 434 MET A C 1
ATOM 3434 O O . MET A 1 434 ? 12.426 -1.183 -25.829 1.00 90.75 434 MET A O 1
ATOM 3438 N N . VAL A 1 435 ? 12.742 -0.390 -23.738 1.00 88.88 435 VAL A N 1
ATOM 3439 C CA . VAL A 1 435 ? 13.531 0.785 -24.137 1.00 88.88 435 VAL A CA 1
ATOM 3440 C C . VAL A 1 435 ? 14.788 0.352 -24.888 1.00 88.88 435 VAL A C 1
ATOM 3442 O O . VAL A 1 435 ? 14.988 0.787 -26.018 1.00 88.88 435 VAL A O 1
ATOM 3445 N N . GLN A 1 436 ? 15.553 -0.603 -24.356 1.00 85.25 436 GLN A N 1
ATOM 3446 C CA . GLN A 1 436 ? 16.769 -1.095 -25.011 1.00 85.25 436 GLN A CA 1
ATOM 3447 C C . GLN A 1 436 ? 16.482 -1.719 -26.390 1.00 85.25 436 GLN A C 1
ATOM 3449 O O . GLN A 1 436 ? 17.211 -1.500 -27.358 1.00 85.25 436 GLN A O 1
ATOM 3454 N N . LYS A 1 437 ? 15.386 -2.479 -26.530 1.00 82.69 437 LYS A N 1
ATOM 3455 C CA . LYS A 1 437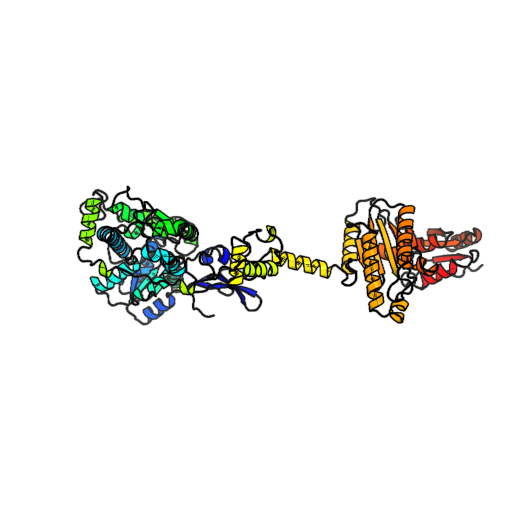 ? 14.973 -3.030 -27.835 1.00 82.69 437 LYS A CA 1
ATOM 3456 C C . LYS A 1 437 ? 14.573 -1.940 -28.831 1.00 82.69 437 LYS A C 1
ATOM 3458 O O . LYS A 1 437 ? 14.757 -2.134 -30.035 1.00 82.69 437 LYS A O 1
ATOM 3463 N N . LEU A 1 438 ? 13.981 -0.843 -28.362 1.00 82.00 438 LEU A N 1
ATOM 3464 C CA . LEU A 1 438 ? 13.625 0.299 -29.203 1.00 82.00 438 LEU A CA 1
ATOM 3465 C C . LEU A 1 438 ? 14.866 1.081 -29.633 1.00 82.00 438 LEU A C 1
ATOM 3467 O O . LEU A 1 438 ? 14.963 1.413 -30.810 1.00 82.00 438 LEU A O 1
ATOM 3471 N N . GLU A 1 439 ? 15.827 1.292 -28.734 1.00 78.25 439 GLU A N 1
ATOM 3472 C CA . GLU A 1 439 ? 17.113 1.929 -29.042 1.00 78.25 439 GLU A CA 1
ATOM 3473 C C . GLU A 1 439 ? 17.844 1.176 -30.152 1.00 78.25 439 GLU A C 1
ATOM 3475 O O . GLU A 1 439 ? 18.149 1.765 -31.185 1.00 78.25 439 GLU A O 1
ATOM 3480 N N . VAL A 1 440 ? 18.004 -0.145 -30.019 1.00 74.69 440 VAL A N 1
ATOM 3481 C CA . VAL A 1 440 ? 18.655 -0.975 -31.051 1.00 74.69 440 VAL A CA 1
ATOM 3482 C C . VAL A 1 440 ? 17.934 -0.880 -32.399 1.00 74.69 440 VAL A C 1
ATOM 3484 O O . VAL A 1 440 ? 18.572 -0.802 -33.449 1.00 74.69 440 VAL A O 1
ATOM 3487 N N . LYS A 1 441 ? 16.594 -0.875 -32.408 1.00 73.25 441 LYS A N 1
ATOM 3488 C CA . LYS A 1 441 ? 15.818 -0.717 -33.651 1.00 73.25 441 LYS A CA 1
ATOM 3489 C C . LYS A 1 441 ? 15.932 0.681 -34.249 1.00 73.25 441 LYS A C 1
ATOM 3491 O O . LYS A 1 441 ? 15.823 0.816 -35.463 1.00 73.25 441 LYS A O 1
ATOM 3496 N N . SER A 1 442 ? 16.097 1.698 -33.410 1.00 80.75 442 SER A N 1
ATOM 3497 C CA . SER A 1 442 ? 16.237 3.085 -33.836 1.00 80.75 442 SER A CA 1
ATOM 3498 C C . SER A 1 442 ? 17.650 3.411 -34.308 1.00 80.75 442 SER A C 1
ATOM 3500 O O . SER A 1 442 ? 17.793 4.328 -35.110 1.00 80.75 442 SER A O 1
ATOM 3502 N N . SER A 1 443 ? 18.676 2.692 -33.838 1.00 84.69 443 SER A N 1
ATOM 3503 C CA . SER A 1 443 ? 20.083 2.977 -34.153 1.00 84.69 443 SER A CA 1
ATOM 3504 C C . SER A 1 443 ? 20.668 2.147 -35.295 1.00 84.69 443 SER A C 1
ATOM 3506 O O . SER A 1 443 ? 21.738 2.459 -35.818 1.00 84.69 443 SER A O 1
ATOM 3508 N N . THR A 1 444 ? 19.958 1.111 -35.746 1.00 90.25 444 THR A N 1
ATOM 3509 C CA . THR A 1 444 ? 20.439 0.201 -36.795 1.00 90.25 444 THR A CA 1
ATOM 3510 C C . THR A 1 444 ? 19.670 0.338 -38.109 1.00 90.25 444 THR A C 1
ATOM 3512 O O . THR A 1 444 ? 18.495 0.704 -38.146 1.00 90.25 444 THR A O 1
ATOM 3515 N N . ASP A 1 445 ? 20.339 0.057 -39.227 1.00 92.38 445 ASP A N 1
ATOM 3516 C CA . ASP A 1 445 ? 19.715 -0.127 -40.534 1.00 92.38 445 ASP A CA 1
ATOM 3517 C C . ASP A 1 445 ? 18.999 -1.484 -40.556 1.00 92.38 445 ASP A C 1
ATOM 3519 O O . ASP A 1 445 ? 19.628 -2.540 -40.468 1.00 92.38 445 ASP A O 1
ATOM 3523 N N . LEU A 1 446 ? 17.670 -1.463 -40.712 1.00 87.50 446 LEU A N 1
ATOM 3524 C CA . LEU A 1 446 ? 16.815 -2.657 -40.643 1.00 87.50 446 LEU A CA 1
ATOM 3525 C C . LEU A 1 446 ? 17.178 -3.740 -41.669 1.00 87.50 446 LEU A C 1
ATOM 3527 O O . LEU A 1 446 ? 16.832 -4.908 -41.477 1.00 87.50 446 LEU A O 1
ATOM 3531 N N . LEU A 1 447 ? 17.835 -3.367 -42.773 1.00 91.25 447 LEU A N 1
ATOM 3532 C CA . LEU A 1 447 ? 18.240 -4.320 -43.796 1.00 91.25 447 LEU A CA 1
ATOM 3533 C C . LEU A 1 447 ? 19.516 -5.057 -43.391 1.00 91.25 447 LEU A C 1
ATOM 3535 O O . LEU A 1 447 ? 19.567 -6.277 -43.514 1.00 91.25 447 LEU A O 1
ATOM 3539 N N . THR A 1 448 ? 20.542 -4.335 -42.947 1.00 92.25 448 THR A N 1
ATOM 3540 C CA . THR A 1 448 ? 21.896 -4.881 -42.778 1.00 92.25 448 THR A CA 1
ATOM 3541 C C . THR A 1 448 ? 22.280 -5.177 -41.330 1.00 92.25 448 THR A C 1
ATOM 3543 O O . THR A 1 448 ? 23.197 -5.970 -41.111 1.00 92.25 448 THR A O 1
ATOM 3546 N N . GLY A 1 449 ? 21.574 -4.598 -40.355 1.00 89.94 449 GLY A N 1
ATOM 3547 C CA . GLY A 1 449 ? 21.866 -4.706 -38.923 1.00 89.94 449 GLY A CA 1
ATOM 3548 C C . GLY A 1 449 ? 23.087 -3.901 -38.464 1.00 89.94 449 GLY A C 1
ATOM 3549 O O . GLY A 1 449 ? 23.477 -4.012 -37.306 1.00 89.94 449 GLY A O 1
ATOM 3550 N N . LEU A 1 450 ? 23.704 -3.126 -39.361 1.00 93.62 450 LEU A N 1
ATOM 3551 C CA . LEU A 1 450 ? 24.751 -2.152 -39.035 1.00 93.62 450 LEU A CA 1
ATOM 3552 C C . LEU A 1 450 ? 24.129 -0.861 -38.493 1.00 93.62 450 LEU A C 1
ATOM 3554 O O . LEU A 1 450 ? 22.909 -0.716 -38.557 1.00 93.62 450 LEU A O 1
ATOM 3558 N N . LEU A 1 451 ? 24.933 0.090 -38.009 1.00 94.50 451 LEU A N 1
ATOM 3559 C CA . LEU A 1 451 ? 24.415 1.416 -37.656 1.00 94.50 451 LEU A CA 1
ATOM 3560 C C . LEU A 1 451 ? 23.712 2.044 -38.866 1.00 94.50 451 LEU A C 1
ATOM 3562 O O . LEU A 1 451 ? 24.187 1.927 -40.001 1.00 94.50 451 LEU A O 1
ATOM 3566 N N . ASN A 1 452 ? 22.570 2.690 -38.643 1.00 94.00 452 ASN A N 1
ATOM 3567 C CA . ASN A 1 452 ? 21.985 3.535 -39.681 1.00 94.00 452 ASN A CA 1
ATOM 3568 C C . ASN A 1 452 ? 22.774 4.844 -39.807 1.00 94.00 452 ASN A C 1
ATOM 3570 O O . ASN A 1 452 ? 23.620 5.152 -38.969 1.00 94.00 452 ASN A O 1
ATOM 3574 N N . LYS A 1 453 ? 22.482 5.620 -40.855 1.00 93.69 453 LYS A N 1
ATOM 3575 C CA . LYS A 1 453 ? 23.154 6.896 -41.120 1.00 93.69 453 LYS A CA 1
ATOM 3576 C C . LYS A 1 453 ? 23.228 7.793 -39.879 1.00 93.69 453 LYS A C 1
ATOM 3578 O O . LYS A 1 453 ? 24.315 8.211 -39.517 1.00 93.69 453 LYS A O 1
ATOM 3583 N N . ILE A 1 454 ? 22.095 8.051 -39.226 1.00 91.75 454 ILE A N 1
ATOM 3584 C CA . ILE A 1 454 ? 22.014 9.007 -38.112 1.00 91.75 454 ILE A CA 1
ATOM 3585 C C . ILE A 1 454 ? 22.917 8.559 -36.959 1.00 91.75 454 ILE A C 1
ATOM 3587 O O . ILE A 1 454 ? 23.743 9.339 -36.495 1.00 91.75 454 ILE A O 1
ATOM 3591 N N . SER A 1 455 ? 22.808 7.295 -36.543 1.00 92.94 455 SER A N 1
ATOM 3592 C CA . SER A 1 455 ? 23.617 6.774 -35.438 1.00 92.94 455 SER A CA 1
ATOM 3593 C C . SER A 1 455 ? 25.090 6.624 -35.796 1.00 92.94 455 SER A C 1
ATOM 3595 O O . SER A 1 455 ? 25.938 6.838 -34.944 1.00 92.94 455 SER A O 1
ATOM 3597 N N . PHE A 1 456 ? 25.422 6.312 -37.051 1.00 94.75 456 PHE A N 1
ATOM 3598 C CA . PHE A 1 456 ? 26.815 6.306 -37.490 1.00 94.75 456 PHE A CA 1
ATOM 3599 C C . PHE A 1 456 ? 27.454 7.696 -37.363 1.00 94.75 456 PHE A C 1
ATOM 3601 O O . PHE A 1 456 ? 28.569 7.806 -36.866 1.00 94.75 456 PHE A O 1
ATOM 3608 N N . GLU A 1 457 ? 26.754 8.751 -37.792 1.00 93.81 457 GLU A N 1
ATOM 3609 C CA . GLU A 1 457 ? 27.253 10.127 -37.679 1.00 93.81 457 GLU A CA 1
ATOM 3610 C C . GLU A 1 457 ? 27.428 10.558 -36.217 1.00 93.81 457 GLU A C 1
ATOM 3612 O O . GLU A 1 457 ? 28.390 11.247 -35.891 1.00 93.81 457 GLU A O 1
ATOM 3617 N N . GLU A 1 458 ? 26.504 10.173 -35.334 1.00 92.31 458 GLU A N 1
ATOM 3618 C CA . GLU A 1 458 ? 26.585 10.469 -33.900 1.00 92.31 458 GLU A CA 1
ATOM 3619 C C . GLU A 1 458 ? 27.789 9.781 -33.244 1.00 92.31 458 GLU A C 1
ATOM 3621 O O . GLU A 1 458 ? 28.616 10.458 -32.635 1.00 92.31 458 GLU A O 1
ATOM 3626 N N . GLU A 1 459 ? 27.953 8.471 -33.454 1.00 92.50 459 GLU A N 1
ATOM 3627 C CA . GLU A 1 459 ? 29.103 7.708 -32.949 1.00 92.50 459 GLU A CA 1
ATOM 3628 C C . GLU A 1 459 ? 30.428 8.246 -33.503 1.00 92.50 459 GLU A C 1
ATOM 3630 O O . GLU A 1 459 ? 31.410 8.375 -32.775 1.00 92.50 459 GLU A O 1
ATOM 3635 N N . ALA A 1 460 ? 30.459 8.627 -34.783 1.00 91.81 460 ALA A N 1
ATOM 3636 C CA . ALA A 1 460 ? 31.637 9.230 -35.394 1.00 91.81 460 ALA A CA 1
ATOM 3637 C C . ALA A 1 460 ? 31.999 10.578 -34.753 1.00 91.81 460 ALA A C 1
ATOM 3639 O O . ALA A 1 460 ? 33.174 10.831 -34.495 1.00 91.81 460 ALA A O 1
ATOM 3640 N N . ARG A 1 461 ? 31.011 11.442 -34.476 1.00 92.81 461 ARG A N 1
ATOM 3641 C CA . ARG A 1 461 ? 31.246 12.725 -33.791 1.00 92.81 461 ARG A CA 1
ATOM 3642 C C . ARG A 1 461 ? 31.739 12.511 -32.360 1.00 92.81 461 ARG A C 1
ATOM 3644 O O . ARG A 1 461 ? 32.687 13.183 -31.964 1.00 92.81 461 ARG A O 1
ATOM 3651 N N . ASN A 1 462 ? 31.153 11.563 -31.625 1.00 89.81 462 ASN A N 1
ATOM 3652 C CA . ASN A 1 462 ? 31.591 11.223 -30.269 1.00 89.81 462 ASN A CA 1
ATOM 3653 C C . ASN A 1 462 ? 33.041 10.730 -30.279 1.00 89.81 462 ASN A C 1
ATOM 3655 O O . ASN A 1 462 ? 33.877 11.295 -29.578 1.00 89.81 462 ASN A O 1
ATOM 3659 N N . PHE A 1 463 ? 33.365 9.782 -31.163 1.00 90.19 463 PHE A N 1
ATOM 3660 C CA . PHE A 1 463 ? 34.729 9.289 -31.351 1.00 90.19 463 PHE A CA 1
ATOM 3661 C C . PHE A 1 463 ? 35.728 10.417 -31.641 1.00 90.19 463 PHE A C 1
ATOM 3663 O O . PHE A 1 463 ? 36.771 10.492 -31.003 1.00 90.19 463 PHE A O 1
ATOM 3670 N N . LEU A 1 464 ? 35.407 11.332 -32.562 1.00 87.88 464 LEU A N 1
ATOM 3671 C CA . LEU A 1 464 ? 36.284 12.465 -32.878 1.00 87.88 464 LEU A CA 1
ATOM 3672 C C . LEU A 1 464 ? 36.449 13.449 -31.710 1.00 87.88 464 LEU A C 1
ATOM 3674 O O . LEU A 1 464 ? 37.474 14.119 -31.637 1.00 87.88 464 LEU A O 1
ATOM 3678 N N . SER A 1 465 ? 35.458 13.551 -30.819 1.00 85.62 465 SER A N 1
ATOM 3679 C CA . SER A 1 465 ? 35.511 14.432 -29.645 1.00 85.62 465 SER A CA 1
ATOM 3680 C C . SER A 1 465 ? 36.216 13.821 -28.432 1.00 85.62 465 SER A C 1
ATOM 3682 O O . SER A 1 465 ? 36.745 14.563 -27.607 1.00 85.62 465 SER A O 1
ATOM 3684 N N . GLU A 1 466 ? 36.196 12.492 -28.314 1.00 84.44 466 GLU A N 1
ATOM 3685 C CA . GLU A 1 466 ? 36.733 11.747 -27.169 1.00 84.44 466 GLU A CA 1
ATOM 3686 C C . GLU A 1 466 ? 38.122 11.155 -27.426 1.00 84.44 466 GLU A C 1
ATOM 3688 O O . GLU A 1 466 ? 38.786 10.764 -26.467 1.00 84.44 466 GLU A O 1
ATOM 3693 N N . ARG A 1 467 ? 38.563 11.072 -28.690 1.00 82.12 467 ARG A N 1
ATOM 3694 C CA . ARG A 1 467 ? 39.889 10.545 -29.033 1.00 82.12 467 ARG A CA 1
ATOM 3695 C C . ARG A 1 467 ? 40.999 11.381 -28.392 1.00 82.12 467 ARG A C 1
ATOM 3697 O O . ARG A 1 467 ? 40.921 12.610 -28.355 1.00 82.12 467 ARG A O 1
ATOM 3704 N N . ASP A 1 468 ? 42.046 10.707 -27.932 1.00 75.75 468 ASP A N 1
ATOM 3705 C CA . ASP A 1 468 ? 43.232 11.379 -27.402 1.00 75.75 468 ASP A CA 1
ATOM 3706 C C . ASP A 1 468 ? 44.012 12.073 -28.530 1.00 75.75 468 ASP A C 1
ATOM 3708 O O . ASP A 1 468 ? 44.056 11.584 -29.668 1.00 75.75 468 ASP A O 1
ATOM 3712 N N . ASP A 1 469 ? 44.711 13.166 -28.192 1.00 66.12 469 ASP A N 1
ATOM 3713 C CA . ASP A 1 469 ? 45.729 13.745 -29.072 1.00 66.12 469 ASP A CA 1
ATOM 3714 C C . ASP A 1 469 ? 46.654 12.602 -29.545 1.00 66.12 469 ASP A C 1
ATOM 3716 O O . ASP A 1 469 ? 47.076 11.757 -28.749 1.00 66.12 469 ASP A O 1
ATOM 3720 N N . TYR A 1 470 ? 46.985 12.562 -30.837 1.00 64.88 470 TYR A N 1
ATOM 3721 C CA . TYR A 1 470 ? 47.802 11.512 -31.480 1.00 64.88 470 TYR A CA 1
ATOM 3722 C C . TYR A 1 470 ? 47.129 10.145 -31.740 1.00 64.88 470 TYR A C 1
ATOM 3724 O O . TYR A 1 470 ? 47.786 9.267 -32.324 1.00 64.88 470 TYR A O 1
ATOM 3732 N N . GLU A 1 471 ? 45.859 9.930 -31.380 1.00 75.44 471 GLU A N 1
ATOM 3733 C CA . GLU A 1 471 ? 45.148 8.699 -31.740 1.00 75.44 471 GLU A CA 1
ATOM 3734 C C . GLU A 1 471 ? 44.816 8.670 -33.242 1.00 75.44 471 GLU A C 1
ATOM 3736 O O . GLU A 1 471 ? 44.068 9.489 -33.777 1.00 75.44 471 GLU A O 1
ATOM 3741 N N . LYS A 1 472 ? 45.398 7.700 -33.957 1.00 84.56 472 LYS A N 1
ATOM 3742 C CA . LYS A 1 472 ? 45.210 7.551 -35.405 1.00 84.56 472 LYS A CA 1
ATOM 3743 C C . LYS A 1 472 ? 43.931 6.784 -35.710 1.00 84.56 472 LYS A C 1
ATOM 3745 O O . LYS A 1 472 ? 43.707 5.705 -35.152 1.00 84.56 472 LYS A O 1
ATOM 3750 N N . CYS A 1 473 ? 43.168 7.266 -36.687 1.00 89.88 473 CYS A N 1
ATOM 3751 C CA . CYS A 1 473 ? 42.010 6.553 -37.214 1.00 89.88 473 CYS A CA 1
ATOM 3752 C C . CYS A 1 473 ? 42.079 6.386 -38.737 1.00 89.88 473 CYS A C 1
ATOM 3754 O O . CYS A 1 473 ? 42.730 7.146 -39.458 1.00 89.88 473 CYS A O 1
ATOM 3756 N N . ALA A 1 474 ? 41.444 5.326 -39.230 1.00 91.62 474 ALA A N 1
ATOM 3757 C CA . ALA A 1 474 ? 41.276 5.077 -40.649 1.00 91.62 474 ALA A CA 1
ATOM 3758 C C . ALA A 1 474 ? 39.789 4.978 -40.967 1.00 91.62 474 ALA A C 1
ATOM 3760 O O . ALA A 1 474 ? 39.049 4.210 -40.346 1.00 91.62 474 ALA A O 1
ATOM 3761 N N . VAL A 1 475 ? 39.379 5.737 -41.973 1.00 93.94 475 VAL A N 1
ATOM 3762 C CA . VAL A 1 475 ? 38.002 5.818 -42.437 1.00 93.94 475 VAL A CA 1
ATOM 3763 C C . VAL A 1 475 ? 37.891 5.186 -43.802 1.00 93.94 475 VAL A C 1
ATOM 3765 O O . VAL A 1 475 ? 38.715 5.435 -44.675 1.00 93.94 475 VAL A O 1
ATOM 3768 N N . PHE A 1 476 ? 36.868 4.363 -43.981 1.00 95.25 476 PHE A N 1
ATOM 3769 C CA . PHE A 1 476 ? 36.565 3.687 -45.228 1.00 95.25 476 PHE A CA 1
ATOM 3770 C C . PHE A 1 476 ? 35.170 4.086 -45.644 1.00 95.25 476 PHE A C 1
ATOM 3772 O O . PHE A 1 476 ? 34.224 3.858 -44.896 1.00 95.25 476 PHE A O 1
ATOM 3779 N N . LEU A 1 477 ? 35.044 4.605 -46.852 1.00 96.25 477 LEU A N 1
ATOM 3780 C CA . LEU A 1 477 ? 33.777 4.851 -47.503 1.00 96.25 477 LEU A CA 1
ATOM 3781 C C . LEU A 1 477 ? 33.653 3.891 -48.683 1.00 96.25 477 LEU A C 1
ATOM 3783 O O . LEU A 1 477 ? 34.457 3.925 -49.611 1.00 96.25 477 LEU A O 1
ATOM 3787 N N . PHE A 1 478 ? 32.673 3.000 -48.622 1.00 95.81 478 PHE A N 1
ATOM 3788 C CA . PHE A 1 478 ? 32.410 1.975 -49.623 1.00 95.81 478 PHE A CA 1
ATOM 3789 C C . PHE A 1 478 ? 31.183 2.355 -50.437 1.00 95.81 478 PHE A C 1
ATOM 3791 O O . PHE A 1 478 ? 30.152 2.676 -49.855 1.00 95.81 478 PHE A O 1
ATOM 3798 N N . ASP A 1 479 ? 31.256 2.191 -51.753 1.00 95.44 479 ASP A N 1
ATOM 3799 C CA . ASP A 1 479 ? 30.109 2.313 -52.653 1.00 95.44 479 ASP A CA 1
ATOM 3800 C C . ASP A 1 479 ? 30.144 1.198 -53.700 1.00 95.44 479 ASP A C 1
ATOM 3802 O O . ASP A 1 479 ? 31.191 0.901 -54.289 1.00 95.44 479 ASP A O 1
ATOM 3806 N N . PHE A 1 480 ? 29.007 0.529 -53.894 1.00 93.31 480 PHE A N 1
ATOM 3807 C CA . PHE A 1 480 ? 28.911 -0.566 -54.851 1.00 93.31 480 PHE A CA 1
ATOM 3808 C C . PHE A 1 480 ? 28.986 -0.082 -56.300 1.00 93.31 480 PHE A C 1
ATOM 3810 O O . PHE A 1 480 ? 28.178 0.708 -56.787 1.00 93.31 480 PHE A O 1
ATOM 3817 N N . ASP A 1 481 ? 29.865 -0.710 -57.076 1.00 90.62 481 ASP A N 1
ATOM 3818 C CA . ASP A 1 481 ? 29.979 -0.402 -58.490 1.00 90.62 481 ASP A CA 1
ATOM 3819 C C . ASP A 1 481 ? 28.776 -0.932 -59.271 1.00 90.62 481 ASP A C 1
ATOM 3821 O O . ASP A 1 481 ? 28.522 -2.136 -59.341 1.00 90.62 481 ASP A O 1
ATOM 3825 N N . ASN A 1 482 ? 28.071 -0.024 -59.949 1.00 88.44 482 ASN A N 1
ATOM 3826 C CA . ASN A 1 482 ? 26.945 -0.352 -60.829 1.00 88.44 482 ASN A CA 1
ATOM 3827 C C . ASN A 1 482 ? 25.791 -1.083 -60.113 1.00 88.44 482 ASN A C 1
ATOM 3829 O O . ASN A 1 482 ? 25.059 -1.838 -60.757 1.00 88.44 482 ASN A O 1
ATOM 3833 N N . PHE A 1 483 ? 25.578 -0.844 -58.814 1.00 90.00 483 PHE A N 1
ATOM 3834 C CA . PHE A 1 483 ? 24.556 -1.541 -58.021 1.00 90.00 483 PHE A CA 1
ATOM 3835 C C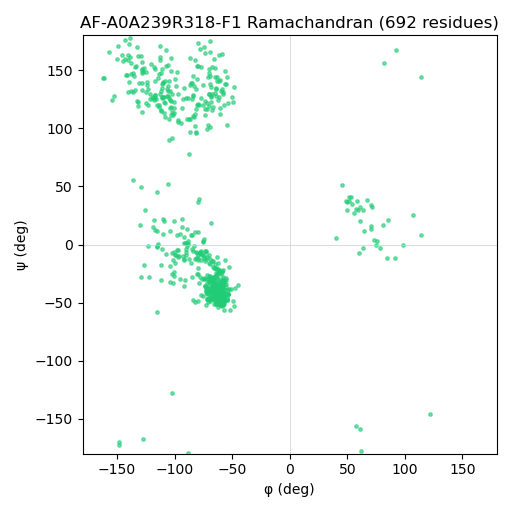 . PHE A 1 483 ? 23.142 -1.434 -58.601 1.00 90.00 483 PHE A C 1
ATOM 3837 O O . PHE A 1 483 ? 22.367 -2.390 -58.575 1.00 90.00 483 PHE A O 1
ATOM 3844 N N . LYS A 1 484 ? 22.816 -0.295 -59.221 1.00 87.50 484 LYS A N 1
ATOM 3845 C CA . LYS A 1 484 ? 21.552 -0.111 -59.940 1.00 87.50 484 LYS A CA 1
ATOM 3846 C C . LYS A 1 484 ? 21.304 -1.209 -60.985 1.00 87.50 484 LYS A C 1
ATOM 3848 O O . LYS A 1 484 ? 20.193 -1.712 -61.069 1.00 87.50 484 LYS A O 1
ATOM 3853 N N . GLN A 1 485 ? 22.336 -1.656 -61.706 1.00 88.25 485 GLN A N 1
ATOM 3854 C CA . GLN A 1 485 ? 22.208 -2.744 -62.685 1.00 88.25 485 GLN A CA 1
ATOM 3855 C C . GLN A 1 485 ? 21.873 -4.086 -62.024 1.00 88.25 485 GLN A C 1
ATOM 3857 O O . GLN A 1 485 ? 21.218 -4.923 -62.640 1.00 88.25 485 GLN A O 1
ATOM 3862 N N . VAL A 1 486 ? 22.299 -4.305 -60.777 1.00 87.69 486 VAL A N 1
ATOM 3863 C CA . VAL A 1 486 ? 21.915 -5.495 -60.006 1.00 87.69 486 VAL A CA 1
ATOM 3864 C C . VAL A 1 486 ? 20.414 -5.460 -59.725 1.00 87.69 486 VAL A C 1
ATOM 3866 O O . VAL A 1 486 ? 19.719 -6.441 -59.987 1.00 87.69 486 VAL A O 1
ATOM 3869 N N . ASN A 1 487 ? 19.901 -4.317 -59.266 1.00 88.44 487 ASN A N 1
ATOM 3870 C CA . ASN A 1 487 ? 18.471 -4.141 -59.012 1.00 88.44 487 ASN A CA 1
ATOM 3871 C C . ASN A 1 487 ? 17.635 -4.238 -60.293 1.00 88.44 487 ASN A C 1
ATOM 3873 O O . ASN A 1 487 ? 16.616 -4.923 -60.295 1.00 88.44 487 ASN A O 1
ATOM 3877 N N . ASP A 1 488 ? 18.083 -3.610 -61.380 1.00 90.19 488 ASP A N 1
ATOM 3878 C CA . ASP A 1 488 ? 17.352 -3.572 -62.649 1.00 90.19 488 ASP A CA 1
ATOM 3879 C C . ASP A 1 488 ? 17.281 -4.963 -63.313 1.00 90.19 488 ASP A C 1
ATOM 3881 O O . ASP A 1 488 ? 16.250 -5.323 -63.879 1.00 90.19 488 ASP A O 1
ATOM 3885 N N . ASN A 1 489 ? 18.343 -5.775 -63.213 1.00 89.00 489 ASN A N 1
ATOM 3886 C CA . ASN A 1 489 ? 18.413 -7.089 -63.867 1.00 89.00 489 ASN A CA 1
ATOM 3887 C C . ASN A 1 489 ? 17.900 -8.254 -63.004 1.00 89.00 489 ASN A C 1
ATOM 3889 O O . ASN A 1 489 ? 17.411 -9.244 -63.547 1.00 89.00 489 ASN A O 1
ATOM 3893 N N . PHE A 1 490 ? 18.032 -8.171 -61.676 1.00 88.12 490 PHE A N 1
ATOM 3894 C CA . PHE A 1 490 ? 17.745 -9.286 -60.757 1.00 88.12 490 PHE A CA 1
ATOM 3895 C C . PHE A 1 490 ? 16.692 -8.946 -59.688 1.00 88.12 490 PHE A C 1
ATOM 3897 O O . PHE A 1 490 ? 16.311 -9.807 -58.890 1.00 88.12 490 PHE A O 1
ATOM 3904 N N . GLY A 1 491 ? 16.183 -7.712 -59.694 1.00 88.88 491 GLY A N 1
ATOM 3905 C CA . GLY A 1 491 ? 15.165 -7.216 -58.778 1.00 88.88 491 GLY A CA 1
ATOM 3906 C C . GLY A 1 491 ? 15.718 -6.778 -57.420 1.00 88.88 491 GLY A C 1
ATOM 3907 O O . GLY A 1 491 ? 16.737 -7.270 -56.934 1.00 88.88 491 GLY A O 1
ATOM 3908 N N . HIS A 1 492 ? 14.977 -5.892 -56.750 1.00 88.75 492 HIS A N 1
ATOM 3909 C CA . HIS A 1 492 ? 15.360 -5.337 -55.445 1.00 88.75 492 HIS A CA 1
ATOM 3910 C C . HIS A 1 492 ? 15.604 -6.397 -54.364 1.00 88.75 492 HIS A C 1
ATOM 3912 O O . HIS A 1 492 ? 16.504 -6.239 -53.552 1.00 88.75 492 HIS A O 1
ATOM 3918 N N . ARG A 1 493 ? 14.884 -7.529 -54.385 1.00 86.75 493 ARG A N 1
ATOM 3919 C CA . ARG A 1 493 ? 15.112 -8.625 -53.422 1.00 86.75 493 ARG A CA 1
ATOM 3920 C C . ARG A 1 493 ? 16.518 -9.222 -53.529 1.00 86.75 493 ARG A C 1
ATOM 3922 O O . ARG A 1 493 ? 17.074 -9.635 -52.516 1.00 86.75 493 ARG A O 1
ATOM 3929 N N . ALA A 1 494 ? 17.079 -9.298 -54.738 1.00 87.38 494 ALA A N 1
ATOM 3930 C CA . ALA A 1 494 ? 18.445 -9.768 -54.937 1.00 87.38 494 ALA A CA 1
ATOM 3931 C C . ALA A 1 494 ? 19.460 -8.716 -54.466 1.00 87.38 494 ALA A C 1
ATOM 3933 O O . ALA A 1 494 ? 20.427 -9.075 -53.795 1.00 87.38 494 ALA A O 1
ATOM 3934 N N . GLY A 1 495 ? 19.205 -7.431 -54.739 1.00 89.50 495 GLY A N 1
ATOM 3935 C CA . GLY A 1 495 ? 19.997 -6.320 -54.204 1.00 89.50 495 GLY A CA 1
ATOM 3936 C C . GLY A 1 495 ? 20.019 -6.290 -52.673 1.00 89.50 495 GLY A C 1
ATOM 3937 O O . GLY A 1 495 ? 21.085 -6.194 -52.070 1.00 89.50 495 GLY A O 1
ATOM 3938 N N . ASP A 1 496 ? 18.871 -6.488 -52.032 1.00 92.62 496 ASP A N 1
ATOM 3939 C CA . ASP A 1 496 ? 18.746 -6.545 -50.574 1.00 92.62 496 ASP A CA 1
ATOM 3940 C C . ASP A 1 496 ? 19.609 -7.655 -49.949 1.00 92.62 496 ASP A C 1
ATOM 3942 O O . ASP A 1 496 ? 20.262 -7.453 -48.923 1.00 92.62 496 ASP A O 1
ATOM 3946 N N . GLU A 1 497 ? 19.658 -8.836 -50.574 1.00 90.56 497 GLU A N 1
ATOM 3947 C CA . GLU A 1 497 ? 20.501 -9.948 -50.115 1.00 90.56 497 GLU A CA 1
ATOM 3948 C C . GLU A 1 497 ? 22.000 -9.708 -50.340 1.00 90.56 497 GLU A C 1
ATOM 3950 O O . GLU A 1 497 ? 22.829 -10.190 -49.555 1.00 90.56 497 GLU A O 1
ATOM 3955 N N . VAL A 1 498 ? 22.364 -8.942 -51.373 1.00 91.00 498 VAL A N 1
ATOM 3956 C CA . VAL A 1 498 ? 23.739 -8.463 -51.575 1.00 91.00 498 VAL A CA 1
ATOM 3957 C C . VAL A 1 498 ? 24.136 -7.536 -50.425 1.00 91.00 498 VAL A C 1
ATOM 3959 O O . VAL A 1 498 ? 25.140 -7.797 -49.759 1.00 91.00 498 VAL A O 1
ATOM 3962 N N . LEU A 1 499 ? 23.313 -6.530 -50.119 1.00 93.81 499 LEU A N 1
ATOM 3963 C CA . LEU A 1 499 ? 23.576 -5.552 -49.058 1.00 93.81 499 LEU A CA 1
ATOM 3964 C C . LEU A 1 499 ? 23.665 -6.208 -47.673 1.00 93.81 499 LEU A C 1
ATOM 3966 O O . LEU A 1 499 ? 24.623 -5.975 -46.939 1.00 93.81 499 LEU A O 1
ATOM 3970 N N . LYS A 1 500 ? 22.736 -7.114 -47.333 1.00 93.31 500 LYS A N 1
ATOM 3971 C CA . LYS A 1 500 ? 22.775 -7.907 -46.085 1.00 93.31 500 LYS A CA 1
ATOM 3972 C C . LYS A 1 500 ? 24.076 -8.672 -45.902 1.00 93.31 500 LYS A C 1
ATOM 3974 O O . LYS A 1 500 ? 24.623 -8.775 -44.803 1.00 93.31 500 LYS A O 1
ATOM 3979 N N . ARG A 1 501 ? 24.544 -9.327 -46.965 1.00 89.56 501 ARG A N 1
ATOM 3980 C CA . ARG A 1 501 ? 25.774 -10.123 -46.904 1.00 89.56 501 ARG A CA 1
ATOM 3981 C C . ARG A 1 501 ? 27.004 -9.236 -46.841 1.00 89.56 501 ARG A C 1
ATOM 3983 O O . ARG A 1 501 ? 27.928 -9.590 -46.117 1.00 89.56 501 ARG A O 1
ATOM 3990 N N . PHE A 1 502 ? 26.987 -8.098 -47.523 1.00 92.62 502 PHE A N 1
ATOM 3991 C CA . PHE A 1 502 ? 28.056 -7.121 -47.418 1.00 92.62 502 PHE A CA 1
ATOM 3992 C C . PHE A 1 502 ? 28.161 -6.536 -46.012 1.00 92.62 502 PHE A C 1
ATOM 3994 O O . PHE A 1 502 ? 29.245 -6.562 -45.442 1.00 92.62 502 PHE A O 1
ATOM 4001 N N . GLY A 1 503 ? 27.038 -6.166 -45.389 1.00 92.75 503 GLY A N 1
ATOM 4002 C CA . GLY A 1 503 ? 27.027 -5.723 -43.994 1.00 92.75 503 GLY A CA 1
ATOM 4003 C C . GLY A 1 503 ? 27.620 -6.767 -43.038 1.00 92.75 503 GLY A C 1
ATOM 4004 O O . GLY A 1 503 ? 28.512 -6.462 -42.248 1.00 92.75 503 GLY A O 1
ATOM 4005 N N . ARG A 1 504 ? 27.237 -8.046 -43.188 1.00 91.56 504 ARG A N 1
ATOM 4006 C CA . ARG A 1 504 ? 27.854 -9.157 -42.432 1.00 91.56 504 ARG A CA 1
ATOM 4007 C C . ARG A 1 504 ? 29.348 -9.323 -42.711 1.00 91.56 504 ARG A C 1
ATOM 4009 O O . ARG A 1 504 ? 30.098 -9.691 -41.810 1.00 91.56 504 ARG A O 1
ATOM 4016 N N . GLN A 1 505 ? 29.781 -9.102 -43.949 1.00 90.94 505 GLN A N 1
ATOM 4017 C CA . GLN A 1 505 ? 31.187 -9.197 -44.329 1.00 90.94 505 GLN A CA 1
ATOM 4018 C C . GLN A 1 505 ? 32.013 -8.060 -43.723 1.00 90.94 505 GLN A C 1
ATOM 4020 O O . GLN A 1 505 ? 33.123 -8.318 -43.254 1.00 90.94 505 GLN A O 1
ATOM 4025 N N . LEU A 1 506 ? 31.474 -6.838 -43.694 1.00 92.25 506 LEU A N 1
ATOM 4026 C CA . LEU A 1 506 ? 32.084 -5.710 -42.997 1.00 92.25 506 LEU A CA 1
ATOM 4027 C C . LEU A 1 506 ? 32.205 -6.027 -41.506 1.00 92.25 506 LEU A C 1
ATOM 4029 O O . LEU A 1 506 ? 33.318 -6.040 -40.996 1.00 92.25 506 LEU A O 1
ATOM 4033 N N . ARG A 1 507 ? 31.126 -6.447 -40.834 1.00 91.31 507 ARG A N 1
ATOM 4034 C CA . ARG A 1 507 ? 31.188 -6.775 -39.398 1.00 91.31 507 ARG A CA 1
ATOM 4035 C C . ARG A 1 507 ? 32.202 -7.875 -39.054 1.00 91.31 507 ARG A C 1
ATOM 4037 O O . ARG A 1 507 ? 32.780 -7.854 -37.983 1.00 91.31 507 ARG A O 1
ATOM 4044 N N . ARG A 1 508 ? 32.468 -8.818 -39.966 1.00 89.44 508 ARG A N 1
ATOM 4045 C CA . ARG A 1 508 ? 33.521 -9.847 -39.805 1.00 89.44 508 ARG A CA 1
ATOM 4046 C C . ARG A 1 508 ? 34.937 -9.360 -40.117 1.00 89.44 508 ARG A C 1
ATOM 4048 O O . ARG A 1 508 ? 35.903 -10.033 -39.772 1.00 89.44 508 ARG A O 1
ATOM 4055 N N . SER A 1 509 ? 35.065 -8.267 -40.862 1.00 88.38 509 SER A N 1
ATOM 4056 C CA . SER A 1 509 ? 36.348 -7.730 -41.331 1.00 88.38 509 SER A CA 1
ATOM 4057 C C . SER A 1 509 ? 36.950 -6.693 -40.381 1.00 88.38 509 SER A C 1
ATOM 4059 O O . SER A 1 509 ? 38.121 -6.346 -40.555 1.00 88.38 509 SER A O 1
ATOM 4061 N N . PHE A 1 510 ? 36.155 -6.224 -39.423 1.00 89.38 510 PHE A N 1
ATOM 4062 C CA . PHE A 1 510 ? 36.424 -5.158 -38.463 1.00 89.38 510 PHE A CA 1
ATOM 4063 C C . PHE A 1 510 ? 36.112 -5.665 -37.039 1.00 89.38 510 PHE A C 1
ATOM 4065 O O . PHE A 1 510 ? 35.497 -6.723 -36.889 1.00 89.38 510 PHE A O 1
ATOM 4072 N N . ARG A 1 511 ? 36.623 -4.988 -36.007 1.00 86.81 511 ARG A N 1
ATOM 4073 C CA . ARG A 1 511 ? 36.439 -5.349 -34.589 1.00 86.81 511 ARG A CA 1
ATOM 4074 C C . ARG A 1 511 ? 35.054 -4.933 -34.094 1.00 86.81 511 ARG A C 1
ATOM 4076 O O . ARG A 1 511 ? 34.345 -4.195 -34.773 1.00 86.81 511 ARG A O 1
ATOM 4083 N N . ASP A 1 512 ? 34.672 -5.412 -32.911 1.00 80.31 512 ASP A N 1
ATOM 4084 C CA . ASP A 1 512 ? 33.369 -5.070 -32.337 1.00 80.31 512 ASP A CA 1
ATOM 4085 C C . ASP A 1 512 ? 33.247 -3.594 -31.939 1.00 80.31 512 ASP A C 1
ATOM 4087 O O . ASP A 1 512 ? 32.156 -3.040 -32.093 1.00 80.31 512 ASP A O 1
ATOM 4091 N N . ASP A 1 513 ? 34.364 -2.981 -31.541 1.00 83.94 513 ASP A N 1
ATOM 4092 C CA . ASP A 1 513 ? 34.472 -1.565 -31.167 1.00 83.94 513 ASP A CA 1
ATOM 4093 C C . ASP A 1 513 ? 34.686 -0.636 -32.383 1.00 83.94 513 ASP A C 1
ATOM 4095 O O . ASP A 1 513 ? 34.721 0.582 -32.233 1.00 83.94 513 ASP A O 1
ATOM 4099 N N . ASP A 1 514 ? 34.825 -1.185 -33.599 1.00 91.56 514 ASP A N 1
ATOM 4100 C CA . ASP A 1 514 ? 34.902 -0.373 -34.818 1.00 91.56 514 ASP A CA 1
ATOM 4101 C C . ASP A 1 514 ? 33.492 0.149 -35.171 1.00 91.56 514 ASP A C 1
ATOM 4103 O O . ASP A 1 514 ? 32.502 -0.598 -35.157 1.00 91.56 514 ASP A O 1
ATOM 4107 N N . ILE A 1 515 ? 33.395 1.422 -35.563 1.00 94.06 515 ILE A N 1
ATOM 4108 C CA . ILE A 1 515 ? 32.126 2.058 -35.938 1.00 94.06 515 ILE A CA 1
ATOM 4109 C C . ILE A 1 515 ? 31.817 1.667 -37.381 1.00 94.06 515 ILE A C 1
ATOM 4111 O O . ILE A 1 515 ? 32.570 1.996 -38.296 1.00 94.06 515 ILE A O 1
ATOM 4115 N N . ILE A 1 516 ? 30.716 0.951 -37.607 1.00 96.06 516 ILE A N 1
ATOM 4116 C CA . ILE A 1 516 ? 30.347 0.407 -38.922 1.00 96.06 516 ILE A CA 1
ATOM 4117 C C . ILE A 1 516 ? 28.884 0.736 -39.200 1.00 96.06 516 ILE A C 1
ATOM 4119 O O . ILE A 1 516 ? 27.998 0.311 -38.455 1.00 96.06 516 ILE A O 1
ATOM 4123 N N . GLY A 1 517 ? 28.619 1.426 -40.307 1.00 95.81 517 GLY A N 1
ATOM 4124 C CA . GLY A 1 517 ? 27.272 1.858 -40.663 1.00 95.81 517 GLY A CA 1
ATOM 4125 C C . GLY A 1 517 ? 26.956 1.749 -42.145 1.00 95.81 517 GLY A C 1
ATOM 4126 O O . GLY A 1 517 ? 27.841 1.725 -43.002 1.00 95.81 517 GLY A O 1
ATOM 4127 N N . ARG A 1 518 ? 25.658 1.696 -42.446 1.00 95.75 518 ARG A N 1
ATOM 4128 C CA . ARG A 1 518 ? 25.120 1.937 -43.783 1.00 95.75 518 ARG A CA 1
ATOM 4129 C C . ARG A 1 518 ? 24.559 3.351 -43.819 1.00 95.75 518 ARG A C 1
ATOM 4131 O O . ARG A 1 518 ? 23.554 3.657 -43.180 1.00 95.75 518 ARG A O 1
ATOM 4138 N N . ILE A 1 519 ? 25.231 4.201 -44.576 1.00 93.06 519 ILE A N 1
ATOM 4139 C CA . ILE A 1 519 ? 24.992 5.648 -44.615 1.00 93.06 519 ILE A CA 1
ATOM 4140 C C . ILE A 1 519 ? 24.173 6.077 -45.844 1.00 93.06 519 ILE A C 1
ATOM 4142 O O . ILE A 1 519 ? 23.649 7.188 -45.872 1.00 93.06 519 ILE A O 1
ATOM 4146 N N . GLY A 1 520 ? 24.012 5.188 -46.829 1.00 90.31 520 GLY A N 1
ATOM 4147 C CA . GLY A 1 520 ? 23.266 5.438 -48.060 1.00 90.31 520 GLY A CA 1
ATOM 4148 C C . GLY A 1 520 ? 22.587 4.183 -48.616 1.00 90.31 520 GLY A C 1
ATOM 4149 O O . GLY A 1 520 ? 22.506 3.138 -47.965 1.00 90.31 520 GLY A O 1
ATOM 4150 N N . GLY A 1 521 ? 22.067 4.282 -49.843 1.00 88.25 521 GLY A N 1
ATOM 4151 C CA . GLY A 1 521 ? 21.374 3.173 -50.508 1.00 88.25 521 GLY A CA 1
ATOM 4152 C C . GLY A 1 521 ? 22.282 1.956 -50.697 1.00 88.25 521 GLY A C 1
ATOM 4153 O O . GLY A 1 521 ? 21.933 0.840 -50.322 1.00 88.25 521 GLY A O 1
ATOM 4154 N N . ASP A 1 522 ? 23.473 2.182 -51.215 1.00 92.44 522 ASP A N 1
ATOM 4155 C CA . ASP A 1 522 ? 24.512 1.194 -51.491 1.00 92.44 522 ASP A CA 1
ATOM 4156 C C . ASP A 1 522 ? 25.876 1.616 -50.927 1.00 92.44 522 ASP A C 1
ATOM 4158 O O . ASP A 1 522 ? 26.910 1.040 -51.268 1.00 92.44 522 ASP A O 1
ATOM 4162 N N . GLU A 1 523 ? 25.849 2.578 -50.005 1.00 95.00 523 GLU A N 1
ATOM 4163 C CA . GLU A 1 523 ? 27.019 3.160 -49.363 1.00 95.00 523 GLU A CA 1
ATOM 4164 C C . GLU A 1 523 ? 27.159 2.691 -47.915 1.00 95.00 523 GLU A C 1
ATOM 4166 O O . GLU A 1 523 ? 26.208 2.717 -47.122 1.00 95.00 523 GLU A O 1
ATOM 4171 N N . PHE A 1 524 ? 28.376 2.297 -47.559 1.00 96.81 524 PHE A N 1
ATOM 4172 C CA . PHE A 1 524 ? 28.742 1.867 -46.215 1.00 96.81 524 PHE A CA 1
ATOM 4173 C C . PHE A 1 524 ? 29.958 2.641 -45.755 1.00 96.81 524 PHE A C 1
ATOM 4175 O O . PHE A 1 524 ? 30.807 3.004 -46.564 1.00 96.81 524 PHE A O 1
ATOM 4182 N N . MET A 1 525 ? 30.071 2.847 -44.452 1.00 96.50 525 MET A N 1
ATOM 4183 C CA . MET A 1 525 ? 31.200 3.558 -43.882 1.00 96.50 525 MET A CA 1
ATOM 4184 C C . MET A 1 525 ? 31.720 2.834 -42.650 1.00 96.50 525 MET A C 1
ATOM 4186 O O . MET A 1 525 ? 30.957 2.202 -41.915 1.00 96.50 525 MET A O 1
ATOM 4190 N N . VAL A 1 526 ? 33.036 2.880 -42.467 1.00 95.94 526 VAL A N 1
ATOM 4191 C CA . VAL A 1 526 ? 33.715 2.306 -41.308 1.00 95.94 526 VAL A CA 1
ATOM 4192 C C . VAL A 1 526 ? 34.739 3.287 -40.774 1.00 95.94 526 VAL A C 1
ATOM 4194 O O . VAL A 1 526 ? 35.537 3.800 -41.553 1.00 95.94 526 VAL A O 1
ATOM 4197 N N . ILE A 1 527 ? 34.748 3.494 -39.461 1.00 93.12 527 ILE A N 1
ATOM 4198 C CA . ILE A 1 527 ? 35.818 4.181 -38.738 1.00 93.12 527 ILE A CA 1
ATOM 4199 C C . ILE A 1 527 ? 36.439 3.154 -37.800 1.00 93.12 527 ILE A C 1
ATOM 4201 O O . ILE A 1 527 ? 35.734 2.524 -37.012 1.00 93.12 527 ILE A O 1
ATOM 4205 N N . PHE A 1 528 ? 37.752 2.963 -37.900 1.00 88.81 528 PHE A N 1
ATOM 4206 C CA . PHE A 1 528 ? 38.484 2.154 -36.932 1.00 88.81 528 PHE A CA 1
ATOM 4207 C C . PHE A 1 528 ? 39.731 2.887 -36.438 1.00 88.81 528 PHE A C 1
ATOM 4209 O O . PHE A 1 528 ? 40.439 3.518 -37.228 1.00 88.81 528 PHE A O 1
ATOM 4216 N N . ALA A 1 529 ? 39.997 2.781 -35.137 1.00 83.44 529 ALA A N 1
ATOM 4217 C CA . ALA A 1 529 ? 41.133 3.405 -34.464 1.00 83.44 529 ALA A CA 1
ATOM 4218 C C . ALA A 1 529 ? 42.223 2.373 -34.122 1.00 83.44 529 ALA A C 1
ATOM 4220 O O . ALA A 1 529 ? 41.953 1.173 -33.987 1.00 83.44 529 ALA A O 1
ATOM 4221 N N . GLY A 1 530 ? 43.473 2.828 -34.002 1.00 76.38 530 GLY A N 1
ATOM 4222 C CA . GLY A 1 530 ? 44.595 2.014 -33.521 1.00 76.38 530 GLY A CA 1
ATOM 4223 C C . GLY A 1 530 ? 45.766 1.897 -34.500 1.00 76.38 530 GLY A C 1
ATOM 4224 O O . GLY A 1 530 ? 46.115 2.842 -35.205 1.00 76.38 530 GLY A O 1
ATOM 4225 N N . GLU A 1 531 ? 46.434 0.736 -34.523 1.00 78.62 531 GLU A N 1
ATOM 4226 C CA . GLU A 1 531 ? 47.632 0.543 -35.351 1.00 78.62 531 GLU A CA 1
ATOM 4227 C C . GLU A 1 531 ? 47.277 0.485 -36.845 1.00 78.62 531 GLU A C 1
ATOM 4229 O O . GLU A 1 531 ? 46.800 -0.523 -37.375 1.00 78.62 531 GLU A O 1
ATOM 4234 N N . ILE A 1 532 ? 47.544 1.592 -37.533 1.00 84.56 532 ILE A N 1
ATOM 4235 C CA . ILE A 1 532 ? 47.274 1.751 -38.957 1.00 84.56 532 ILE A CA 1
ATOM 4236 C C . ILE A 1 532 ? 48.579 1.623 -39.738 1.00 84.56 532 ILE A C 1
ATOM 4238 O O . ILE A 1 532 ? 49.454 2.486 -39.683 1.00 84.56 532 ILE A O 1
ATOM 4242 N N . THR A 1 533 ? 48.691 0.535 -40.501 1.00 86.50 533 THR A N 1
ATOM 4243 C CA . THR A 1 533 ? 49.790 0.308 -41.446 1.00 86.50 533 THR A CA 1
ATOM 4244 C C . THR A 1 533 ? 49.265 0.290 -42.873 1.00 86.50 533 THR A C 1
ATOM 4246 O O . THR A 1 533 ? 48.194 -0.250 -43.157 1.00 86.50 533 THR A O 1
ATOM 4249 N N . GLU A 1 534 ? 50.044 0.832 -43.807 1.00 84.12 534 GLU A N 1
ATOM 4250 C CA . GLU A 1 534 ? 49.662 0.867 -45.220 1.00 84.12 534 GLU A CA 1
ATOM 4251 C C . GLU A 1 534 ? 49.378 -0.522 -45.805 1.00 84.12 534 GLU A C 1
ATOM 4253 O O . GLU A 1 534 ? 48.399 -0.714 -46.533 1.00 84.12 534 GLU A O 1
ATOM 4258 N N . ALA A 1 535 ? 50.213 -1.503 -45.452 1.00 86.69 535 ALA A N 1
ATOM 4259 C CA . ALA A 1 535 ? 50.038 -2.891 -45.859 1.00 86.69 535 ALA A CA 1
ATOM 4260 C C . ALA A 1 535 ? 48.742 -3.488 -45.285 1.00 86.69 535 ALA A C 1
ATOM 4262 O O . ALA A 1 535 ? 48.026 -4.197 -45.992 1.00 86.69 535 ALA A O 1
ATOM 4263 N N . GLY A 1 536 ? 48.407 -3.164 -44.030 1.00 87.69 536 GLY A N 1
ATOM 4264 C CA . GLY A 1 536 ? 47.182 -3.618 -43.375 1.00 87.69 536 GLY A CA 1
ATOM 4265 C C . GLY A 1 536 ? 45.913 -3.048 -44.012 1.00 87.69 536 GLY A C 1
ATOM 4266 O O . GLY A 1 536 ? 44.959 -3.796 -44.237 1.00 87.69 536 GLY A O 1
ATOM 4267 N N . LEU A 1 537 ? 45.908 -1.753 -44.349 1.00 88.44 537 LEU A N 1
ATOM 4268 C CA . LEU A 1 537 ? 44.789 -1.107 -45.048 1.00 88.44 537 LEU A CA 1
ATOM 4269 C C . LEU A 1 537 ? 44.582 -1.713 -46.442 1.00 88.44 537 LEU A C 1
ATOM 4271 O O . LEU A 1 537 ? 43.470 -2.117 -46.781 1.00 88.44 537 LEU A O 1
ATOM 4275 N N . THR A 1 538 ? 45.669 -1.851 -47.207 1.00 89.38 538 THR A N 1
ATOM 4276 C CA . THR A 1 538 ? 45.659 -2.430 -48.561 1.00 89.38 538 THR A CA 1
ATOM 4277 C C . THR A 1 538 ? 45.107 -3.854 -48.543 1.00 89.38 538 THR A C 1
ATOM 4279 O O . THR A 1 538 ? 44.130 -4.155 -49.227 1.00 89.38 538 THR A O 1
ATOM 4282 N N . ALA A 1 539 ? 45.652 -4.713 -47.674 1.00 88.75 539 ALA A N 1
ATOM 4283 C CA . ALA A 1 539 ? 45.199 -6.094 -47.538 1.00 88.75 539 ALA A CA 1
ATOM 4284 C C . ALA A 1 539 ? 43.714 -6.190 -47.148 1.00 88.75 539 ALA A C 1
ATOM 4286 O O . ALA A 1 539 ? 43.011 -7.103 -47.589 1.00 88.75 539 ALA A O 1
ATOM 4287 N N . ARG A 1 540 ? 43.215 -5.252 -46.331 1.00 90.19 540 ARG A N 1
ATOM 4288 C CA . ARG A 1 540 ? 41.805 -5.212 -45.922 1.00 90.19 540 ARG A CA 1
ATOM 4289 C C . ARG A 1 540 ? 40.891 -4.845 -47.093 1.00 90.19 540 ARG A C 1
ATOM 4291 O O . ARG A 1 540 ? 39.924 -5.571 -47.330 1.00 90.19 540 ARG A O 1
ATOM 4298 N N . CYS A 1 541 ? 41.215 -3.787 -47.840 1.00 90.56 541 CYS A N 1
ATOM 4299 C CA . CYS A 1 541 ? 40.474 -3.374 -49.037 1.00 90.56 541 CYS A CA 1
ATOM 4300 C C . CYS A 1 541 ? 40.444 -4.475 -50.102 1.00 90.56 541 CYS A C 1
ATOM 4302 O O . CYS A 1 541 ? 39.375 -4.823 -50.611 1.00 90.56 541 CYS A O 1
ATOM 4304 N N . ASP A 1 542 ? 41.600 -5.073 -50.395 1.00 89.56 542 ASP A N 1
ATOM 4305 C CA . ASP A 1 542 ? 41.721 -6.124 -51.407 1.00 89.56 542 ASP A CA 1
ATOM 4306 C C . ASP A 1 542 ? 40.920 -7.368 -51.032 1.00 89.56 542 ASP A C 1
ATOM 4308 O O . ASP A 1 542 ? 40.232 -7.946 -51.877 1.00 89.56 542 ASP A O 1
ATOM 4312 N N . ARG A 1 543 ? 40.943 -7.753 -49.750 1.00 89.44 543 ARG A N 1
ATOM 4313 C CA . ARG A 1 543 ? 40.140 -8.865 -49.237 1.00 89.44 543 ARG A CA 1
ATOM 4314 C C . ARG A 1 543 ? 38.648 -8.600 -49.412 1.00 89.44 543 ARG A C 1
ATOM 4316 O O . ARG A 1 543 ? 37.943 -9.482 -49.895 1.00 89.44 543 ARG A O 1
ATOM 4323 N N . ILE A 1 544 ? 38.165 -7.409 -49.053 1.00 90.12 544 ILE A N 1
ATOM 4324 C CA . ILE A 1 544 ? 36.747 -7.042 -49.202 1.00 90.12 544 ILE A CA 1
ATOM 4325 C C . ILE A 1 544 ? 36.324 -7.133 -50.675 1.00 90.12 544 ILE A C 1
ATOM 4327 O O . ILE A 1 544 ? 35.330 -7.792 -50.990 1.00 90.12 544 ILE A O 1
ATOM 4331 N N . ASN A 1 545 ? 37.118 -6.568 -51.588 1.00 88.50 545 ASN A N 1
ATOM 4332 C CA . ASN A 1 545 ? 36.832 -6.627 -53.021 1.00 88.50 545 ASN A CA 1
ATOM 4333 C C . ASN A 1 545 ? 36.945 -8.049 -53.600 1.00 88.50 545 ASN A C 1
ATOM 4335 O O . ASN A 1 545 ? 36.160 -8.422 -54.471 1.00 88.50 545 ASN A O 1
ATOM 4339 N N . SER A 1 546 ? 37.872 -8.882 -53.116 1.00 88.38 546 SER A N 1
ATOM 4340 C CA . SER A 1 546 ? 37.964 -10.290 -53.529 1.00 88.38 546 SER A CA 1
ATOM 4341 C C . SER A 1 546 ? 36.711 -11.075 -53.143 1.00 88.38 546 SER A C 1
ATOM 4343 O O . SER A 1 546 ? 36.139 -11.771 -53.981 1.00 88.38 546 SER A O 1
ATOM 4345 N N . VAL A 1 547 ? 36.236 -10.900 -51.906 1.00 86.94 547 VAL A N 1
ATOM 4346 C CA . VAL A 1 547 ? 35.015 -11.554 -51.412 1.00 86.94 547 VAL A CA 1
ATOM 4347 C C . VAL A 1 547 ? 33.790 -11.132 -52.229 1.00 86.94 547 VAL A C 1
ATOM 4349 O O . VAL A 1 547 ? 32.957 -11.974 -52.569 1.00 86.94 547 VAL A O 1
ATOM 4352 N N . LEU A 1 548 ? 33.687 -9.851 -52.597 1.00 86.56 548 LEU A N 1
ATOM 4353 C CA . LEU A 1 548 ? 32.623 -9.366 -53.480 1.00 86.56 548 LEU A CA 1
ATOM 4354 C C . LEU A 1 548 ? 32.704 -9.971 -54.888 1.00 86.56 548 LEU A C 1
ATOM 4356 O O . LEU A 1 548 ? 31.685 -10.397 -55.429 1.00 86.56 548 LEU A O 1
ATOM 4360 N N . ARG A 1 549 ? 33.902 -10.089 -55.469 1.00 87.75 549 ARG A N 1
ATOM 4361 C CA . ARG A 1 549 ? 34.081 -10.680 -56.807 1.00 87.75 549 ARG A CA 1
ATOM 4362 C C . ARG A 1 549 ? 33.697 -12.153 -56.861 1.00 87.75 549 ARG A C 1
ATOM 4364 O O . ARG A 1 549 ? 33.161 -12.619 -57.871 1.00 87.75 549 ARG A O 1
ATOM 4371 N N . GLU A 1 550 ? 33.959 -12.893 -55.792 1.00 85.69 550 GLU A N 1
ATOM 4372 C CA . GLU A 1 550 ? 33.604 -14.311 -55.657 1.00 85.69 550 GLU A CA 1
ATOM 4373 C C . GLU A 1 550 ? 32.119 -14.530 -55.349 1.00 85.69 550 GLU A C 1
ATOM 4375 O O . GLU A 1 550 ? 31.604 -15.637 -55.511 1.00 85.69 550 GLU A O 1
ATOM 4380 N N . TYR A 1 551 ? 31.398 -13.472 -54.978 1.00 83.12 551 TYR A N 1
ATOM 4381 C CA . TYR A 1 551 ? 29.988 -13.545 -54.641 1.00 83.12 551 TYR A CA 1
ATOM 4382 C C . TYR A 1 551 ? 29.136 -14.096 -55.787 1.00 83.12 551 TYR A C 1
ATOM 4384 O O . TYR A 1 551 ? 29.194 -13.615 -56.923 1.00 83.12 551 TYR A O 1
ATOM 4392 N N . ARG A 1 552 ? 28.301 -15.093 -55.480 1.00 82.00 552 ARG A N 1
ATOM 4393 C CA . ARG A 1 552 ? 27.294 -15.643 -56.393 1.00 82.00 552 ARG A CA 1
ATOM 4394 C C . ARG A 1 552 ? 25.956 -15.757 -55.671 1.00 82.00 552 ARG A C 1
ATOM 4396 O O . ARG A 1 552 ? 25.867 -16.427 -54.641 1.00 82.00 552 ARG A O 1
ATOM 4403 N N . TYR A 1 553 ? 24.914 -15.134 -56.215 1.00 80.06 553 TYR A N 1
ATOM 4404 C CA . TYR A 1 553 ? 23.545 -15.274 -55.707 1.00 80.06 553 TYR A CA 1
ATOM 4405 C C . TYR A 1 553 ? 22.523 -15.010 -56.810 1.00 80.06 553 TYR A C 1
ATOM 4407 O O . TYR A 1 553 ? 22.557 -13.956 -57.427 1.00 80.06 553 TYR A O 1
ATOM 4415 N N . GLY A 1 554 ? 21.617 -15.956 -57.074 1.00 72.25 554 GLY A N 1
ATOM 4416 C CA . GLY A 1 554 ? 20.507 -15.741 -58.015 1.00 72.25 554 GLY A CA 1
ATOM 4417 C C . GLY A 1 554 ? 20.917 -15.309 -59.434 1.00 72.25 554 GLY A C 1
ATOM 4418 O O . GLY A 1 554 ? 20.156 -14.612 -60.089 1.00 72.25 554 GLY A O 1
ATOM 4419 N N . GLY A 1 555 ? 22.119 -15.675 -59.896 1.00 77.88 555 GLY A N 1
ATOM 4420 C CA . GLY A 1 555 ? 22.678 -15.227 -61.181 1.00 77.88 555 GLY A CA 1
ATOM 4421 C C . GLY A 1 555 ? 23.525 -13.947 -61.111 1.00 77.88 555 GLY A C 1
ATOM 4422 O O . GLY A 1 555 ? 24.260 -13.669 -62.055 1.00 77.88 555 GLY A O 1
ATOM 4423 N N . VAL A 1 556 ? 23.507 -13.222 -59.987 1.00 83.50 556 VAL A N 1
ATOM 4424 C CA . VAL A 1 556 ? 24.407 -12.091 -59.713 1.00 83.50 556 VAL A CA 1
ATOM 4425 C C . VAL A 1 556 ? 25.837 -12.608 -59.544 1.00 83.50 556 VAL A C 1
ATOM 4427 O O . VAL A 1 556 ? 26.083 -13.519 -58.747 1.00 83.50 556 VAL A O 1
ATOM 4430 N N . ALA A 1 557 ? 26.781 -12.025 -60.282 1.00 83.25 557 ALA A N 1
ATOM 4431 C CA . ALA A 1 557 ? 28.203 -12.352 -60.250 1.00 83.25 557 ALA A CA 1
ATOM 4432 C C . ALA A 1 557 ? 29.048 -11.118 -60.596 1.00 83.25 557 ALA A C 1
ATOM 4434 O O . ALA A 1 557 ? 28.557 -10.197 -61.243 1.00 83.25 557 ALA A O 1
ATOM 4435 N N . GLY A 1 558 ? 30.327 -11.127 -60.206 1.00 81.25 558 GLY A N 1
ATOM 4436 C CA . GLY A 1 558 ? 31.272 -10.071 -60.585 1.00 81.25 558 GLY A CA 1
ATOM 4437 C C . GLY A 1 558 ? 31.006 -8.725 -59.909 1.00 81.25 558 GLY A C 1
ATOM 4438 O O . GLY A 1 558 ? 31.225 -7.689 -60.527 1.00 81.25 558 GLY A O 1
ATOM 4439 N N . LEU A 1 559 ? 30.523 -8.742 -58.663 1.00 89.31 559 LEU A N 1
ATOM 4440 C CA . LEU A 1 559 ? 30.337 -7.524 -57.877 1.00 89.31 559 LEU A CA 1
ATOM 4441 C C . LEU A 1 559 ? 31.690 -6.930 -57.476 1.00 89.31 559 LEU A C 1
ATOM 4443 O O . LEU A 1 559 ? 32.651 -7.655 -57.208 1.00 89.31 559 LEU A O 1
ATOM 4447 N N . SER A 1 560 ? 31.736 -5.610 -57.380 1.00 90.62 560 SER A N 1
ATOM 4448 C CA . SER A 1 560 ? 32.858 -4.864 -56.825 1.00 90.62 560 SER A CA 1
ATOM 4449 C C . SER A 1 560 ? 32.351 -3.631 -56.091 1.00 90.62 560 SER A C 1
ATOM 4451 O O . SER A 1 560 ? 31.204 -3.214 -56.277 1.00 90.62 560 SER A O 1
ATOM 4453 N N . CYS A 1 561 ? 33.204 -3.057 -55.253 1.00 92.56 561 CYS A N 1
ATOM 4454 C CA . CYS A 1 561 ? 32.993 -1.725 -54.716 1.00 92.56 561 CYS A CA 1
ATOM 4455 C C . CYS A 1 561 ? 34.225 -0.849 -54.953 1.00 92.56 561 CYS A C 1
ATOM 4457 O O . CYS A 1 561 ? 35.373 -1.320 -54.953 1.00 92.56 561 CYS A O 1
ATOM 4459 N N . SER A 1 562 ? 33.967 0.441 -55.133 1.00 94.94 562 SER A N 1
ATOM 4460 C CA . SER A 1 562 ? 34.983 1.471 -54.973 1.00 94.94 562 SER A CA 1
ATOM 4461 C C . SER A 1 562 ? 35.081 1.840 -53.495 1.00 94.94 562 SER A C 1
ATOM 4463 O O . SER A 1 562 ? 34.082 1.812 -52.773 1.00 94.94 562 SER A O 1
ATOM 4465 N N . ILE A 1 563 ? 36.297 2.149 -53.040 1.00 95.75 563 ILE A N 1
ATOM 4466 C CA . ILE A 1 563 ? 36.577 2.437 -51.631 1.00 95.75 563 ILE A CA 1
ATOM 4467 C C . ILE A 1 563 ? 37.409 3.719 -51.519 1.00 95.75 563 ILE A C 1
ATOM 4469 O O . ILE A 1 563 ? 38.529 3.776 -52.024 1.00 95.75 563 ILE A O 1
ATOM 4473 N N . GLY A 1 564 ? 36.887 4.734 -50.840 1.00 94.88 564 GLY A N 1
ATOM 4474 C CA . GLY A 1 564 ? 37.670 5.875 -50.373 1.00 94.88 564 GLY A CA 1
ATOM 4475 C C . GLY A 1 564 ? 38.243 5.571 -48.997 1.00 94.88 564 GLY A C 1
ATOM 4476 O O . GLY A 1 564 ? 37.498 5.176 -48.105 1.00 94.88 564 GLY A O 1
ATOM 4477 N N . VAL A 1 565 ? 39.557 5.697 -48.822 1.00 94.00 565 VAL A N 1
ATOM 4478 C CA . VAL A 1 565 ? 40.227 5.469 -47.537 1.00 94.00 565 VAL A CA 1
ATOM 4479 C C . VAL A 1 565 ? 40.907 6.752 -47.091 1.00 94.00 565 VAL A C 1
ATOM 4481 O O . VAL A 1 565 ? 41.727 7.288 -47.827 1.00 94.00 565 VAL A O 1
ATOM 4484 N N . VAL A 1 566 ? 40.629 7.210 -45.878 1.00 92.19 566 VAL A N 1
ATOM 4485 C CA . VAL A 1 566 ? 41.313 8.353 -45.262 1.00 92.19 566 VAL A CA 1
ATOM 4486 C C . VAL A 1 566 ? 42.048 7.873 -44.027 1.00 92.19 566 VAL A C 1
ATOM 4488 O O . VAL A 1 566 ? 41.463 7.207 -43.179 1.00 92.19 566 VAL A O 1
ATOM 4491 N N . VAL A 1 567 ? 43.333 8.201 -43.925 1.00 90.62 567 VAL A N 1
ATOM 4492 C CA . VAL A 1 567 ? 44.117 8.007 -42.702 1.00 90.62 567 VAL A CA 1
ATOM 4493 C C . VAL A 1 567 ? 44.256 9.350 -42.012 1.00 90.62 567 VAL A C 1
ATOM 4495 O O . VAL A 1 567 ? 44.917 10.238 -42.550 1.00 90.62 567 VAL A O 1
ATOM 4498 N N . ASP A 1 568 ? 43.659 9.482 -40.834 1.00 87.25 568 ASP A N 1
ATOM 4499 C CA . ASP A 1 568 ? 43.737 10.686 -40.018 1.00 87.25 568 ASP A CA 1
ATOM 4500 C C . ASP A 1 568 ? 44.692 10.479 -38.838 1.00 87.25 568 ASP A C 1
ATOM 4502 O O . ASP A 1 568 ? 44.557 9.535 -38.057 1.00 87.25 568 ASP A O 1
ATOM 4506 N N . ASN A 1 569 ? 45.692 11.357 -38.740 1.00 81.19 569 ASN A N 1
ATOM 4507 C CA . ASN A 1 569 ? 46.654 11.401 -37.640 1.00 81.19 569 ASN A CA 1
ATOM 4508 C C . ASN A 1 569 ? 46.327 12.598 -36.737 1.00 81.19 569 ASN A C 1
ATOM 4510 O O . ASN A 1 569 ? 47.197 13.434 -36.500 1.00 81.19 569 ASN A O 1
ATOM 4514 N N . ASP A 1 570 ? 45.071 12.686 -36.305 1.00 73.88 570 ASP A N 1
ATOM 4515 C CA . ASP A 1 570 ? 44.548 13.746 -35.440 1.00 73.88 570 ASP A CA 1
ATOM 4516 C C . ASP A 1 570 ? 44.486 15.156 -36.074 1.00 73.88 570 ASP A C 1
ATOM 4518 O O . ASP A 1 570 ? 44.788 16.177 -35.466 1.00 73.88 570 ASP A O 1
ATOM 4522 N N . CYS A 1 571 ? 44.129 15.230 -37.355 1.00 75.00 571 CYS A N 1
ATOM 4523 C CA . CYS A 1 571 ? 44.071 16.483 -38.111 1.00 75.00 571 CYS A CA 1
ATOM 4524 C C . CYS A 1 571 ? 42.642 17.014 -38.279 1.00 75.00 571 CYS A C 1
ATOM 4526 O O . CYS A 1 571 ? 42.460 18.215 -38.478 1.00 75.00 571 CYS A O 1
ATOM 4528 N N . ILE A 1 572 ? 41.632 16.139 -38.234 1.00 79.75 572 ILE A N 1
ATOM 4529 C CA . ILE A 1 572 ? 40.237 16.494 -38.523 1.00 79.75 572 ILE A CA 1
ATOM 4530 C C . ILE A 1 572 ? 39.399 16.456 -37.247 1.00 79.75 572 ILE A C 1
ATOM 4532 O O . ILE A 1 572 ? 39.361 15.436 -36.571 1.00 79.75 572 ILE A O 1
ATOM 4536 N N . SER A 1 573 ? 38.688 17.541 -36.937 1.00 78.06 573 SER A N 1
ATOM 4537 C CA . SER A 1 573 ? 37.873 17.671 -35.718 1.00 78.06 573 SER A CA 1
ATOM 4538 C C . SER A 1 573 ? 36.367 17.486 -35.933 1.00 78.06 573 SER A C 1
ATOM 4540 O O . SER A 1 573 ? 35.614 17.453 -34.962 1.00 78.06 573 SER A O 1
ATOM 4542 N N . THR A 1 574 ? 35.906 17.377 -37.184 1.00 85.56 574 THR A N 1
ATOM 4543 C CA . THR A 1 574 ? 34.480 17.239 -37.516 1.00 85.56 574 THR A CA 1
ATOM 4544 C C . THR A 1 574 ? 34.218 16.002 -38.366 1.00 85.56 574 THR A C 1
ATOM 4546 O O . THR A 1 574 ? 35.052 15.577 -39.168 1.00 85.56 574 THR A O 1
ATOM 4549 N N . PHE A 1 575 ? 33.033 15.414 -38.198 1.00 89.88 575 PHE A N 1
ATOM 4550 C CA . PHE A 1 575 ? 32.612 14.284 -39.019 1.00 89.88 575 PHE A CA 1
ATOM 4551 C C . PHE A 1 575 ? 32.442 14.696 -40.486 1.00 89.88 575 PHE A C 1
ATOM 4553 O O . PHE A 1 575 ? 32.786 13.937 -41.386 1.00 89.88 575 PHE A O 1
ATOM 4560 N N . GLU A 1 576 ? 31.927 15.899 -40.726 1.00 88.94 576 GLU A N 1
ATOM 4561 C CA . GLU A 1 576 ? 31.621 16.411 -42.056 1.00 88.94 576 GLU A CA 1
ATOM 4562 C C . GLU A 1 576 ? 32.887 16.536 -42.915 1.00 88.94 576 GLU A C 1
ATOM 4564 O O . GLU A 1 576 ? 32.900 16.051 -44.044 1.00 88.94 576 GLU A O 1
ATOM 4569 N N . ASP A 1 577 ? 33.976 17.087 -42.370 1.00 85.06 577 ASP A N 1
ATOM 4570 C CA . ASP A 1 577 ? 35.250 17.182 -43.096 1.00 85.06 577 ASP A CA 1
ATOM 4571 C C . ASP A 1 577 ? 35.863 15.798 -43.368 1.00 85.06 577 ASP A C 1
ATOM 4573 O O . ASP A 1 577 ? 36.429 15.557 -44.436 1.00 85.06 577 ASP A O 1
ATOM 4577 N N . LEU A 1 578 ? 35.716 14.864 -42.424 1.00 87.38 578 LEU A N 1
ATOM 4578 C CA . LEU A 1 578 ? 36.201 13.490 -42.564 1.00 87.38 578 LEU A CA 1
ATOM 4579 C C . LEU A 1 578 ? 35.423 12.713 -43.633 1.00 87.38 578 LEU A C 1
ATOM 4581 O O . LEU A 1 578 ? 36.010 11.968 -44.420 1.00 87.38 578 LEU A O 1
ATOM 4585 N N . TYR A 1 579 ? 34.102 12.896 -43.660 1.00 90.75 579 TYR A N 1
ATOM 4586 C CA . TYR A 1 579 ? 33.213 12.315 -44.655 1.00 90.75 579 TYR A CA 1
ATOM 4587 C C . TYR A 1 579 ? 33.510 12.863 -46.049 1.00 90.75 579 TYR A C 1
ATOM 4589 O O . TYR A 1 579 ? 33.658 12.076 -46.981 1.00 90.75 579 TYR A O 1
ATOM 4597 N N . GLU A 1 580 ? 33.647 14.185 -46.186 1.00 86.94 580 GLU A N 1
ATOM 4598 C CA . GLU A 1 580 ? 33.996 14.818 -47.459 1.00 86.94 580 GLU A CA 1
ATOM 4599 C C . GLU A 1 580 ? 35.326 14.274 -47.991 1.00 86.94 580 GLU A C 1
ATOM 4601 O O . GLU A 1 580 ? 35.381 13.794 -49.118 1.00 86.94 580 GLU A O 1
ATOM 4606 N N . LEU A 1 581 ? 36.379 14.216 -47.170 1.00 87.00 581 LEU A N 1
ATOM 4607 C CA . LEU A 1 581 ? 37.674 13.695 -47.618 1.00 87.00 581 LEU A CA 1
ATOM 4608 C C . LEU A 1 581 ? 37.598 12.218 -48.059 1.00 87.00 581 LEU A C 1
ATOM 4610 O O . LEU A 1 581 ? 38.275 11.801 -49.004 1.00 87.00 581 LEU A O 1
ATOM 4614 N N . ALA A 1 582 ? 36.754 11.417 -47.401 1.00 91.12 582 ALA A N 1
ATOM 4615 C CA . ALA A 1 582 ? 36.522 10.027 -47.781 1.00 91.12 582 ALA A CA 1
ATOM 4616 C C . ALA A 1 582 ? 35.699 9.893 -49.076 1.00 91.12 582 ALA A C 1
ATOM 4618 O O . ALA A 1 582 ? 36.000 9.013 -49.888 1.00 91.12 582 ALA A O 1
ATOM 4619 N N . ASP A 1 583 ? 34.713 10.768 -49.302 1.00 90.62 583 ASP A N 1
ATOM 4620 C CA . ASP A 1 583 ? 33.963 10.869 -50.565 1.00 90.62 583 ASP A CA 1
ATOM 4621 C C . ASP A 1 583 ? 34.876 11.240 -51.732 1.00 90.62 583 ASP A C 1
ATOM 4623 O O . ASP A 1 583 ? 34.784 10.670 -52.818 1.00 90.62 583 ASP A O 1
ATOM 4627 N N . ASP A 1 584 ? 35.830 12.129 -51.497 1.00 85.12 584 ASP A N 1
ATOM 4628 C CA . ASP A 1 584 ? 36.789 12.583 -52.498 1.00 85.12 584 ASP A CA 1
ATOM 4629 C C . ASP A 1 584 ? 37.714 11.456 -52.957 1.00 85.12 584 ASP A C 1
ATOM 4631 O O . ASP A 1 584 ? 37.864 11.201 -54.160 1.00 85.12 584 ASP A O 1
ATOM 4635 N N . ALA A 1 585 ? 38.258 10.709 -51.995 1.00 88.50 585 ALA A N 1
ATOM 4636 C CA . ALA A 1 585 ? 39.026 9.506 -52.276 1.00 88.50 585 ALA A CA 1
ATOM 4637 C C . ALA A 1 585 ? 38.166 8.453 -53.004 1.00 88.50 585 ALA A C 1
ATOM 4639 O O . ALA A 1 585 ? 38.612 7.828 -53.972 1.00 88.50 585 ALA A O 1
ATOM 4640 N N . LEU A 1 586 ? 36.908 8.265 -52.593 1.00 90.81 586 LEU A N 1
ATOM 4641 C CA . LEU A 1 586 ? 35.991 7.326 -53.240 1.00 90.81 586 LEU A CA 1
ATOM 4642 C C . LEU A 1 586 ? 35.697 7.726 -54.694 1.00 90.81 586 LEU A C 1
ATOM 4644 O O . LEU A 1 586 ? 35.687 6.874 -55.594 1.00 90.81 586 LEU A O 1
ATOM 4648 N N . TYR A 1 587 ? 35.470 9.013 -54.939 1.00 85.75 587 TYR A N 1
ATOM 4649 C CA . TYR A 1 587 ? 35.250 9.558 -56.269 1.00 85.75 587 TYR A CA 1
ATOM 4650 C C . TYR A 1 587 ? 36.453 9.283 -57.171 1.00 85.75 587 TYR A C 1
ATOM 4652 O O . TYR A 1 587 ? 36.291 8.782 -58.288 1.00 85.75 587 TYR A O 1
ATOM 4660 N N . GLU A 1 588 ? 37.669 9.527 -56.678 1.00 83.88 588 GLU A N 1
ATOM 4661 C CA . GLU A 1 588 ? 38.891 9.221 -57.417 1.00 83.88 588 GLU A CA 1
ATOM 4662 C C . GLU A 1 588 ? 38.994 7.721 -57.746 1.00 83.88 588 GLU A C 1
ATOM 4664 O O . GLU A 1 588 ? 39.337 7.350 -58.876 1.00 83.88 588 GLU A O 1
ATOM 4669 N N . ALA A 1 589 ? 38.621 6.839 -56.813 1.00 88.00 589 ALA A N 1
ATOM 4670 C CA . ALA A 1 589 ? 38.582 5.398 -57.060 1.00 88.00 589 ALA A CA 1
ATOM 4671 C C . ALA A 1 589 ? 37.612 5.036 -58.200 1.00 88.00 589 ALA A C 1
ATOM 4673 O O . ALA A 1 589 ? 37.951 4.234 -59.081 1.00 88.00 589 ALA A O 1
ATOM 4674 N N . LYS A 1 590 ? 36.428 5.665 -58.238 1.00 85.31 590 LYS A N 1
ATOM 4675 C CA . LYS A 1 590 ? 35.451 5.507 -59.330 1.00 85.31 590 LYS A CA 1
ATOM 4676 C C . LYS A 1 590 ? 35.999 6.044 -60.659 1.00 85.31 590 LYS A C 1
ATOM 4678 O O . LYS A 1 590 ? 35.916 5.338 -61.667 1.00 85.31 590 LYS A O 1
ATOM 4683 N N . ALA A 1 591 ? 36.608 7.230 -60.665 1.00 81.12 591 ALA A N 1
ATOM 4684 C CA . ALA A 1 591 ? 37.161 7.873 -61.860 1.00 81.12 591 ALA A CA 1
ATOM 4685 C C . ALA A 1 591 ? 38.333 7.086 -62.472 1.00 81.12 591 ALA A C 1
ATOM 4687 O O . ALA A 1 591 ? 38.440 6.971 -63.693 1.00 81.12 591 ALA A O 1
ATOM 4688 N N . ARG A 1 592 ? 39.170 6.458 -61.636 1.00 81.44 592 ARG A N 1
ATOM 4689 C CA . ARG A 1 592 ? 40.301 5.619 -62.070 1.00 81.44 592 ARG A CA 1
ATOM 4690 C C . ARG A 1 592 ? 39.880 4.247 -62.625 1.00 81.44 592 ARG A C 1
ATOM 4692 O O . ARG A 1 592 ? 40.746 3.438 -62.955 1.00 81.44 592 ARG A O 1
ATOM 4699 N N . GLY A 1 593 ? 38.582 3.971 -62.765 1.00 82.81 593 GLY A N 1
ATOM 4700 C CA . GLY A 1 593 ? 38.063 2.754 -63.396 1.00 82.81 593 GLY A CA 1
ATOM 4701 C C . GLY A 1 593 ? 37.452 1.736 -62.435 1.00 82.81 593 GLY A C 1
ATOM 4702 O O . GLY A 1 593 ? 37.412 0.559 -62.790 1.00 82.81 593 GLY A O 1
ATOM 4703 N N . LYS A 1 594 ? 36.969 2.179 -61.261 1.00 89.62 594 LYS A N 1
ATOM 4704 C CA . LYS A 1 594 ? 36.188 1.378 -60.296 1.00 89.62 594 LYS A CA 1
ATOM 4705 C C . LYS A 1 594 ? 36.938 0.163 -59.720 1.00 89.62 594 LYS A C 1
ATOM 4707 O O . LYS A 1 594 ? 38.124 -0.038 -60.014 1.00 89.62 594 LYS A O 1
ATOM 4712 N N . ALA A 1 595 ? 36.261 -0.620 -58.871 1.00 89.56 595 ALA A N 1
ATOM 4713 C CA . ALA A 1 595 ? 36.728 -1.889 -58.299 1.00 89.56 595 ALA A CA 1
ATOM 4714 C C . ALA A 1 595 ? 38.085 -1.819 -57.574 1.00 89.56 595 ALA A C 1
ATOM 4716 O O . ALA A 1 595 ? 38.893 -2.754 -57.641 1.00 89.56 595 ALA A O 1
ATOM 4717 N N . ARG A 1 596 ? 38.355 -0.690 -56.917 1.00 91.69 596 ARG A N 1
ATOM 4718 C CA . ARG A 1 596 ? 39.631 -0.383 -56.264 1.00 91.69 596 ARG A CA 1
ATOM 4719 C C . ARG A 1 596 ? 39.423 0.503 -55.052 1.00 91.69 596 ARG A C 1
ATOM 4721 O O . ARG A 1 596 ? 38.345 1.062 -54.865 1.00 91.69 596 ARG A O 1
ATOM 4728 N N . PHE A 1 597 ? 40.487 0.673 -54.283 1.00 93.31 597 PHE A N 1
ATOM 4729 C CA . PHE A 1 597 ? 40.540 1.710 -53.271 1.00 93.31 597 PHE A CA 1
ATOM 4730 C C . PHE A 1 597 ? 41.479 2.840 -53.693 1.00 93.31 597 PHE A C 1
ATOM 4732 O O . PHE A 1 597 ? 42.412 2.627 -54.471 1.00 93.31 597 PHE A O 1
ATOM 4739 N N . VAL A 1 598 ? 41.223 4.029 -53.168 1.00 90.06 598 VAL A N 1
ATOM 4740 C CA . VAL A 1 598 ? 42.147 5.164 -53.173 1.00 90.06 598 VAL A CA 1
ATOM 4741 C C . VAL A 1 598 ? 42.331 5.586 -51.729 1.00 90.06 598 VAL A C 1
ATOM 4743 O O . VAL A 1 598 ? 41.373 5.591 -50.959 1.00 90.06 598 VAL A O 1
ATOM 4746 N N . ARG A 1 599 ? 43.574 5.876 -51.352 1.00 89.94 599 ARG A N 1
ATOM 4747 C CA . ARG A 1 599 ? 43.930 6.230 -49.984 1.00 89.94 599 ARG A CA 1
ATOM 4748 C C . ARG A 1 599 ? 44.482 7.638 -49.940 1.00 89.94 599 ARG A C 1
ATOM 4750 O O . ARG A 1 599 ? 45.484 7.910 -50.591 1.00 89.94 599 ARG A O 1
ATOM 4757 N N . TRP A 1 600 ? 43.881 8.480 -49.121 1.00 87.81 600 TRP A N 1
ATOM 4758 C CA . TRP A 1 600 ? 44.362 9.811 -48.798 1.00 87.81 600 TRP A CA 1
ATOM 4759 C C . TRP A 1 600 ? 44.800 9.872 -47.333 1.00 87.81 600 TRP A C 1
ATOM 4761 O O . TRP A 1 600 ? 44.422 9.038 -46.505 1.00 87.81 600 TRP A O 1
ATOM 4771 N N . HIS A 1 601 ? 45.641 10.850 -47.024 1.00 82.75 601 HIS A N 1
ATOM 4772 C CA . HIS A 1 601 ? 46.054 11.156 -45.661 1.00 82.75 601 HIS A CA 1
ATOM 4773 C C . HIS A 1 601 ? 45.475 12.514 -45.296 1.00 82.75 601 HIS A C 1
ATOM 4775 O O . HIS A 1 601 ? 45.660 13.468 -46.056 1.00 82.75 601 HIS A O 1
ATOM 4781 N N . ALA A 1 602 ? 44.810 12.598 -44.145 1.00 78.25 602 ALA A N 1
ATOM 4782 C CA . ALA A 1 602 ? 44.518 13.888 -43.555 1.00 78.25 602 ALA A CA 1
ATOM 4783 C C . ALA A 1 602 ? 45.848 14.512 -43.123 1.00 78.25 602 ALA A C 1
ATOM 4785 O O . ALA A 1 602 ? 46.692 13.861 -42.496 1.00 78.25 602 ALA A O 1
ATOM 4786 N N . LEU A 1 603 ? 46.053 15.757 -43.528 1.00 68.06 603 LEU A N 1
ATOM 4787 C CA . LEU A 1 603 ? 47.211 16.550 -43.151 1.00 68.06 603 LEU A CA 1
ATOM 4788 C C . LEU A 1 603 ? 46.735 17.678 -42.235 1.00 68.06 603 LEU A C 1
ATOM 4790 O O . LEU A 1 603 ? 45.621 18.170 -42.433 1.00 68.06 603 LEU A O 1
ATOM 4794 N N . PRO A 1 604 ? 47.556 18.122 -41.266 1.00 62.28 604 PRO A N 1
ATOM 4795 C CA . PRO A 1 604 ? 47.238 19.310 -40.493 1.00 62.28 604 PRO A CA 1
ATOM 4796 C C . PRO A 1 604 ? 47.061 20.470 -41.469 1.00 62.28 604 PRO A C 1
ATOM 4798 O O . PRO A 1 604 ? 47.985 20.791 -42.225 1.00 62.28 604 PRO A O 1
ATOM 4801 N N . ILE A 1 605 ? 45.878 21.082 -41.485 1.00 59.62 605 ILE A N 1
ATOM 4802 C CA . ILE A 1 605 ? 45.638 22.265 -42.308 1.00 59.62 605 ILE A CA 1
ATOM 4803 C C . ILE A 1 605 ? 46.403 23.408 -41.647 1.00 59.62 605 ILE A C 1
ATOM 4805 O O . ILE A 1 605 ? 45.952 24.012 -40.676 1.00 59.62 605 ILE A O 1
ATOM 4809 N N . ASN A 1 606 ? 47.585 23.718 -42.172 1.00 59.97 606 ASN A N 1
ATOM 4810 C CA . ASN A 1 606 ? 48.248 24.968 -41.836 1.00 59.97 606 ASN A CA 1
ATOM 4811 C C . ASN A 1 606 ? 47.431 26.080 -42.479 1.00 59.97 606 ASN A C 1
ATOM 4813 O O . ASN A 1 606 ? 47.561 26.274 -43.682 1.00 59.97 606 ASN A O 1
ATOM 4817 N N . HIS A 1 607 ? 46.590 26.773 -41.705 1.00 62.72 607 HIS A N 1
ATOM 4818 C CA . HIS A 1 607 ? 45.817 27.919 -42.184 1.00 62.72 607 HIS A CA 1
ATOM 4819 C C . HIS A 1 607 ? 46.773 28.941 -42.812 1.00 62.72 607 HIS A C 1
ATOM 4821 O O . HIS A 1 607 ? 47.487 29.638 -42.082 1.00 62.72 607 HIS A O 1
ATOM 4827 N N . PRO A 1 608 ? 46.853 29.012 -44.151 1.00 63.59 608 PRO A N 1
ATOM 4828 C CA . PRO A 1 608 ? 47.813 29.888 -44.782 1.00 63.59 608 PRO A CA 1
ATOM 4829 C C . PRO A 1 608 ? 47.370 31.331 -44.527 1.00 63.59 608 PRO A C 1
ATOM 4831 O O . PRO A 1 608 ? 46.190 31.659 -44.636 1.00 63.59 608 PRO A O 1
ATOM 4834 N N . GLU A 1 609 ? 48.316 32.216 -44.207 1.00 70.94 609 GLU A N 1
ATOM 4835 C CA . GLU A 1 609 ? 48.031 33.649 -44.003 1.00 70.94 609 GLU A CA 1
ATOM 4836 C C . GLU A 1 609 ? 47.507 34.340 -45.278 1.00 70.94 609 GLU A C 1
ATOM 4838 O O . GLU A 1 609 ? 47.061 35.486 -45.231 1.00 70.94 609 GLU A O 1
ATOM 4843 N N . LYS A 1 610 ? 47.585 33.657 -46.426 1.00 81.06 610 LYS A N 1
ATOM 4844 C CA . LYS A 1 610 ? 47.238 34.154 -47.757 1.00 81.06 610 LYS A CA 1
ATOM 4845 C C . LYS A 1 610 ? 46.406 33.129 -48.516 1.00 81.06 610 LYS A C 1
ATOM 4847 O O . LYS A 1 610 ? 46.571 31.923 -48.333 1.00 81.06 610 LYS A O 1
ATOM 4852 N N . ASP A 1 611 ? 45.579 33.627 -49.429 1.00 85.19 611 ASP A N 1
ATOM 4853 C CA . ASP A 1 611 ? 44.900 32.806 -50.427 1.00 85.19 611 ASP A CA 1
ATOM 4854 C C . ASP A 1 611 ? 45.917 32.003 -51.259 1.00 85.19 611 ASP A C 1
ATOM 4856 O O . ASP A 1 611 ? 47.052 32.429 -51.482 1.00 85.19 611 ASP A O 1
ATOM 4860 N N . MET A 1 612 ? 45.521 30.822 -51.727 1.00 86.06 612 MET A N 1
ATOM 4861 C CA . MET A 1 612 ? 46.410 29.861 -52.376 1.00 86.06 612 MET A CA 1
ATOM 4862 C C . MET A 1 612 ? 46.217 29.811 -53.891 1.00 86.06 612 MET A C 1
ATOM 4864 O O . MET A 1 612 ? 45.093 29.796 -54.411 1.00 86.06 612 MET A O 1
ATOM 4868 N N . ILE A 1 613 ? 47.346 29.692 -54.587 1.00 86.56 613 ILE A N 1
ATOM 4869 C CA . ILE A 1 613 ? 47.427 29.301 -55.991 1.00 86.56 613 ILE A CA 1
ATOM 4870 C C . ILE A 1 613 ? 48.111 27.938 -56.071 1.00 86.56 613 ILE A C 1
ATOM 4872 O O . ILE A 1 613 ? 49.270 27.789 -55.677 1.00 86.56 613 ILE A O 1
ATOM 4876 N N . ILE A 1 614 ? 47.406 26.952 -56.624 1.00 85.88 614 ILE A N 1
ATOM 4877 C CA . ILE A 1 614 ? 47.975 25.632 -56.904 1.00 85.88 614 ILE A CA 1
ATOM 4878 C C . ILE A 1 614 ? 48.496 25.619 -58.340 1.00 85.88 614 ILE A C 1
ATOM 4880 O O . ILE A 1 614 ? 47.759 25.919 -59.281 1.00 85.88 614 ILE A O 1
ATOM 4884 N N . ILE A 1 615 ? 49.770 25.267 -58.505 1.00 85.38 615 ILE A N 1
ATOM 4885 C CA . ILE A 1 615 ? 50.427 25.119 -59.804 1.00 85.38 615 ILE A CA 1
ATOM 4886 C C . ILE A 1 615 ? 50.746 23.640 -60.016 1.00 85.38 615 ILE A C 1
ATOM 4888 O O . ILE A 1 615 ? 51.578 23.064 -59.316 1.00 85.38 615 ILE A O 1
ATOM 4892 N N . VAL A 1 616 ? 50.105 23.033 -61.009 1.00 81.44 616 VAL A N 1
ATOM 4893 C CA . VAL A 1 616 ? 50.308 21.635 -61.397 1.00 81.44 616 VAL A CA 1
ATOM 4894 C C . VAL A 1 616 ? 51.131 21.591 -62.676 1.00 81.44 616 VAL A C 1
ATOM 4896 O O . VAL A 1 616 ? 50.600 21.675 -63.782 1.00 81.44 616 VAL A O 1
ATOM 4899 N N . SER A 1 617 ? 52.453 21.537 -62.541 1.00 78.06 617 SER A N 1
ATOM 4900 C CA . SER A 1 617 ? 53.352 21.554 -63.695 1.00 78.06 617 SER A CA 1
ATOM 4901 C C . SER A 1 617 ? 54.742 21.049 -63.333 1.00 78.06 617 SER A C 1
ATOM 4903 O O . SER A 1 617 ? 55.265 21.371 -62.271 1.00 78.06 617 SER A O 1
ATOM 4905 N N . SER A 1 618 ? 55.385 20.327 -64.253 1.00 74.56 618 SER A N 1
ATOM 4906 C CA . SER A 1 618 ? 56.823 20.023 -64.190 1.00 74.56 618 SER A CA 1
ATOM 4907 C C . SER A 1 618 ? 57.705 21.094 -64.854 1.00 74.56 618 SER A C 1
ATOM 4909 O O . SER A 1 618 ? 58.925 20.949 -64.903 1.00 74.56 618 SER A O 1
ATOM 4911 N N . ASN A 1 619 ? 57.114 22.159 -65.401 1.00 81.88 619 ASN A N 1
ATOM 4912 C CA . ASN A 1 619 ? 57.801 23.192 -66.169 1.00 81.88 619 ASN A CA 1
ATOM 4913 C C . ASN A 1 619 ? 58.133 24.416 -65.304 1.00 81.88 619 ASN A C 1
ATOM 4915 O O . ASN A 1 619 ? 57.278 25.243 -64.987 1.00 81.88 619 ASN A O 1
ATOM 4919 N N . GLU A 1 620 ? 59.415 24.579 -64.984 1.00 81.38 620 GLU A N 1
ATOM 4920 C CA . GLU A 1 620 ? 59.912 25.687 -64.157 1.00 81.38 620 GLU A CA 1
ATOM 4921 C C . GLU A 1 620 ? 59.647 27.076 -64.757 1.00 81.38 620 GLU A C 1
ATOM 4923 O O . GLU A 1 620 ? 59.402 28.034 -64.024 1.00 81.38 620 GLU A O 1
ATOM 4928 N N . LYS A 1 621 ? 59.618 27.204 -66.092 1.00 82.62 621 LYS A N 1
ATOM 4929 C CA . LYS A 1 621 ? 59.284 28.487 -66.733 1.00 82.62 621 LYS A CA 1
ATOM 4930 C C . LYS A 1 621 ? 57.815 28.844 -66.536 1.00 82.62 621 LYS A C 1
ATOM 4932 O O . LYS A 1 621 ? 57.498 30.006 -66.293 1.00 82.62 621 LYS A O 1
ATOM 4937 N N . PHE A 1 622 ? 56.933 27.850 -66.612 1.00 82.38 622 PHE A N 1
ATOM 4938 C CA . PHE A 1 622 ? 55.506 28.041 -66.378 1.00 82.38 622 PHE A CA 1
ATOM 4939 C C . PHE A 1 622 ? 55.246 28.454 -64.927 1.00 82.38 622 PHE A C 1
ATOM 4941 O O . PHE A 1 622 ? 54.619 29.486 -64.691 1.00 82.38 622 PHE A O 1
ATOM 4948 N N . LYS A 1 623 ? 55.831 27.745 -63.955 1.00 84.31 623 LYS A N 1
ATOM 4949 C CA . LYS A 1 623 ? 55.749 28.101 -62.528 1.00 84.31 623 LYS A CA 1
ATOM 4950 C C . LYS A 1 623 ? 56.212 29.533 -62.252 1.00 84.31 623 LYS A C 1
ATOM 4952 O O . LYS A 1 623 ? 55.513 30.295 -61.584 1.00 84.31 623 LYS A O 1
ATOM 4957 N N . ALA A 1 624 ? 57.360 29.923 -62.813 1.00 83.31 624 ALA A N 1
ATOM 4958 C CA . ALA A 1 624 ? 57.896 31.273 -62.669 1.00 83.31 624 ALA A CA 1
ATOM 4959 C C . ALA A 1 624 ? 56.964 32.344 -63.266 1.00 83.31 624 ALA A C 1
ATOM 4961 O O . ALA A 1 624 ? 56.813 33.411 -62.673 1.00 83.31 624 ALA A O 1
ATOM 4962 N N . SER A 1 625 ? 56.303 32.055 -64.395 1.00 85.50 625 SER A N 1
ATOM 4963 C CA . SER A 1 625 ? 55.356 32.986 -65.028 1.00 85.50 625 SER A CA 1
ATOM 4964 C C . SER A 1 625 ? 54.140 33.281 -64.140 1.00 85.50 625 SER A C 1
ATOM 4966 O O . SER A 1 625 ? 53.768 34.442 -63.973 1.00 85.50 625 SER A O 1
ATOM 4968 N N . ILE A 1 626 ? 53.583 32.256 -63.483 1.00 84.81 626 ILE A N 1
ATOM 4969 C CA . ILE A 1 626 ? 52.459 32.412 -62.552 1.00 84.81 626 ILE A CA 1
ATOM 4970 C C . ILE A 1 626 ? 52.881 33.253 -61.346 1.00 84.81 626 ILE A C 1
ATOM 4972 O O . ILE A 1 626 ? 52.207 34.225 -61.008 1.00 84.81 626 ILE A O 1
ATOM 4976 N N . ARG A 1 627 ? 54.032 32.932 -60.740 1.00 84.31 627 ARG A N 1
ATOM 4977 C CA . ARG A 1 627 ? 54.565 33.684 -59.593 1.00 84.31 627 ARG A CA 1
ATOM 4978 C C . ARG A 1 627 ? 54.832 35.148 -59.936 1.00 84.31 627 ARG A C 1
ATOM 4980 O O . ARG A 1 627 ? 54.518 36.032 -59.149 1.00 84.31 627 ARG A O 1
ATOM 4987 N N . SER A 1 628 ? 55.367 35.420 -61.127 1.00 85.31 628 SER A N 1
ATOM 4988 C CA . SER A 1 628 ? 55.617 36.790 -61.581 1.00 85.31 628 SER A CA 1
ATOM 4989 C C . SER A 1 628 ? 54.331 37.588 -61.806 1.00 85.31 628 SER A C 1
ATOM 4991 O O . SER A 1 628 ? 54.351 38.804 -61.632 1.00 85.31 628 SER A O 1
ATOM 4993 N N . LYS A 1 629 ? 53.236 36.936 -62.216 1.00 84.25 629 LYS A N 1
ATOM 4994 C CA . LYS A 1 629 ? 51.952 37.595 -62.496 1.00 84.25 629 LYS A CA 1
ATOM 4995 C C . LYS A 1 629 ? 51.185 37.942 -61.220 1.00 84.25 629 LYS A C 1
ATOM 4997 O O . LYS A 1 629 ? 50.622 39.029 -61.139 1.00 84.25 629 LYS A O 1
ATOM 5002 N N . TYR A 1 630 ? 51.146 37.024 -60.256 1.00 85.25 630 TYR A N 1
ATOM 5003 C CA . TYR A 1 630 ? 50.326 37.165 -59.046 1.00 85.25 630 TYR A CA 1
ATOM 5004 C C . TYR A 1 630 ? 51.125 37.619 -57.809 1.00 85.25 630 TYR A C 1
ATOM 5006 O O . TYR A 1 630 ? 50.533 37.936 -56.781 1.00 85.25 630 TYR A O 1
ATOM 5014 N N . GLY A 1 631 ? 52.457 37.717 -57.911 1.00 81.88 631 GLY A N 1
ATOM 5015 C CA . GLY A 1 631 ? 53.328 38.300 -56.887 1.00 81.88 631 GLY A CA 1
ATOM 5016 C C . GLY A 1 631 ? 53.209 37.623 -55.519 1.00 81.88 631 GLY A C 1
ATOM 5017 O O . GLY A 1 631 ? 52.794 36.473 -55.413 1.00 81.88 631 GLY A O 1
ATOM 5018 N N . ASP A 1 632 ? 53.545 38.340 -54.449 1.00 81.94 632 ASP A N 1
ATOM 5019 C CA . ASP A 1 632 ? 53.498 37.803 -53.081 1.00 81.94 632 ASP A CA 1
ATOM 5020 C C . ASP A 1 632 ? 52.091 37.856 -52.449 1.00 81.94 632 ASP A C 1
ATOM 5022 O O . ASP A 1 632 ? 51.961 37.663 -51.240 1.00 81.94 632 ASP A O 1
ATOM 5026 N N . GLU A 1 633 ? 51.034 38.146 -53.215 1.00 83.00 633 GLU A N 1
ATOM 5027 C CA . GLU A 1 633 ? 49.652 38.213 -52.707 1.00 83.00 633 GLU A CA 1
ATOM 5028 C C . GLU A 1 633 ? 49.107 36.825 -52.332 1.00 83.00 633 GLU A C 1
ATOM 5030 O O . GLU A 1 633 ? 48.302 36.707 -51.411 1.00 83.00 633 GLU A O 1
ATOM 5035 N N . TYR A 1 634 ? 49.615 35.771 -52.978 1.00 85.75 634 TYR A N 1
ATOM 5036 C CA . TYR A 1 634 ? 49.170 34.392 -52.790 1.00 85.75 634 TYR A CA 1
ATOM 5037 C C . TYR A 1 634 ? 50.285 33.492 -52.249 1.00 85.75 634 TYR A C 1
ATOM 5039 O O . TYR A 1 634 ? 51.472 33.705 -52.505 1.00 85.75 634 TYR A O 1
ATOM 5047 N N . ALA A 1 635 ? 49.898 32.436 -51.537 1.00 84.25 635 ALA A N 1
ATOM 5048 C CA . ALA A 1 635 ? 50.767 31.299 -51.266 1.00 84.25 635 ALA A CA 1
ATOM 5049 C C . ALA A 1 635 ? 50.770 30.346 -52.475 1.00 84.25 635 ALA A C 1
ATOM 5051 O O . ALA A 1 635 ? 49.714 30.006 -53.009 1.00 84.25 635 ALA A O 1
ATOM 5052 N N . TYR A 1 636 ? 51.951 29.894 -52.903 1.00 84.12 636 TYR A N 1
ATOM 5053 C CA . TYR A 1 636 ? 52.097 29.006 -54.061 1.00 84.12 636 TYR A CA 1
ATOM 5054 C C . TYR A 1 636 ? 52.358 27.571 -53.620 1.00 84.12 636 TYR A C 1
ATOM 5056 O O . TYR A 1 636 ? 53.340 27.309 -52.927 1.00 84.12 636 TYR A O 1
ATOM 5064 N N . TYR A 1 637 ? 51.513 26.647 -54.072 1.00 82.50 637 TYR A N 1
ATOM 5065 C CA . TYR A 1 637 ? 51.685 25.211 -53.859 1.00 82.50 637 TYR A CA 1
ATOM 5066 C C . TYR A 1 637 ? 51.946 24.514 -55.190 1.00 82.50 637 TYR A C 1
ATOM 5068 O O . TYR A 1 637 ? 51.121 24.560 -56.102 1.00 82.50 637 TYR A O 1
ATOM 5076 N N . GLU A 1 638 ? 53.113 23.885 -55.314 1.00 83.62 638 GLU A N 1
ATOM 5077 C CA . GLU A 1 638 ? 53.537 23.216 -56.542 1.00 83.62 638 GLU A CA 1
ATOM 5078 C C . GLU A 1 638 ? 53.389 21.711 -56.418 1.00 83.62 638 GLU A C 1
ATOM 5080 O O . GLU A 1 638 ? 54.036 21.080 -55.582 1.00 83.62 638 GLU A O 1
ATOM 5085 N N . LEU A 1 639 ? 52.554 21.134 -57.276 1.00 78.56 639 LEU A N 1
ATOM 5086 C CA . LEU A 1 639 ? 52.199 19.724 -57.214 1.00 78.56 639 LEU A CA 1
ATOM 5087 C C . LEU A 1 639 ? 52.520 19.042 -58.541 1.00 78.56 639 LEU A C 1
ATOM 5089 O O . LEU A 1 639 ? 52.294 19.589 -59.618 1.00 78.56 639 LEU A O 1
ATOM 5093 N N . ASN A 1 640 ? 53.049 17.821 -58.456 1.00 70.06 640 ASN A N 1
ATOM 5094 C CA . ASN A 1 640 ? 53.573 17.101 -59.620 1.00 70.06 640 ASN A CA 1
ATOM 5095 C C . ASN A 1 640 ? 52.789 15.819 -59.952 1.00 70.06 640 ASN A C 1
ATOM 5097 O O . ASN A 1 640 ? 53.119 15.147 -60.926 1.00 70.06 640 ASN A O 1
ATOM 5101 N N . THR A 1 641 ? 51.773 15.452 -59.159 1.00 67.75 641 THR A N 1
ATOM 5102 C CA . THR A 1 641 ? 50.959 14.243 -59.387 1.00 67.75 641 THR A CA 1
ATOM 5103 C C . THR A 1 641 ? 49.469 14.516 -59.197 1.00 67.75 641 THR A C 1
ATOM 5105 O O . THR A 1 641 ? 49.093 15.324 -58.350 1.00 67.75 641 THR A O 1
ATOM 5108 N N . ALA A 1 642 ? 48.615 13.820 -59.954 1.00 64.06 642 ALA A N 1
ATOM 5109 C CA . ALA A 1 642 ? 47.156 13.954 -59.863 1.00 64.06 642 ALA A CA 1
ATOM 5110 C C . ALA A 1 642 ? 46.623 13.669 -58.448 1.00 64.06 642 ALA A C 1
ATOM 5112 O O . ALA A 1 642 ? 45.785 14.406 -57.941 1.00 64.06 642 ALA A O 1
ATOM 5113 N N . GLU A 1 643 ? 47.165 12.634 -57.804 1.00 62.81 643 GLU A N 1
ATOM 5114 C CA . GLU A 1 643 ? 46.762 12.172 -56.471 1.00 62.81 643 GLU A CA 1
ATOM 5115 C C . GLU A 1 643 ? 47.001 13.239 -55.400 1.00 62.81 643 GLU A C 1
ATOM 5117 O O . GLU A 1 643 ? 46.108 13.567 -54.625 1.00 62.81 643 GLU A O 1
ATOM 5122 N N . THR A 1 644 ? 48.184 13.861 -55.418 1.00 69.19 644 THR A N 1
ATOM 5123 C CA . THR A 1 644 ? 48.494 14.972 -54.510 1.00 69.19 644 THR A CA 1
ATOM 5124 C C . THR A 1 644 ? 47.636 16.202 -54.793 1.00 69.19 644 THR A C 1
ATOM 5126 O O . THR A 1 644 ? 47.299 16.924 -53.869 1.00 69.19 644 THR A O 1
ATOM 5129 N N . VAL A 1 645 ? 47.247 16.450 -56.049 1.00 74.50 645 VAL A N 1
ATOM 5130 C CA . VAL A 1 645 ? 46.457 17.639 -56.407 1.00 74.50 645 VAL A CA 1
ATOM 5131 C C . VAL A 1 645 ? 45.041 17.569 -55.858 1.00 74.50 645 VAL A C 1
ATOM 5133 O O . VAL A 1 645 ? 44.570 18.546 -55.284 1.00 74.50 645 VAL A O 1
ATOM 5136 N N . LEU A 1 646 ? 44.361 16.437 -56.028 1.00 73.94 646 LEU A N 1
ATOM 5137 C CA . LEU A 1 646 ? 42.981 16.288 -55.567 1.00 73.94 646 LEU A CA 1
ATOM 5138 C C . LEU A 1 646 ? 42.893 16.362 -54.038 1.00 73.94 646 LEU A C 1
ATOM 5140 O O . LEU A 1 646 ? 42.033 17.079 -53.524 1.00 73.94 646 LEU A O 1
ATOM 5144 N N . ASN A 1 647 ? 43.828 15.701 -53.342 1.00 72.69 647 ASN A N 1
ATOM 5145 C CA . ASN A 1 647 ? 43.916 15.736 -51.884 1.00 72.69 647 ASN A CA 1
ATOM 5146 C C . ASN A 1 647 ? 44.119 17.173 -51.374 1.00 72.69 647 ASN A C 1
ATOM 5148 O O . ASN A 1 647 ? 43.334 17.669 -50.572 1.00 72.69 647 ASN A O 1
ATOM 5152 N N . GLU A 1 648 ? 45.109 17.893 -51.910 1.00 75.44 648 GLU A N 1
ATOM 5153 C CA . GLU A 1 648 ? 45.428 19.266 -51.493 1.00 75.44 648 GLU A CA 1
ATOM 5154 C C . GLU A 1 648 ? 44.306 20.268 -51.827 1.00 75.44 648 GLU A C 1
ATOM 5156 O O . GLU A 1 648 ? 43.996 21.142 -51.018 1.00 75.44 648 GLU A O 1
ATOM 5161 N N . ILE A 1 649 ? 43.643 20.136 -52.986 1.00 78.44 649 ILE A N 1
ATOM 5162 C CA . ILE A 1 649 ? 42.489 20.985 -53.343 1.00 78.44 649 ILE A CA 1
ATOM 5163 C C . ILE A 1 649 ? 41.332 20.774 -52.363 1.00 78.44 649 ILE A C 1
ATOM 5165 O O . ILE A 1 649 ? 40.672 21.743 -51.987 1.00 78.44 649 ILE A O 1
ATOM 5169 N N . SER A 1 650 ? 41.080 19.527 -51.964 1.00 75.25 650 SER A N 1
ATOM 5170 C CA . SER A 1 650 ? 40.046 19.204 -50.983 1.00 75.25 650 SER A CA 1
ATOM 5171 C C . SER A 1 650 ? 40.372 19.766 -49.598 1.00 75.25 650 SER A C 1
ATOM 5173 O O . SER A 1 650 ? 39.576 20.516 -49.029 1.00 75.25 650 SER A O 1
ATOM 5175 N N . LEU A 1 651 ? 41.580 19.487 -49.098 1.00 73.19 651 LEU A N 1
ATOM 5176 C CA . LEU A 1 651 ? 42.062 19.935 -47.789 1.00 73.19 651 LEU A CA 1
ATOM 5177 C C . LEU A 1 651 ? 42.042 21.466 -47.658 1.00 73.19 651 LEU A C 1
ATOM 5179 O O . LEU A 1 651 ? 41.551 22.003 -46.667 1.00 73.19 651 LEU A O 1
ATOM 5183 N N . TYR A 1 652 ? 42.518 22.190 -48.676 1.00 75.25 652 TYR A N 1
ATOM 5184 C CA . TYR A 1 652 ? 42.646 23.652 -48.648 1.00 75.25 652 TYR A CA 1
ATOM 5185 C C . TYR A 1 652 ? 41.523 24.391 -49.393 1.00 75.25 652 TYR A C 1
ATOM 5187 O O . TYR A 1 652 ? 41.674 25.567 -49.731 1.00 75.25 652 TYR A O 1
ATOM 5195 N N . LYS A 1 653 ? 40.371 23.743 -49.617 1.00 77.44 653 LYS A N 1
ATOM 5196 C CA . LYS A 1 653 ? 39.228 24.239 -50.416 1.00 77.44 653 LYS A CA 1
ATOM 5197 C C . LYS A 1 653 ? 38.822 25.697 -50.163 1.00 77.44 653 LYS A C 1
ATOM 5199 O O . LYS A 1 653 ? 38.414 26.396 -51.085 1.00 77.44 653 LYS A O 1
ATOM 5204 N N . GLN A 1 654 ? 38.943 26.177 -48.925 1.00 75.38 654 GLN A N 1
ATOM 5205 C CA . GLN A 1 654 ? 38.576 27.548 -48.542 1.00 75.38 654 GLN A CA 1
ATOM 5206 C C . GLN A 1 654 ? 39.610 28.600 -48.996 1.00 75.38 654 GLN A C 1
ATOM 5208 O O . GLN A 1 654 ? 39.252 29.747 -49.293 1.00 75.38 654 GLN A O 1
ATOM 5213 N N . TYR A 1 655 ? 40.878 28.195 -49.087 1.00 81.06 655 TYR A N 1
ATOM 5214 C CA . TYR A 1 655 ? 42.027 29.046 -49.397 1.00 81.06 655 TYR A CA 1
ATOM 5215 C C . TYR A 1 655 ? 42.390 29.020 -50.878 1.00 81.06 655 TYR A C 1
ATOM 5217 O O . TYR A 1 655 ? 42.882 30.015 -51.403 1.00 81.06 655 TYR A O 1
ATOM 5225 N N . VAL A 1 656 ? 42.137 27.915 -51.580 1.00 85.06 656 VAL A N 1
ATOM 5226 C CA . VAL A 1 656 ? 42.448 27.803 -53.010 1.00 85.06 656 VAL A CA 1
ATOM 5227 C C . VAL A 1 656 ? 41.545 28.738 -53.815 1.00 85.06 656 VAL A C 1
ATOM 5229 O O . VAL A 1 656 ? 40.332 28.558 -53.868 1.00 85.06 656 VAL A O 1
ATOM 5232 N N . LYS A 1 657 ? 42.138 29.740 -54.475 1.00 85.81 657 LYS A N 1
ATOM 5233 C CA . LYS A 1 657 ? 41.414 30.656 -55.378 1.00 85.81 657 LYS A CA 1
ATOM 5234 C C . LYS A 1 657 ? 41.666 30.354 -56.841 1.00 85.81 657 LYS A C 1
ATOM 5236 O O . LYS A 1 657 ? 40.788 30.587 -57.674 1.00 85.81 657 LYS A O 1
ATOM 5241 N N . LYS A 1 658 ? 42.865 29.865 -57.171 1.00 86.81 658 LYS A N 1
ATOM 5242 C CA . LYS A 1 658 ? 43.261 29.601 -58.557 1.00 86.81 658 LYS A CA 1
ATOM 5243 C C . LYS A 1 658 ? 44.039 28.299 -58.676 1.00 86.81 658 LYS A C 1
ATOM 5245 O O . LYS A 1 658 ? 44.895 28.001 -57.845 1.00 86.81 658 LYS A O 1
ATOM 5250 N N . VAL A 1 659 ? 43.760 27.556 -59.741 1.00 84.69 659 VAL A N 1
ATOM 5251 C CA . VAL A 1 659 ? 44.502 26.351 -60.119 1.00 84.69 659 VAL A CA 1
ATOM 5252 C C . VAL A 1 659 ? 45.019 26.542 -61.542 1.00 84.69 659 VAL A C 1
ATOM 5254 O O . VAL A 1 659 ? 44.237 26.741 -62.475 1.00 84.69 659 VAL A O 1
ATOM 5257 N N . PHE A 1 660 ? 46.340 26.495 -61.700 1.00 82.62 660 PHE A N 1
ATOM 5258 C CA . PHE A 1 660 ? 47.019 26.547 -62.992 1.00 82.62 660 PHE A CA 1
ATOM 5259 C C . PHE A 1 660 ? 47.660 25.207 -63.293 1.00 82.62 660 PHE A C 1
ATOM 5261 O O . PHE A 1 660 ? 48.304 24.618 -62.429 1.00 82.62 660 PHE A O 1
ATOM 5268 N N . PHE A 1 661 ? 47.551 24.756 -64.532 1.00 79.31 661 PHE A N 1
ATOM 5269 C CA . PHE A 1 661 ? 48.258 23.573 -64.998 1.00 79.31 661 PHE A CA 1
ATOM 5270 C C . PHE A 1 661 ? 48.743 23.769 -66.431 1.00 79.31 661 PHE A C 1
ATOM 5272 O O . PHE A 1 661 ? 48.083 24.452 -67.215 1.00 79.31 661 PHE A O 1
ATOM 5279 N N . ASP A 1 662 ? 49.900 23.195 -66.772 1.00 72.62 662 ASP A N 1
ATOM 5280 C CA . ASP A 1 662 ? 50.415 23.217 -68.144 1.00 72.62 662 ASP A CA 1
ATOM 5281 C C . ASP A 1 662 ? 50.212 21.870 -68.846 1.00 72.62 662 ASP A C 1
ATOM 5283 O O . ASP A 1 662 ? 50.219 20.805 -68.231 1.00 72.62 662 ASP A O 1
ATOM 5287 N N . PHE A 1 663 ? 50.033 21.921 -70.167 1.00 59.28 663 PHE A N 1
ATOM 5288 C CA . PHE A 1 663 ? 49.702 20.780 -71.036 1.00 59.28 663 PHE A CA 1
ATOM 5289 C C . PHE A 1 663 ? 50.840 19.746 -71.186 1.00 59.28 663 PHE A C 1
ATOM 5291 O O . PHE A 1 663 ? 50.866 18.977 -72.145 1.00 59.28 663 PHE A O 1
ATOM 5298 N N . SER A 1 664 ? 51.820 19.744 -70.278 1.00 57.59 664 SER A N 1
ATOM 5299 C CA . SER A 1 664 ? 53.008 18.889 -70.335 1.00 57.59 664 SER A CA 1
ATOM 5300 C C . SER A 1 664 ? 52.833 17.529 -69.639 1.00 57.59 664 SER A C 1
ATOM 5302 O O . SER A 1 664 ? 53.745 16.702 -69.687 1.00 57.59 664 SER A O 1
ATOM 5304 N N . MET A 1 665 ? 51.667 17.258 -69.033 1.00 57.22 665 MET A N 1
ATOM 5305 C CA . MET A 1 665 ? 51.372 15.999 -68.332 1.00 57.22 665 MET A CA 1
ATOM 5306 C C . MET A 1 665 ? 50.421 15.076 -69.129 1.00 57.22 665 MET A C 1
ATOM 5308 O O . MET A 1 665 ? 49.379 15.535 -69.589 1.00 57.22 665 MET A O 1
ATOM 5312 N N . PRO A 1 666 ? 50.719 13.770 -69.276 1.00 53.62 666 PRO A N 1
ATOM 5313 C CA . PRO A 1 666 ? 49.931 12.862 -70.117 1.00 53.62 666 PRO A CA 1
ATOM 5314 C C . PRO A 1 666 ? 48.518 12.522 -69.570 1.00 53.62 666 PRO A C 1
ATOM 5316 O O . PRO A 1 666 ? 48.367 11.947 -68.494 1.00 53.62 666 PRO A O 1
ATOM 5319 N N . ASP A 1 667 ? 47.499 12.880 -70.364 1.00 53.62 667 ASP A N 1
ATOM 5320 C CA . ASP A 1 667 ? 46.156 12.308 -70.652 1.00 53.62 667 ASP A CA 1
ATOM 5321 C C . ASP A 1 667 ? 45.219 11.684 -69.588 1.00 53.62 667 ASP A C 1
ATOM 5323 O O . ASP A 1 667 ? 44.135 11.214 -69.938 1.00 53.62 667 ASP A O 1
ATOM 5327 N N . ILE A 1 668 ? 45.522 11.717 -68.290 1.00 53.09 668 ILE A N 1
ATOM 5328 C CA . ILE A 1 668 ? 44.547 11.314 -67.244 1.00 53.09 668 ILE A CA 1
ATOM 5329 C C . ILE A 1 668 ? 44.408 12.379 -66.143 1.00 53.09 668 ILE A C 1
ATOM 5331 O O . ILE A 1 668 ? 43.331 12.553 -65.577 1.00 53.09 668 ILE A O 1
ATOM 5335 N N . THR A 1 669 ? 45.452 13.171 -65.901 1.00 60.28 669 THR A N 1
ATOM 5336 C CA . THR A 1 669 ? 45.503 14.148 -64.802 1.00 60.28 669 THR A CA 1
ATOM 5337 C C . THR A 1 669 ? 44.586 15.358 -65.019 1.00 60.28 669 THR A C 1
ATOM 5339 O O . THR A 1 669 ? 43.792 15.687 -64.142 1.00 60.28 669 THR A O 1
ATOM 5342 N N . GLU A 1 670 ? 44.638 15.997 -66.194 1.00 64.50 670 GLU A N 1
ATOM 5343 C CA . GLU A 1 670 ? 43.862 17.216 -66.485 1.00 64.50 670 GLU A CA 1
ATOM 5344 C C . GLU A 1 670 ? 42.354 16.962 -66.436 1.00 64.50 670 GLU A C 1
ATOM 5346 O O . GLU A 1 670 ? 41.612 17.690 -65.775 1.00 64.50 670 GLU A O 1
ATOM 5351 N N . LYS A 1 671 ? 41.900 15.908 -67.121 1.00 68.19 671 LYS A N 1
ATOM 5352 C CA . LYS A 1 671 ? 40.478 15.581 -67.223 1.00 68.19 671 LYS A CA 1
ATOM 5353 C C . LYS A 1 671 ? 39.882 15.255 -65.855 1.00 68.19 671 LYS A C 1
ATOM 5355 O O . LYS A 1 671 ? 38.806 15.755 -65.550 1.00 68.19 671 LYS A O 1
ATOM 5360 N N . ILE A 1 672 ? 40.595 14.489 -65.025 1.00 70.19 672 ILE A N 1
ATOM 5361 C CA . ILE A 1 672 ? 40.133 14.137 -63.678 1.00 70.19 672 ILE A CA 1
ATOM 5362 C C . ILE A 1 672 ? 40.068 15.377 -62.783 1.00 70.19 672 ILE A C 1
ATOM 5364 O O . ILE A 1 672 ? 39.042 15.578 -62.147 1.00 70.19 672 ILE A O 1
ATOM 5368 N N . ILE A 1 673 ? 41.099 16.233 -62.761 1.00 71.44 673 ILE A N 1
ATOM 5369 C CA . ILE A 1 673 ? 41.098 17.455 -61.933 1.00 71.44 673 ILE A CA 1
ATOM 5370 C C . ILE A 1 673 ? 39.986 18.415 -62.381 1.00 71.44 673 ILE A C 1
ATOM 5372 O O . ILE A 1 673 ? 39.249 18.948 -61.555 1.00 71.44 673 ILE A O 1
ATOM 5376 N N . MET A 1 674 ? 39.817 18.609 -63.692 1.00 71.94 674 MET A N 1
ATOM 5377 C CA . MET A 1 674 ? 38.764 19.465 -64.244 1.00 71.94 674 MET A CA 1
ATOM 5378 C C . MET A 1 674 ? 37.360 18.919 -63.981 1.00 71.94 674 MET A C 1
ATOM 5380 O O . MET A 1 674 ? 36.476 19.693 -63.619 1.00 71.94 674 MET A O 1
ATOM 5384 N N . GLU A 1 675 ? 37.130 17.617 -64.165 1.00 73.94 675 GLU A N 1
ATOM 5385 C CA . GLU A 1 675 ? 35.845 16.982 -63.846 1.00 73.94 675 GLU A CA 1
ATOM 5386 C C . GLU A 1 675 ? 35.572 17.021 -62.340 1.00 73.94 675 GLU A C 1
ATOM 5388 O O . GLU A 1 675 ? 34.452 17.318 -61.939 1.00 73.94 675 GLU A O 1
ATOM 5393 N N . TYR A 1 676 ? 36.587 16.810 -61.504 1.00 75.81 676 TYR A N 1
ATOM 5394 C CA . TYR A 1 676 ? 36.493 16.882 -60.047 1.00 75.81 676 TYR A CA 1
ATOM 5395 C C . TYR A 1 676 ? 36.101 18.280 -59.550 1.00 75.81 676 TYR A C 1
ATOM 5397 O O . TYR A 1 676 ? 35.125 18.422 -58.818 1.00 75.81 676 TYR A O 1
ATOM 5405 N N . ILE A 1 677 ? 36.798 19.328 -60.007 1.00 75.38 677 ILE A N 1
ATOM 5406 C CA . ILE A 1 677 ? 36.490 20.713 -59.621 1.00 75.38 677 ILE A CA 1
ATOM 5407 C C . ILE A 1 677 ? 35.100 21.120 -60.135 1.00 75.38 677 ILE A C 1
ATOM 5409 O O . ILE A 1 677 ? 34.313 21.711 -59.401 1.00 75.38 677 ILE A O 1
ATOM 5413 N N . LYS A 1 678 ? 34.761 20.789 -61.390 1.00 75.88 678 LYS A N 1
ATOM 5414 C CA . LYS A 1 678 ? 33.482 21.196 -62.004 1.00 75.88 678 LYS A CA 1
ATOM 5415 C C . LYS A 1 678 ? 32.271 20.423 -61.493 1.00 75.88 678 LYS A C 1
ATOM 5417 O O . LYS A 1 678 ? 31.164 20.953 -61.541 1.00 75.88 678 LYS A O 1
ATOM 5422 N N . SER A 1 679 ? 32.449 19.177 -61.061 1.00 70.50 679 SER A N 1
ATOM 5423 C CA . SER A 1 679 ? 31.343 18.337 -60.584 1.00 70.50 679 SER A CA 1
ATOM 5424 C C . SER A 1 679 ? 30.862 18.715 -59.183 1.00 70.50 679 SER A C 1
ATOM 5426 O O . SER A 1 679 ? 29.824 18.212 -58.755 1.00 70.50 679 SER A O 1
ATOM 5428 N N . ARG A 1 680 ? 31.561 19.620 -58.480 1.00 72.31 680 ARG A N 1
ATOM 5429 C CA . ARG A 1 680 ? 31.289 19.936 -57.076 1.00 72.31 680 ARG A CA 1
ATOM 5430 C C . ARG A 1 680 ? 31.043 21.424 -56.832 1.00 72.31 680 ARG A C 1
ATOM 5432 O O . ARG A 1 680 ? 31.930 22.243 -57.068 1.00 72.31 680 ARG A O 1
ATOM 5439 N N . PRO A 1 681 ? 29.871 21.792 -56.282 1.00 72.56 681 PRO A N 1
ATOM 5440 C CA . PRO A 1 681 ? 29.521 23.188 -56.019 1.00 72.56 681 PRO A CA 1
ATOM 5441 C C . PRO A 1 681 ? 30.507 23.936 -55.112 1.00 72.56 681 PRO A C 1
ATOM 5443 O O . PRO A 1 681 ? 30.705 25.134 -55.289 1.00 72.56 681 PRO A O 1
ATOM 5446 N N . MET A 1 682 ? 31.147 23.240 -54.166 1.00 68.00 682 MET A N 1
ATOM 5447 C CA . MET A 1 682 ? 32.087 23.836 -53.205 1.00 68.00 682 MET A CA 1
ATOM 5448 C C . MET A 1 682 ? 33.327 24.462 -53.859 1.00 68.00 682 MET A C 1
ATOM 5450 O O . MET A 1 682 ? 33.907 25.388 -53.302 1.00 68.00 682 MET A O 1
ATOM 5454 N N . PHE A 1 683 ? 33.700 24.009 -55.058 1.00 79.38 683 PHE A N 1
ATOM 5455 C CA . PHE A 1 683 ? 34.847 24.530 -55.798 1.00 79.38 683 PHE A CA 1
ATOM 5456 C C . PHE A 1 683 ? 34.463 25.560 -56.869 1.00 79.38 683 PHE A C 1
ATOM 5458 O O . PHE A 1 683 ? 35.312 25.981 -57.651 1.00 79.38 683 PHE A O 1
ATOM 5465 N N . ALA A 1 684 ? 33.201 26.002 -56.923 1.00 73.38 684 ALA A N 1
ATOM 5466 C CA . ALA A 1 684 ? 32.722 26.928 -57.953 1.00 73.38 684 ALA A CA 1
ATOM 5467 C C . ALA A 1 684 ? 33.440 28.294 -57.950 1.00 73.38 684 ALA A C 1
ATOM 5469 O O . ALA A 1 684 ? 33.432 28.996 -58.960 1.00 73.38 684 ALA A O 1
ATOM 5470 N N . SER A 1 685 ? 34.054 28.676 -56.827 1.00 76.25 685 SER A N 1
ATOM 5471 C CA . SER A 1 685 ? 34.855 29.897 -56.676 1.00 76.25 685 SER A CA 1
ATOM 5472 C C . SER A 1 685 ? 36.292 29.761 -57.199 1.00 76.25 685 SER A C 1
ATOM 5474 O O . SER A 1 685 ? 36.980 30.774 -57.339 1.00 76.25 685 SER A O 1
ATOM 5476 N N . ILE A 1 686 ? 36.751 28.540 -57.498 1.00 82.31 686 ILE A N 1
ATOM 5477 C CA . ILE A 1 686 ? 38.110 28.273 -57.969 1.00 82.31 686 ILE A CA 1
ATOM 5478 C C . ILE A 1 686 ? 38.211 28.604 -59.459 1.00 82.31 686 ILE A C 1
ATOM 5480 O O . ILE A 1 686 ? 37.538 28.015 -60.305 1.00 82.31 686 ILE A O 1
ATOM 5484 N N . SER A 1 687 ? 39.105 29.532 -59.798 1.00 80.75 687 SER A N 1
ATOM 5485 C CA . SER A 1 687 ? 39.396 29.883 -61.190 1.00 80.75 687 SER A CA 1
ATOM 5486 C C . SER A 1 687 ? 40.440 28.928 -61.777 1.00 80.75 687 SER A C 1
ATOM 5488 O O . SER A 1 687 ? 41.531 28.784 -61.226 1.00 80.75 687 SER A O 1
ATOM 5490 N N . ILE A 1 688 ? 40.126 28.291 -62.906 1.00 77.75 688 ILE A N 1
ATOM 5491 C CA . ILE A 1 688 ? 41.022 27.343 -63.586 1.00 77.75 688 ILE A CA 1
ATOM 5492 C C . ILE A 1 688 ? 41.608 27.989 -64.843 1.00 77.75 688 ILE A C 1
ATOM 5494 O O . ILE A 1 688 ? 40.844 28.449 -65.691 1.00 77.75 688 ILE A O 1
ATOM 5498 N N . ASN A 1 689 ? 42.940 27.970 -64.990 1.00 72.12 689 ASN A N 1
ATOM 5499 C CA . ASN A 1 689 ? 43.662 28.407 -66.197 1.00 72.12 689 ASN A CA 1
ATOM 5500 C C . ASN A 1 689 ? 43.167 29.743 -66.787 1.00 72.12 689 ASN A C 1
ATOM 5502 O O . ASN A 1 689 ? 42.872 29.850 -67.981 1.00 72.12 689 ASN A O 1
ATOM 5506 N N . GLU A 1 690 ? 43.075 30.785 -65.956 1.00 67.62 690 GLU A N 1
ATOM 5507 C CA . GLU A 1 690 ? 42.859 32.146 -66.458 1.00 67.62 690 GLU A CA 1
ATOM 5508 C C . GLU A 1 690 ? 43.951 32.514 -67.471 1.00 67.62 690 GLU A C 1
ATOM 5510 O O . GLU A 1 690 ? 45.126 32.229 -67.235 1.00 67.62 690 GLU A O 1
ATOM 5515 N N . LYS A 1 691 ? 43.576 33.166 -68.583 1.00 56.72 691 LYS A N 1
ATOM 5516 C CA . LYS A 1 691 ? 44.523 33.558 -69.638 1.00 56.72 691 LYS A CA 1
ATOM 5517 C C . LYS A 1 691 ? 45.739 34.273 -69.040 1.00 56.72 691 LYS A C 1
ATOM 5519 O O . LYS A 1 691 ? 45.622 35.282 -68.338 1.00 56.72 691 LYS A O 1
ATOM 5524 N N . ILE A 1 692 ? 46.910 33.716 -69.309 1.00 53.97 692 ILE A N 1
ATOM 5525 C CA . ILE A 1 692 ? 48.200 34.358 -69.097 1.00 53.97 692 ILE A CA 1
ATOM 5526 C C . ILE A 1 692 ? 48.505 34.964 -70.462 1.00 53.97 692 ILE A C 1
ATOM 5528 O O . ILE A 1 692 ? 48.741 34.216 -71.406 1.00 53.97 692 ILE A O 1
ATOM 5532 N N . ASP A 1 693 ? 48.347 36.278 -70.605 1.00 44.31 693 ASP A N 1
ATOM 5533 C CA . ASP A 1 693 ? 48.798 36.940 -71.829 1.00 44.31 693 ASP A CA 1
ATOM 5534 C C . ASP A 1 693 ? 50.329 36.784 -71.893 1.00 44.31 693 ASP A C 1
ATOM 5536 O O . ASP A 1 693 ? 51.001 37.013 -70.884 1.00 44.31 693 ASP A O 1
ATOM 5540 N N . GLU A 1 694 ? 50.820 36.277 -73.031 1.00 35.06 694 GLU A N 1
ATOM 5541 C CA . GLU A 1 694 ? 52.217 35.868 -73.279 1.00 35.06 694 GLU A CA 1
ATOM 5542 C C . GLU A 1 694 ? 53.265 36.953 -73.007 1.00 35.06 694 GLU A C 1
ATOM 5544 O O . GLU A 1 694 ? 53.038 38.127 -73.388 1.00 35.06 694 GLU A O 1
#

Sequence (694 aa):
MKKDSIVYTNDNCIGCNKCISVCSAIGACVSSVENGKPRITVDGNRCVACGSCMDVCVHGAREYQDDTERFFEDLQNGKKISLLLAPAFKANYPHKYGSVLGGLKEMGVNRIISVSFGADITTWGYLNYIKENNFLGGISQPCPAVVSYIERYLPELLCKLFPVQSPLMCAATYARKEMGIEDSFAFISPCVAKKMEIEDPHNAGLVQYNVTFSHLIEYVNEHKISGPFTESEIEYGLGSFYPAPGGLAESVRWFLGDDVFIRQIEGERRLYEWMQDNEDRIKFDETPFLLIDALNCENGCLCGTAVEPDKAKTDDALYEALKIRNKSKKRTSGNAWSSTDSPDERLKNYNKQFENLKLEDYLREYTDRSEGCMYQIPDEYEADAIFRSMNKLTEDARHIDCTCCGYHTCFEMATAIHNGFNRRENCIHYEKDMVQKLEVKSSTDLLTGLLNKISFEEEARNFLSERDDYEKCAVFLFDFDNFKQVNDNFGHRAGDEVLKRFGRQLRRSFRDDDIIGRIGGDEFMVIFAGEITEAGLTARCDRINSVLREYRYGGVAGLSCSIGVVVDNDCISTFEDLYELADDALYEAKARGKARFVRWHALPINHPEKDMIIIVSSNEKFKASIRSKYGDEYAYYELNTAETVLNEISLYKQYVKKVFFDFSMPDITEKIIMEYIKSRPMFASISINEKIDE

Solvent-accessible surface area (backbone atoms only — not comparable to full-atom values): 36725 Å² total; per-residue (Å²): 127,90,78,80,26,56,47,39,54,50,91,54,42,72,43,75,34,63,43,36,56,48,44,82,44,77,59,11,47,25,48,48,73,55,96,90,36,47,27,53,44,48,36,43,78,43,48,37,52,69,40,50,42,47,80,68,40,89,60,71,17,53,49,72,62,72,30,43,68,61,51,53,54,42,33,73,72,66,45,58,32,26,37,37,36,39,46,36,51,53,25,68,30,76,91,46,43,31,29,45,49,17,19,45,40,76,58,51,43,73,48,45,37,40,22,16,39,6,29,40,51,29,51,53,40,49,58,50,46,29,69,75,65,70,55,58,39,25,33,51,48,72,32,40,29,52,47,45,38,29,22,32,77,37,52,81,47,55,87,36,42,48,55,43,32,33,24,63,53,30,31,50,47,43,39,40,70,75,65,63,51,83,55,47,30,34,33,44,30,36,43,60,21,50,46,61,56,40,68,30,76,91,50,72,57,69,45,75,31,42,26,30,45,39,60,48,52,49,50,33,59,78,69,66,53,59,36,62,76,40,77,58,78,58,86,53,45,57,23,44,26,43,32,40,69,54,20,58,50,52,51,49,29,58,36,72,32,82,88,62,45,61,45,68,44,47,17,64,51,63,37,56,53,52,47,64,80,36,42,69,41,53,66,69,61,70,49,90,28,54,29,30,42,49,33,44,38,64,57,14,43,53,48,16,70,23,40,56,72,74,61,62,74,51,64,59,33,56,56,39,30,53,53,53,36,57,67,34,48,34,83,52,70,94,38,52,41,22,73,72,48,54,29,66,57,18,39,54,35,40,53,59,74,47,64,87,62,60,65,77,81,38,46,48,87,85,66,82,45,31,82,76,43,66,78,63,79,60,51,76,68,56,41,49,53,48,31,50,78,41,69,32,82,46,70,69,59,50,65,61,44,79,39,71,56,21,34,73,36,44,61,53,43,42,30,29,37,74,66,59,23,34,54,63,83,47,32,65,66,34,48,50,53,50,51,54,55,48,48,55,62,72,35,28,29,89,77,42,71,33,23,16,42,71,45,35,54,51,54,46,41,50,50,54,71,69,54,58,90,72,51,31,35,41,34,40,32,37,37,48,57,67,47,67,58,47,30,75,75,61,34,60,75,51,40,50,54,50,49,30,50,49,41,50,50,49,60,71,73,48,60,90,88,38,51,50,21,40,64,51,97,64,28,36,39,37,44,44,74,55,96,82,46,72,68,59,54,50,54,50,56,52,48,55,39,49,56,36,39,70,39,72,56,95,86,48,62,69,42,34,34,18,24,2,26,28,39,33,65,63,47,70,80,48,53,66,65,53,50,50,55,15,49,52,23,21,50,52,14,46,72,77,69,40,68,34,71,27,78,47,67,52,61,72,78,74,81,64,98,39,46,26,34,40,38,40,52,93,48,66,68,59,56,52,52,53,47,69,73,57,47,88,70,42,41,78,47,80,37,86,47,57,71,61,45,57,52,50,50,62,76,40,46,91,40,45,42,34,40,39,68,55,94,85,64,83,93,55,47,68,63,50,54,52,48,55,44,71,73,34,78,87,42,69,77,45,44,68,63,72,88,74,83,130

pLDDT: mean 90.17, std 9.47, range [34.03, 98.62]